Protein AF-A0A703ZBW5-F1 (afdb_monomer)

Sequence (379 aa):
MKNLKVSLAWQILLAMVLGILLGSYLHYHSDSREWLIANLLSPAGDIFIHLIKMIVVPIVISTLIVGIAGVGDAKQLGRIGAKTILYFELITTVAIILGITLANVFQPGSGIDMSQLATVDISKYQNTTAEVQSHAHGLMGTILSLVPTNIIASMAKGDMLPIIFFSVLFGLGVIVGTFHVGQPLRALNMLLRVGHSPMSNEIVLSAAFAALGGLGALGLLLNRATPLCNALVWLAAIVGVVFLYAVPQIYQLPTVATWRSSYTTAMMILTPLIGGGALAALFGVRRLGLLVSVLAILVSFCLRPGYMATLMSADSALTAAQHSWFTAQAILLAAGVVGVVVCARLKSSAAVLAMTAVVVIAAELAGRIAFYNLWTLPM

Structure (mmCIF, N/CA/C/O backbone):
data_AF-A0A703ZBW5-F1
#
_entry.id   AF-A0A703ZBW5-F1
#
loop_
_atom_site.group_PDB
_atom_site.id
_atom_site.type_symbol
_atom_site.label_atom_id
_atom_site.label_alt_id
_atom_site.label_comp_id
_atom_site.label_asym_id
_atom_site.label_entity_id
_atom_site.label_seq_id
_atom_site.pdbx_PDB_ins_code
_atom_site.Cartn_x
_atom_site.Cartn_y
_atom_site.Cartn_z
_atom_site.occupancy
_atom_site.B_iso_or_equiv
_atom_site.auth_seq_id
_atom_site.auth_comp_id
_atom_site.auth_asym_id
_atom_site.auth_atom_id
_atom_site.pdbx_PDB_model_num
ATOM 1 N N . MET A 1 1 ? -36.922 39.665 29.082 1.00 41.97 1 MET A N 1
ATOM 2 C CA . MET A 1 1 ? -36.169 38.910 30.110 1.00 41.97 1 MET A CA 1
ATOM 3 C C . MET A 1 1 ? -34.986 38.244 29.413 1.00 41.97 1 MET A C 1
ATOM 5 O O . MET A 1 1 ? -35.206 37.522 28.451 1.00 41.97 1 MET A O 1
ATOM 9 N N . LYS A 1 2 ? -33.739 38.584 29.774 1.00 46.06 2 LYS A N 1
ATOM 10 C CA . LYS A 1 2 ? -32.531 38.001 29.159 1.00 46.06 2 LYS A CA 1
ATOM 11 C C . LYS A 1 2 ? -32.403 36.549 29.627 1.00 46.06 2 LYS A C 1
ATOM 13 O O . LYS A 1 2 ? -32.091 36.319 30.788 1.00 46.06 2 LYS A O 1
ATOM 18 N N . ASN A 1 3 ? -32.644 35.589 28.737 1.00 52.06 3 ASN A N 1
ATOM 19 C CA . ASN A 1 3 ? -32.384 34.178 29.015 1.00 52.06 3 ASN A CA 1
ATOM 20 C C . ASN A 1 3 ? -30.871 33.986 29.180 1.00 52.06 3 ASN A C 1
ATOM 22 O O . ASN A 1 3 ? -30.120 34.067 28.206 1.00 52.06 3 ASN A O 1
ATOM 26 N N . LEU A 1 4 ? -30.420 33.777 30.417 1.00 59.00 4 LEU A N 1
ATOM 27 C CA . LEU A 1 4 ? -29.058 33.350 30.718 1.00 59.00 4 LEU A CA 1
ATOM 28 C C . LEU A 1 4 ? -28.859 31.967 30.084 1.00 59.00 4 LEU A C 1
ATOM 30 O O . LEU A 1 4 ? -29.382 30.969 30.572 1.00 59.00 4 LEU A O 1
ATOM 34 N N . LYS A 1 5 ? -28.153 31.908 28.949 1.00 70.38 5 LYS A N 1
ATOM 35 C CA . LYS A 1 5 ? -27.802 30.644 28.294 1.00 70.38 5 LYS A CA 1
ATOM 36 C C . LYS A 1 5 ? -26.733 29.945 29.134 1.00 70.38 5 LYS A C 1
ATOM 38 O O . LYS A 1 5 ? -25.550 30.248 29.019 1.00 70.38 5 LYS A O 1
ATOM 43 N N . VAL A 1 6 ? -27.163 29.039 30.005 1.00 78.12 6 VAL A N 1
ATOM 44 C CA . VAL A 1 6 ? -26.274 28.179 30.792 1.00 78.12 6 VAL A CA 1
ATOM 45 C C . VAL A 1 6 ? -25.507 27.252 29.839 1.00 78.12 6 VAL A C 1
ATOM 47 O O . VAL A 1 6 ? -26.118 26.627 28.973 1.00 78.12 6 VAL A O 1
ATOM 50 N N . SER A 1 7 ? -24.178 27.181 29.979 1.00 88.19 7 SER A N 1
ATOM 51 C CA . SER A 1 7 ? -23.302 26.303 29.180 1.00 88.19 7 SER A CA 1
ATOM 52 C C . SER A 1 7 ? -23.665 24.824 29.356 1.00 88.19 7 SER A C 1
ATOM 54 O O . SER A 1 7 ? -24.087 24.421 30.438 1.00 88.19 7 SER A O 1
ATOM 56 N N . LEU A 1 8 ? -23.442 24.000 28.326 1.00 84.75 8 LEU A N 1
ATOM 57 C CA . LEU A 1 8 ? -23.740 22.562 28.344 1.00 84.75 8 LEU A CA 1
ATOM 58 C C . LEU A 1 8 ? -23.047 21.835 29.512 1.00 84.75 8 LEU A C 1
ATOM 60 O O . LEU A 1 8 ? -23.657 20.998 30.166 1.00 84.75 8 LEU A O 1
ATOM 64 N N . ALA A 1 9 ? -21.805 22.210 29.838 1.00 85.88 9 ALA A N 1
ATOM 65 C CA . ALA A 1 9 ? -21.085 21.647 30.982 1.00 85.88 9 ALA A CA 1
ATOM 66 C C . ALA A 1 9 ? -21.794 21.948 32.313 1.00 85.88 9 ALA A C 1
ATOM 68 O O . ALA A 1 9 ? -21.958 21.066 33.152 1.00 85.88 9 ALA A O 1
ATOM 69 N N . TRP A 1 10 ? -22.280 23.182 32.476 1.00 90.25 10 TRP A N 1
ATOM 70 C CA . TRP A 1 10 ? -23.067 23.565 33.646 1.00 90.25 10 TRP A CA 1
ATOM 71 C C . TRP A 1 10 ? -24.414 22.850 33.684 1.00 90.25 10 TRP A C 1
ATOM 73 O O . TRP A 1 10 ? -24.844 22.469 34.763 1.00 90.25 10 TRP A O 1
ATOM 83 N N . GLN A 1 11 ? -25.053 22.610 32.537 1.00 88.50 11 GLN A N 1
ATOM 84 C CA . GLN A 1 11 ? -26.294 21.833 32.470 1.00 88.50 11 GLN A CA 1
ATOM 85 C C . GLN A 1 11 ? -26.081 20.382 32.918 1.00 88.50 11 GLN A C 1
ATOM 87 O O . GLN A 1 11 ? -26.891 19.872 33.685 1.00 88.50 11 GLN A O 1
ATOM 92 N N . ILE A 1 12 ? -24.982 19.741 32.502 1.00 89.88 12 ILE A N 1
ATOM 93 C CA . ILE A 1 12 ? -24.634 18.377 32.930 1.00 89.88 12 ILE A CA 1
ATOM 94 C C . ILE A 1 12 ? -24.365 18.337 34.436 1.00 89.88 12 ILE A C 1
ATOM 96 O O . ILE A 1 12 ? -24.891 17.466 35.124 1.00 89.88 12 ILE A O 1
ATOM 100 N N . LEU A 1 13 ? -23.595 19.292 34.968 1.00 90.06 13 LEU A N 1
ATOM 101 C CA . LEU A 1 13 ? -23.332 19.371 36.408 1.00 90.06 13 LEU A CA 1
ATOM 102 C C . LEU A 1 13 ? -24.624 19.570 37.210 1.00 90.06 13 LEU A C 1
ATOM 104 O O . LEU A 1 13 ? -24.839 18.886 38.206 1.00 90.06 13 LEU A O 1
ATOM 108 N N . LEU A 1 14 ? -25.507 20.461 36.756 1.00 90.88 14 LEU A N 1
ATOM 109 C CA . LEU A 1 14 ? -26.791 20.719 37.409 1.00 90.88 14 LEU A CA 1
ATOM 110 C C . LEU A 1 14 ? -27.708 19.488 37.330 1.00 90.88 14 LEU A C 1
ATOM 112 O O . LEU A 1 14 ? -28.325 19.130 38.328 1.00 90.88 14 LEU A O 1
ATOM 116 N N . ALA A 1 15 ? -27.733 18.788 36.191 1.00 88.06 15 ALA A N 1
ATOM 117 C CA . ALA A 1 15 ? -28.462 17.531 36.022 1.00 88.06 15 ALA A CA 1
ATOM 118 C C . ALA A 1 15 ? -27.918 16.410 36.923 1.00 88.06 15 ALA A C 1
ATOM 120 O O . ALA A 1 15 ? -28.702 15.660 37.495 1.00 88.06 15 ALA A O 1
ATOM 121 N N . MET A 1 16 ? -26.598 16.323 37.105 1.00 90.50 16 MET A N 1
ATOM 122 C CA . MET A 1 16 ? -25.968 15.368 38.020 1.00 90.50 16 MET A CA 1
ATOM 123 C C . MET A 1 16 ? -26.345 15.659 39.477 1.00 90.50 16 MET A C 1
ATOM 125 O O . MET A 1 16 ? -26.757 14.750 40.193 1.00 90.50 16 MET A O 1
ATOM 129 N N . VAL A 1 17 ? -26.275 16.925 39.906 1.00 92.56 17 VAL A N 1
ATOM 130 C CA . VAL A 1 17 ? -26.692 17.338 41.258 1.00 92.56 17 VAL A CA 1
ATOM 131 C C . VAL A 1 17 ? -28.178 17.055 41.481 1.00 92.56 17 VAL A C 1
ATOM 133 O O . VAL A 1 17 ? -28.542 16.476 42.501 1.00 92.56 17 VAL A O 1
ATOM 136 N N . LEU A 1 18 ? -29.037 17.395 40.516 1.00 89.94 18 LEU A N 1
ATOM 137 C CA . LEU A 1 18 ? -30.466 17.078 40.575 1.00 89.94 18 LEU A CA 1
ATOM 138 C C . LEU A 1 18 ? -30.717 15.568 40.617 1.00 89.94 18 LEU A C 1
ATOM 140 O O . LEU A 1 18 ? -31.572 15.132 41.379 1.00 89.94 18 LEU A O 1
ATOM 144 N N . GLY A 1 19 ? -29.960 14.769 39.862 1.00 87.62 19 GLY A N 1
ATOM 145 C CA . GLY A 1 19 ? -30.039 13.308 39.895 1.00 87.62 19 GLY A CA 1
ATOM 146 C C . GLY A 1 19 ? -29.689 12.732 41.269 1.00 87.62 19 GLY A C 1
ATOM 147 O O . GLY A 1 19 ? -30.405 11.864 41.765 1.00 87.62 19 GLY A O 1
ATOM 148 N N . ILE A 1 20 ? -28.648 13.260 41.921 1.00 86.94 20 ILE A N 1
ATOM 149 C CA . ILE A 1 20 ? -28.266 12.873 43.289 1.00 86.94 20 ILE A CA 1
ATOM 150 C C . ILE A 1 20 ? -29.363 13.260 44.290 1.00 86.94 20 ILE A C 1
ATOM 152 O O . ILE A 1 20 ? -29.750 12.441 45.122 1.00 86.94 20 ILE A O 1
ATOM 156 N N . LEU A 1 21 ? -29.896 14.483 44.203 1.00 88.62 21 LEU A N 1
ATOM 157 C CA . LEU A 1 21 ? -30.975 14.950 45.081 1.00 88.62 21 LEU A CA 1
ATOM 158 C C . LEU A 1 21 ? -32.254 14.126 44.902 1.00 88.62 21 LEU A C 1
ATOM 160 O O . LEU A 1 21 ? -32.871 13.731 45.888 1.00 88.62 21 LEU A O 1
ATOM 164 N N . LEU A 1 22 ? -32.624 13.827 43.655 1.00 85.44 22 LEU A N 1
ATOM 165 C CA . LEU A 1 22 ? -33.772 12.989 43.325 1.00 85.44 22 LEU A CA 1
ATOM 166 C C . LEU A 1 22 ? -33.580 11.567 43.869 1.00 85.44 22 LEU A C 1
ATOM 168 O O . LEU A 1 22 ? -34.489 11.029 44.494 1.00 85.44 22 LEU A O 1
ATOM 172 N N . GLY A 1 23 ? -32.388 10.985 43.693 1.00 83.44 23 GLY A N 1
ATOM 173 C CA . GLY A 1 23 ? -32.036 9.669 44.232 1.00 83.44 23 GLY A CA 1
ATOM 174 C C . GLY A 1 23 ? -32.088 9.617 45.761 1.00 83.44 23 GLY A C 1
ATOM 175 O O . GLY A 1 23 ? -32.634 8.670 46.320 1.00 83.44 23 GLY A O 1
ATOM 176 N N . SER A 1 24 ? -31.600 10.662 46.435 1.00 83.00 24 SER A N 1
ATOM 177 C CA . SER A 1 24 ? -31.699 10.807 47.893 1.00 83.00 24 SER A CA 1
ATOM 178 C C . SER A 1 24 ? -33.156 10.936 48.353 1.00 83.00 24 SER A C 1
ATOM 180 O O . SER A 1 24 ? -33.590 10.231 49.259 1.00 83.00 24 SER A O 1
ATOM 182 N N . TYR A 1 25 ? -33.968 11.755 47.680 1.00 84.44 25 TYR A N 1
ATOM 183 C CA . TYR A 1 25 ? -35.390 11.911 47.999 1.00 84.44 25 TYR A CA 1
ATOM 184 C C . TYR A 1 25 ? -36.183 10.597 47.853 1.00 84.44 25 TYR A C 1
ATOM 186 O O . TYR A 1 25 ? -36.972 10.244 48.733 1.00 84.44 25 TYR A O 1
ATOM 194 N N . LEU A 1 26 ? -35.923 9.849 46.774 1.00 82.00 26 LEU A N 1
ATOM 195 C CA . LEU A 1 26 ? -36.475 8.513 46.510 1.00 82.00 26 LEU A CA 1
ATOM 196 C C . LEU A 1 26 ? -35.995 7.451 47.509 1.00 82.00 26 LEU A C 1
ATOM 198 O O . LEU A 1 26 ? -36.676 6.447 47.702 1.00 82.00 26 LEU A O 1
ATOM 202 N N . HIS A 1 27 ? -34.841 7.646 48.150 1.00 78.62 27 HIS A N 1
ATOM 203 C CA . HIS A 1 27 ? -34.361 6.748 49.198 1.00 78.62 27 HIS A CA 1
ATOM 204 C C . HIS A 1 27 ? -35.240 6.827 50.457 1.00 78.62 27 HIS A C 1
ATOM 206 O O . HIS A 1 27 ? -35.549 5.790 51.039 1.00 78.62 27 HIS A O 1
ATOM 212 N N . TYR A 1 28 ? -35.693 8.030 50.829 1.00 78.62 28 TYR A N 1
ATOM 213 C CA . TYR A 1 28 ? -36.538 8.255 52.010 1.00 78.62 28 TYR A CA 1
ATOM 214 C C . TYR A 1 28 ? -38.038 7.981 51.782 1.00 78.62 28 TYR A C 1
ATOM 216 O O . TYR A 1 28 ? -38.764 7.808 52.756 1.00 78.62 28 TYR A O 1
ATOM 224 N N . HIS A 1 29 ? -38.511 7.912 50.530 1.00 77.81 29 HIS A N 1
ATOM 225 C CA . HIS A 1 29 ? -39.919 7.648 50.188 1.00 77.81 29 HIS A CA 1
ATOM 226 C C . HIS A 1 29 ? -40.057 6.328 49.409 1.00 77.81 29 HIS A C 1
ATOM 228 O O . HIS A 1 29 ? -39.939 6.306 48.182 1.00 77.81 29 HIS A O 1
ATOM 234 N N . SER A 1 30 ? -40.295 5.214 50.116 1.00 70.06 30 SER A N 1
ATOM 235 C CA . SER A 1 30 ? -40.240 3.859 49.538 1.00 70.06 30 SER A CA 1
ATOM 236 C C . SER A 1 30 ? -41.397 3.501 48.607 1.00 70.06 30 SER A C 1
ATOM 238 O O . SER A 1 30 ? -41.186 2.733 47.671 1.00 70.06 30 SER A O 1
ATOM 240 N N . ASP A 1 31 ? -42.591 4.053 48.828 1.00 75.69 31 ASP A N 1
ATOM 241 C CA . ASP A 1 31 ? -43.828 3.551 48.205 1.00 75.69 31 ASP A CA 1
ATOM 242 C C . ASP A 1 31 ? -43.855 3.723 46.677 1.00 75.69 31 ASP A C 1
ATOM 244 O O . ASP A 1 31 ? -44.405 2.892 45.957 1.00 75.69 31 ASP A O 1
ATOM 248 N N . SER A 1 32 ? -43.201 4.768 46.163 1.00 74.44 32 SER A N 1
ATOM 249 C CA . SER A 1 32 ? -43.148 5.089 44.726 1.00 74.44 32 SER A CA 1
ATOM 250 C C . SER A 1 32 ? -41.825 4.688 44.062 1.00 74.44 32 SER A C 1
ATOM 252 O O . SER A 1 32 ? -41.658 4.860 42.850 1.00 74.44 32 SER A O 1
ATOM 254 N N . ARG A 1 33 ? -40.853 4.205 44.849 1.00 78.94 33 ARG A N 1
ATOM 255 C CA . ARG A 1 33 ? -39.449 4.064 44.439 1.00 78.94 33 ARG A CA 1
ATOM 256 C C . ARG A 1 33 ? -39.270 3.038 43.330 1.00 78.94 33 ARG A C 1
ATOM 258 O O . ARG A 1 33 ? -38.682 3.343 42.296 1.00 78.94 33 ARG A O 1
ATOM 265 N N . GLU A 1 34 ?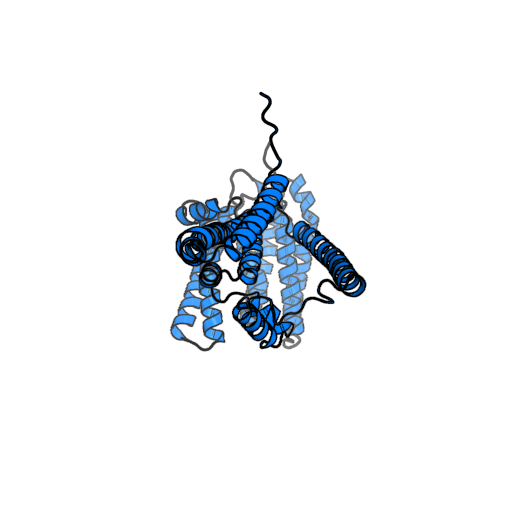 -39.781 1.831 43.541 1.00 78.94 34 GLU A N 1
ATOM 266 C CA . GLU A 1 34 ? -39.585 0.719 42.607 1.00 78.94 34 GLU A CA 1
ATOM 267 C C . GLU A 1 34 ? -40.254 0.986 41.260 1.00 78.94 34 GLU A C 1
ATOM 269 O O . GLU A 1 34 ? -39.643 0.759 40.217 1.00 78.94 34 GLU A O 1
ATOM 274 N N . TRP A 1 35 ? -41.461 1.562 41.269 1.00 84.25 35 TRP A N 1
ATOM 275 C CA . TRP A 1 35 ? -42.174 1.896 40.038 1.00 84.25 35 TRP A CA 1
ATOM 276 C C . TRP A 1 35 ? -41.445 2.970 39.221 1.00 84.25 35 TRP A C 1
ATOM 278 O O . TRP A 1 35 ? -41.282 2.806 38.012 1.00 84.25 35 TRP A O 1
ATOM 288 N N . LEU A 1 36 ? -40.973 4.046 39.866 1.00 83.81 36 LEU A N 1
ATOM 289 C CA . LEU A 1 36 ? -40.251 5.129 39.186 1.00 83.81 36 LEU A CA 1
ATOM 290 C C . LEU A 1 36 ? -38.902 4.660 38.632 1.00 83.81 36 LEU A C 1
ATOM 292 O O . LEU A 1 36 ? -38.539 5.027 37.513 1.00 83.81 36 LEU A O 1
ATOM 296 N N . ILE A 1 37 ? -38.170 3.833 39.384 1.00 82.31 37 ILE A N 1
ATOM 297 C CA . ILE A 1 37 ? -36.886 3.291 38.930 1.00 82.31 37 ILE A CA 1
ATOM 298 C C . ILE A 1 37 ? -37.090 2.347 37.742 1.00 82.31 37 ILE A C 1
ATOM 300 O O . ILE A 1 37 ? -36.429 2.522 36.719 1.00 82.31 37 ILE A O 1
ATOM 304 N N . ALA A 1 38 ? -38.017 1.393 37.848 1.00 83.56 38 ALA A N 1
ATOM 305 C CA . ALA A 1 38 ? -38.218 0.371 36.825 1.00 83.56 38 ALA A CA 1
ATOM 306 C C . ALA A 1 38 ? -38.839 0.918 35.530 1.00 83.56 38 ALA A C 1
ATOM 308 O O . ALA A 1 38 ? -38.446 0.490 34.449 1.00 83.56 38 ALA A O 1
ATOM 309 N N . ASN A 1 39 ? -39.780 1.867 35.618 1.00 87.50 39 ASN A N 1
ATOM 310 C CA . ASN A 1 39 ? -40.548 2.316 34.449 1.00 87.50 39 ASN A CA 1
ATOM 311 C C . ASN A 1 39 ? -40.074 3.638 33.842 1.00 87.50 39 ASN A C 1
ATOM 313 O O . ASN A 1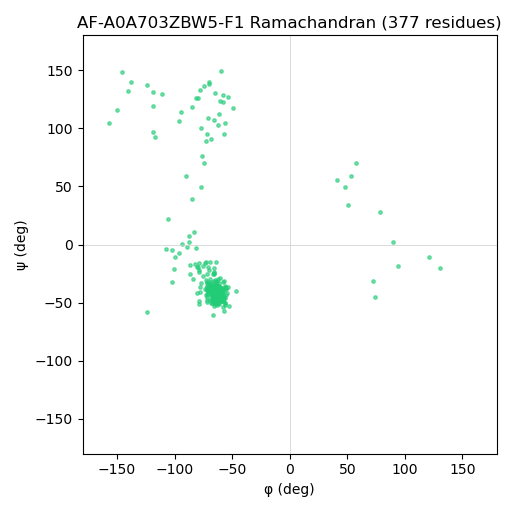 39 ? -40.385 3.904 32.682 1.00 87.50 39 ASN A O 1
ATOM 317 N N . LEU A 1 40 ? -39.344 4.473 34.591 1.00 87.25 40 LEU A N 1
ATOM 318 C CA . LEU A 1 40 ? -38.944 5.797 34.111 1.00 87.25 40 LEU A CA 1
ATOM 319 C C . LEU A 1 40 ? -37.430 6.004 34.145 1.00 87.25 40 LEU A C 1
ATOM 321 O O . LEU A 1 40 ? -36.841 6.257 33.098 1.00 87.25 40 LEU A O 1
ATOM 325 N N . LEU A 1 41 ? -36.785 5.876 35.309 1.00 86.38 41 LEU A N 1
ATOM 326 C CA . LEU A 1 41 ? -35.364 6.225 35.442 1.00 86.38 41 LEU A CA 1
ATOM 327 C C . LEU A 1 41 ? -34.442 5.218 34.740 1.00 86.38 41 LEU A C 1
ATOM 329 O O . LEU A 1 41 ? -33.565 5.645 33.989 1.00 86.38 41 LEU A O 1
ATOM 333 N N . SER A 1 42 ? -34.631 3.907 34.943 1.00 86.19 42 SER A N 1
ATOM 334 C CA . SER A 1 42 ? -33.795 2.888 34.287 1.00 86.19 42 SER A CA 1
ATOM 335 C C . SER A 1 42 ? -33.993 2.888 32.770 1.00 86.19 42 SER A C 1
ATOM 337 O O . SER A 1 42 ? -32.994 3.030 32.068 1.00 86.19 42 SER A O 1
ATOM 339 N N . PRO A 1 43 ? -35.230 2.856 32.226 1.00 90.19 43 PRO A N 1
ATOM 340 C CA . PRO A 1 43 ? -35.423 2.904 30.779 1.00 90.19 43 PRO A CA 1
ATOM 341 C C . PRO A 1 43 ? -34.897 4.198 30.150 1.00 90.19 43 PRO A C 1
ATOM 343 O O . PRO A 1 43 ? -34.313 4.151 29.072 1.00 90.19 43 PRO A O 1
ATOM 346 N N . ALA A 1 44 ? -35.039 5.354 30.814 1.00 88.94 44 ALA A N 1
ATOM 347 C CA . ALA A 1 44 ? -34.463 6.607 30.322 1.00 88.94 44 ALA A CA 1
ATOM 348 C C . ALA A 1 44 ? -32.925 6.559 30.281 1.00 88.94 44 ALA A C 1
ATOM 350 O O . ALA A 1 44 ? -32.321 7.007 29.303 1.00 88.94 44 ALA A O 1
ATOM 351 N N . GLY A 1 45 ? -32.295 5.982 31.310 1.00 88.00 45 GLY A N 1
ATOM 352 C CA . GLY A 1 45 ? -30.853 5.738 31.343 1.00 88.00 45 GLY A CA 1
ATOM 353 C C . GLY A 1 45 ? -30.401 4.775 30.243 1.00 88.00 45 GLY A C 1
ATOM 354 O O . GLY A 1 45 ? -29.462 5.077 29.509 1.00 88.00 45 GLY A O 1
ATOM 355 N N . ASP A 1 46 ? -31.110 3.663 30.062 1.00 89.19 46 ASP A N 1
ATOM 356 C CA . ASP A 1 46 ? -30.808 2.667 29.033 1.00 89.19 46 ASP A CA 1
ATOM 357 C C . ASP A 1 46 ? -30.966 3.244 27.623 1.00 89.19 46 ASP A C 1
ATOM 359 O O . ASP A 1 46 ? -30.102 3.036 26.772 1.00 89.19 46 ASP A O 1
ATOM 363 N N . ILE A 1 47 ? -32.017 4.033 27.369 1.00 92.94 47 ILE A N 1
ATOM 364 C CA . ILE A 1 47 ? -32.196 4.762 26.104 1.00 92.94 47 ILE A CA 1
ATOM 365 C C . ILE A 1 47 ? -31.010 5.697 25.864 1.00 92.94 47 ILE A C 1
ATOM 367 O O . ILE A 1 47 ? -30.440 5.688 24.774 1.00 92.94 47 ILE A O 1
ATOM 371 N N . PHE A 1 48 ? -30.597 6.472 26.868 1.00 89.88 48 PHE A N 1
ATOM 372 C CA . PHE A 1 48 ? -29.446 7.366 26.749 1.00 89.88 48 PHE A CA 1
ATOM 373 C C . PHE A 1 48 ? -28.154 6.606 26.410 1.00 89.88 48 PHE A C 1
ATOM 375 O O . PHE A 1 48 ? -27.433 6.988 25.484 1.00 89.88 48 PHE A O 1
ATOM 382 N N . ILE A 1 49 ? -27.883 5.491 27.094 1.00 90.25 49 ILE A N 1
ATOM 383 C CA . ILE A 1 49 ? -26.713 4.650 26.816 1.00 90.25 49 ILE A CA 1
ATOM 384 C C . ILE A 1 49 ? -26.793 4.023 25.419 1.00 90.25 49 ILE A C 1
ATOM 386 O O . ILE A 1 49 ? -25.784 3.99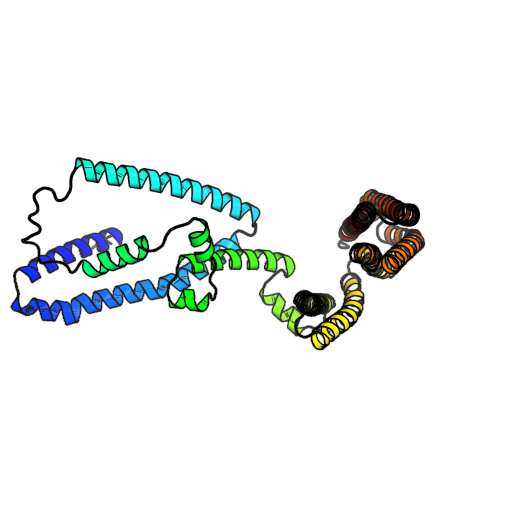8 24.712 1.00 90.25 49 ILE A O 1
ATOM 390 N N . HIS A 1 50 ? -27.965 3.558 24.979 1.00 90.88 50 HIS A N 1
ATOM 391 C CA . HIS A 1 50 ? -28.156 3.045 23.621 1.00 90.88 50 HIS A CA 1
ATOM 392 C C . HIS A 1 50 ? -27.920 4.122 22.559 1.00 90.88 50 HIS A C 1
ATOM 394 O O . HIS A 1 50 ? -27.249 3.846 21.564 1.00 90.88 50 HIS A O 1
ATOM 400 N N . LEU A 1 51 ? -28.392 5.351 22.784 1.00 92.38 51 LEU A N 1
ATOM 401 C CA . LEU A 1 51 ? -28.156 6.481 21.882 1.00 92.38 51 LEU A CA 1
ATOM 402 C C . LEU A 1 51 ? -26.660 6.789 21.744 1.00 92.38 51 LEU A C 1
ATOM 404 O O . LEU A 1 51 ? -26.181 6.963 20.624 1.00 92.38 51 LEU A O 1
ATOM 408 N N . ILE A 1 52 ? -25.907 6.789 22.851 1.00 90.38 52 ILE A N 1
ATOM 409 C CA . ILE A 1 52 ? -24.446 6.955 22.811 1.00 90.38 52 ILE A CA 1
ATOM 410 C C . ILE A 1 52 ? -23.793 5.781 22.070 1.00 90.38 52 ILE A C 1
ATOM 412 O O . ILE A 1 52 ? -23.002 5.994 21.154 1.00 90.38 52 ILE A O 1
ATOM 416 N N . LYS A 1 53 ? -24.125 4.533 22.416 1.00 85.06 53 LYS A N 1
ATOM 417 C CA . LYS A 1 53 ? -23.514 3.348 21.786 1.00 85.06 53 LYS A CA 1
ATOM 418 C C . LYS A 1 53 ? -23.779 3.277 20.279 1.00 85.06 53 LYS A C 1
ATOM 420 O O . LYS A 1 53 ? -22.886 2.883 19.534 1.00 85.06 53 LYS A O 1
ATOM 425 N N . MET A 1 54 ? -24.959 3.705 19.826 1.00 91.75 54 MET A N 1
ATOM 426 C CA . MET A 1 54 ? -25.341 3.727 18.411 1.00 91.75 54 MET A CA 1
ATOM 427 C C . MET A 1 54 ? -24.422 4.619 17.566 1.00 91.75 54 MET A C 1
ATOM 429 O O . MET A 1 54 ? -24.087 4.263 16.437 1.00 91.75 54 MET A O 1
ATOM 433 N N . ILE A 1 55 ? -24.005 5.772 18.097 1.00 93.62 55 ILE A N 1
ATOM 434 C CA . ILE A 1 55 ? -23.208 6.750 17.341 1.00 93.62 55 ILE A CA 1
ATOM 435 C C . ILE A 1 55 ? -21.702 6.476 17.392 1.00 93.62 55 ILE A C 1
ATOM 437 O O . ILE A 1 55 ? -20.980 6.871 16.478 1.00 93.62 55 ILE A O 1
ATOM 441 N N . VAL A 1 56 ? -21.214 5.797 18.434 1.00 93.12 56 VAL A N 1
ATOM 442 C CA . VAL A 1 56 ? -19.775 5.647 18.700 1.00 93.12 56 VAL A CA 1
ATOM 443 C C . VAL A 1 56 ? -19.050 4.921 17.564 1.00 93.12 56 VAL A C 1
ATOM 445 O O . VAL A 1 56 ? -18.066 5.445 17.045 1.00 93.12 56 VAL A O 1
ATOM 448 N N . VAL A 1 57 ? -19.537 3.754 17.130 1.00 94.00 57 VAL A N 1
ATOM 449 C CA . VAL A 1 57 ? -18.850 2.955 16.097 1.00 94.00 57 VAL A CA 1
ATOM 450 C C . VAL A 1 57 ? -18.809 3.674 14.734 1.00 94.00 57 VAL A C 1
ATOM 452 O O . VAL A 1 57 ? -17.708 3.832 14.196 1.00 94.00 57 VAL A O 1
ATOM 455 N N . PRO A 1 58 ? -19.931 4.182 14.175 1.00 93.44 58 PRO A N 1
ATOM 456 C CA . PRO A 1 58 ? -19.903 4.906 12.900 1.00 93.44 58 PRO A CA 1
ATOM 457 C C . PRO A 1 58 ? -19.027 6.163 12.928 1.00 93.44 58 PRO A C 1
ATOM 459 O O . PRO A 1 58 ? -18.319 6.449 11.956 1.00 93.44 58 PRO A O 1
ATOM 462 N N . ILE A 1 59 ? -19.045 6.912 14.036 1.00 94.94 59 ILE A N 1
ATOM 463 C CA . ILE A 1 59 ? -18.231 8.123 14.180 1.00 94.94 59 ILE A CA 1
ATOM 464 C C . ILE A 1 59 ? -16.747 7.766 14.209 1.00 94.94 59 ILE A C 1
ATOM 466 O O . ILE A 1 59 ? -15.973 8.380 13.481 1.00 94.94 59 ILE A O 1
ATOM 470 N N . VAL A 1 60 ? -16.331 6.766 14.988 1.00 94.50 60 VAL A N 1
ATOM 471 C CA . VAL A 1 60 ? -14.912 6.380 15.071 1.00 94.50 60 VAL A CA 1
ATOM 472 C C . VAL A 1 60 ? -14.372 5.954 13.708 1.00 94.50 60 VAL A C 1
ATOM 474 O O . VAL A 1 60 ? -13.321 6.434 13.293 1.00 94.50 60 VAL A O 1
ATOM 477 N N . ILE A 1 61 ? -15.111 5.125 12.971 1.00 94.38 61 ILE A N 1
ATOM 478 C CA . ILE A 1 61 ? -14.688 4.654 11.645 1.00 94.38 61 ILE A CA 1
ATOM 479 C C . ILE A 1 61 ? -14.569 5.821 10.665 1.00 94.38 61 ILE A C 1
ATOM 481 O O . ILE A 1 61 ? -13.534 6.002 10.024 1.00 94.38 61 ILE A O 1
ATOM 485 N N . SER A 1 62 ? -15.623 6.632 10.554 1.00 94.12 62 SER A N 1
ATOM 486 C CA . SER A 1 62 ? -15.659 7.734 9.591 1.00 94.12 62 SER A CA 1
ATOM 487 C C . SER A 1 62 ? -14.602 8.794 9.896 1.00 94.12 62 SER A C 1
ATOM 489 O O . SER A 1 62 ? -13.862 9.195 9.000 1.00 94.12 62 SER A O 1
ATOM 491 N N . THR A 1 63 ? -14.476 9.208 11.157 1.00 94.00 63 THR A N 1
ATOM 492 C CA . THR A 1 63 ? -13.510 10.235 11.571 1.00 94.00 63 THR A CA 1
ATOM 493 C C . THR A 1 63 ? -12.067 9.776 11.411 1.00 94.00 63 THR A C 1
ATOM 495 O O . THR A 1 63 ? -11.246 10.561 10.943 1.00 94.00 63 THR A O 1
ATOM 498 N N . LEU A 1 64 ? -11.748 8.514 11.721 1.00 92.38 64 LEU A N 1
ATOM 499 C CA . LEU A 1 64 ? -10.399 7.983 11.526 1.00 92.38 64 LEU A CA 1
ATOM 500 C C . LEU A 1 64 ? -10.054 7.843 10.045 1.00 92.38 64 LEU A C 1
ATOM 502 O O . LEU A 1 64 ? -8.996 8.309 9.632 1.00 92.38 64 LEU A O 1
ATOM 506 N N . ILE A 1 65 ? -10.940 7.252 9.236 1.00 91.62 65 ILE A N 1
ATOM 507 C CA . ILE A 1 65 ? -10.680 7.063 7.802 1.00 91.62 65 ILE A CA 1
ATOM 508 C C . ILE A 1 65 ? -10.523 8.419 7.110 1.00 91.62 65 ILE A C 1
ATOM 510 O O . ILE A 1 65 ? -9.530 8.632 6.418 1.00 91.62 65 ILE A O 1
ATOM 514 N N . VAL A 1 66 ? -11.465 9.346 7.314 1.00 89.50 66 VAL A N 1
ATOM 515 C CA . VAL A 1 66 ? -11.421 10.683 6.699 1.00 89.50 66 VAL A CA 1
ATOM 516 C C . VAL A 1 66 ? -10.253 11.497 7.248 1.00 89.50 66 VAL A C 1
ATOM 518 O O . VAL A 1 66 ? -9.545 12.143 6.478 1.00 89.50 66 VAL A O 1
ATOM 521 N N . GLY A 1 67 ? -10.017 11.441 8.560 1.00 88.44 67 GLY A N 1
ATOM 522 C CA . GLY A 1 67 ? -8.928 12.160 9.213 1.00 88.44 67 GLY A CA 1
ATOM 523 C C . GLY A 1 67 ? -7.561 11.730 8.695 1.00 88.44 67 GLY A C 1
ATOM 524 O O . GLY A 1 67 ? -6.728 12.578 8.401 1.00 88.44 67 GLY A O 1
ATOM 525 N N . ILE A 1 68 ? -7.348 10.426 8.515 1.00 87.12 68 ILE A N 1
ATOM 526 C CA . ILE A 1 68 ? -6.097 9.883 7.979 1.00 87.12 68 ILE A CA 1
ATOM 527 C C . ILE A 1 68 ? -5.978 10.186 6.489 1.00 87.12 68 ILE A C 1
ATOM 529 O O . ILE A 1 68 ? -4.962 10.736 6.065 1.00 87.12 68 ILE A O 1
ATOM 533 N N . ALA A 1 69 ? -7.023 9.900 5.706 1.00 83.38 69 ALA A N 1
ATOM 534 C CA . ALA A 1 69 ? -7.030 10.156 4.269 1.00 83.38 69 ALA A CA 1
ATOM 535 C C . ALA A 1 69 ? -6.788 11.639 3.929 1.00 83.38 69 ALA A C 1
ATOM 537 O O . ALA A 1 69 ? -6.151 11.938 2.922 1.00 83.38 69 ALA A O 1
ATOM 538 N N . GLY A 1 70 ? -7.232 12.562 4.789 1.00 81.06 70 GLY A N 1
ATOM 539 C CA . GLY A 1 70 ? -7.031 14.002 4.630 1.00 81.06 70 GLY A CA 1
ATOM 540 C C . GLY A 1 70 ? -5.595 14.494 4.845 1.00 81.06 70 GLY A C 1
ATOM 541 O O . GLY A 1 70 ? -5.262 15.574 4.366 1.00 81.06 70 GLY A O 1
ATOM 542 N N . VAL A 1 71 ? -4.725 13.730 5.522 1.00 80.62 71 VAL A N 1
ATOM 543 C CA . VAL A 1 71 ? -3.319 14.130 5.754 1.00 80.62 71 VAL A CA 1
ATOM 544 C C . VAL A 1 71 ? -2.485 14.043 4.470 1.00 80.62 71 VAL A C 1
ATOM 546 O O . VAL A 1 71 ? -1.495 14.757 4.337 1.00 80.62 71 VAL A O 1
ATOM 549 N N . GLY A 1 72 ? -2.872 13.192 3.515 1.00 68.69 72 GLY A N 1
ATOM 550 C CA . GLY A 1 72 ? -2.232 13.063 2.200 1.00 68.69 72 GLY A CA 1
ATOM 551 C C . GLY A 1 72 ? -0.851 12.392 2.197 1.00 68.69 72 GLY A C 1
ATOM 552 O O . GLY A 1 72 ? -0.539 11.693 1.242 1.00 68.69 72 GLY A O 1
ATOM 553 N N . ASP A 1 73 ? -0.040 12.523 3.251 1.00 78.62 73 ASP A N 1
ATOM 554 C CA . ASP A 1 73 ? 1.293 11.907 3.353 1.00 78.62 73 ASP A CA 1
ATOM 555 C C . ASP A 1 73 ? 1.396 10.921 4.533 1.00 78.62 73 ASP A C 1
ATOM 557 O O . ASP A 1 73 ? 1.287 11.286 5.710 1.00 78.62 73 ASP A O 1
ATOM 561 N N . ALA A 1 74 ? 1.687 9.655 4.216 1.00 76.94 74 ALA A N 1
ATOM 562 C CA . ALA A 1 74 ? 1.893 8.590 5.196 1.00 76.94 74 ALA A CA 1
ATOM 563 C C . ALA A 1 74 ? 3.088 8.859 6.133 1.00 76.94 74 ALA A C 1
ATOM 565 O O . ALA A 1 74 ? 3.044 8.507 7.315 1.00 76.94 74 ALA A O 1
ATOM 566 N N . LYS A 1 75 ? 4.151 9.518 5.647 1.00 81.19 75 LYS A N 1
ATOM 567 C CA . LYS A 1 75 ? 5.335 9.841 6.460 1.00 81.19 75 LYS A CA 1
ATOM 568 C C . LYS A 1 75 ? 5.018 10.933 7.479 1.00 81.19 75 LYS A C 1
ATOM 570 O O . LYS A 1 75 ? 5.445 10.856 8.636 1.00 81.19 75 LYS A O 1
ATOM 575 N N . GLN A 1 76 ? 4.241 11.932 7.070 1.00 82.12 76 GLN A N 1
ATOM 576 C CA . GLN A 1 76 ? 3.734 12.959 7.971 1.00 82.12 76 GLN A CA 1
ATOM 577 C C . GLN A 1 76 ? 2.809 12.362 9.037 1.00 82.12 76 GLN A C 1
ATOM 579 O O . GLN A 1 76 ? 2.971 12.693 10.214 1.00 82.12 76 GLN A O 1
ATOM 584 N N . LEU A 1 77 ? 1.914 11.445 8.653 1.00 82.69 77 LEU A N 1
ATOM 585 C CA . LEU A 1 77 ? 1.020 10.750 9.580 1.00 82.69 77 LEU A CA 1
ATOM 586 C C . LEU A 1 77 ? 1.794 9.986 10.661 1.00 82.69 77 LEU A C 1
ATOM 588 O O . LEU A 1 77 ? 1.511 10.159 11.843 1.00 82.69 77 LEU A O 1
ATOM 592 N N . GLY A 1 78 ? 2.813 9.205 10.280 1.00 82.44 78 GLY A N 1
ATOM 593 C CA . GLY A 1 78 ? 3.639 8.461 11.238 1.00 82.44 78 GLY A CA 1
ATOM 594 C C . GLY A 1 78 ? 4.341 9.371 12.252 1.00 82.44 78 GLY A C 1
ATOM 595 O O . GLY A 1 78 ? 4.366 9.080 13.448 1.00 82.44 78 GLY A O 1
ATOM 596 N N . ARG A 1 79 ? 4.846 10.530 11.805 1.00 87.31 79 ARG A N 1
ATOM 597 C CA . ARG A 1 79 ? 5.482 11.521 12.689 1.00 87.31 79 ARG A CA 1
ATOM 598 C C . ARG A 1 79 ? 4.491 12.167 13.659 1.00 87.31 79 ARG A C 1
ATOM 600 O O . ARG A 1 79 ? 4.856 12.421 14.805 1.00 87.31 79 ARG A O 1
ATOM 607 N N . ILE A 1 80 ? 3.274 12.464 13.206 1.00 87.69 80 ILE A N 1
ATOM 608 C CA . ILE A 1 80 ? 2.217 13.013 14.066 1.00 87.69 80 ILE A CA 1
ATOM 609 C C . ILE A 1 80 ? 1.781 11.950 15.078 1.00 87.69 80 ILE A C 1
ATOM 611 O O . ILE A 1 80 ? 1.806 12.222 16.272 1.00 87.69 80 ILE A O 1
ATOM 615 N N . GLY A 1 81 ? 1.498 10.727 14.621 1.00 85.06 81 GLY A N 1
ATOM 616 C CA . GLY A 1 81 ? 1.085 9.613 15.475 1.00 85.06 81 GLY A CA 1
ATOM 617 C C . GLY A 1 81 ? 2.091 9.313 16.586 1.00 85.06 81 GLY A C 1
ATOM 618 O O . GLY A 1 81 ? 1.705 9.232 17.747 1.00 85.06 81 GLY A O 1
ATOM 619 N N . ALA A 1 82 ? 3.387 9.247 16.268 1.00 87.94 82 ALA A N 1
ATOM 620 C CA . ALA A 1 82 ? 4.428 9.020 17.272 1.00 87.94 82 ALA A CA 1
ATOM 621 C C . ALA A 1 82 ? 4.490 10.139 18.329 1.00 87.94 82 ALA A C 1
ATOM 623 O O . ALA A 1 82 ? 4.593 9.856 19.522 1.00 87.94 82 ALA A O 1
ATOM 624 N N . LYS A 1 83 ? 4.378 11.411 17.912 1.00 92.25 83 LYS A N 1
ATOM 625 C CA . LYS A 1 83 ? 4.316 12.548 18.847 1.00 92.25 83 LYS A CA 1
ATOM 626 C C . LYS A 1 83 ? 3.075 12.482 19.733 1.00 92.25 83 LYS A C 1
ATOM 628 O O . LYS A 1 83 ? 3.171 12.764 20.922 1.00 92.25 83 LYS A O 1
ATOM 633 N N . THR A 1 84 ? 1.935 12.102 19.166 1.00 89.00 84 THR A N 1
ATOM 634 C CA . THR A 1 84 ? 0.670 11.968 19.891 1.00 89.00 84 THR A CA 1
ATOM 635 C C . THR A 1 84 ? 0.716 10.833 20.909 1.00 89.00 84 THR A C 1
ATOM 637 O O . THR A 1 84 ? 0.291 11.045 22.037 1.00 89.00 84 THR A O 1
ATOM 640 N N . ILE A 1 85 ? 1.274 9.668 20.560 1.00 89.88 85 ILE A N 1
ATOM 641 C CA . ILE A 1 85 ? 1.448 8.546 21.498 1.00 89.88 85 ILE A CA 1
ATOM 642 C C . ILE A 1 85 ? 2.336 8.966 22.671 1.00 89.88 85 ILE A C 1
ATOM 644 O O . ILE A 1 85 ? 1.950 8.783 23.819 1.00 89.88 85 ILE A O 1
ATOM 648 N N . LEU A 1 86 ? 3.488 9.588 22.396 1.00 93.88 86 LEU A N 1
ATOM 649 C CA . LEU A 1 86 ? 4.405 10.037 23.446 1.00 93.88 86 LEU A CA 1
ATOM 650 C C . LEU A 1 86 ? 3.763 11.104 24.345 1.00 93.88 86 LEU A C 1
ATOM 652 O O . LEU A 1 86 ? 3.918 11.064 25.563 1.00 93.88 86 LEU A O 1
ATOM 656 N N . TYR A 1 87 ? 3.010 12.034 23.754 1.00 94.75 87 TYR A N 1
ATOM 657 C CA . TYR A 1 87 ? 2.250 13.034 24.500 1.00 94.75 87 TYR A CA 1
ATOM 658 C C . TYR A 1 87 ? 1.183 12.395 25.400 1.00 94.75 87 TYR A C 1
ATOM 660 O O . TYR A 1 87 ? 1.096 12.749 26.576 1.00 94.75 87 TYR A O 1
ATOM 668 N N . PHE A 1 88 ? 0.395 11.453 24.866 1.00 92.31 88 PHE A N 1
ATOM 669 C CA . PHE A 1 88 ? -0.641 10.766 25.633 1.00 92.31 88 PHE A CA 1
ATOM 670 C C . PHE A 1 88 ? -0.051 9.950 26.774 1.00 92.31 88 PHE A C 1
ATOM 672 O O . PHE A 1 88 ? -0.532 10.080 27.889 1.00 92.31 88 PHE A O 1
ATOM 679 N N . GLU A 1 89 ? 1.008 9.187 26.527 1.00 92.44 89 GLU A N 1
ATOM 680 C CA . GLU A 1 89 ? 1.665 8.392 27.565 1.00 92.44 89 GLU A CA 1
ATOM 681 C C . GLU A 1 89 ? 2.186 9.268 28.713 1.00 92.44 89 GLU A C 1
ATOM 683 O O . GLU A 1 89 ? 2.022 8.944 29.890 1.00 92.44 89 GLU A O 1
ATOM 688 N N . LEU A 1 90 ? 2.775 10.422 28.387 1.00 95.81 90 LEU A N 1
ATOM 689 C CA . LEU A 1 90 ? 3.305 11.337 29.392 1.00 95.81 90 LEU A CA 1
ATOM 690 C C . LEU A 1 90 ? 2.184 11.958 30.233 1.00 95.81 90 LEU A C 1
ATOM 692 O O . LEU A 1 90 ? 2.272 11.974 31.461 1.00 95.81 90 LEU A O 1
ATOM 696 N N . ILE A 1 91 ? 1.114 12.447 29.597 1.00 96.06 91 ILE A N 1
ATOM 697 C CA . ILE A 1 91 ? 0.020 13.098 30.326 1.00 96.06 91 ILE A CA 1
ATOM 698 C C . ILE A 1 91 ? -0.824 12.097 31.126 1.00 96.06 91 ILE A C 1
ATOM 700 O O . ILE A 1 91 ? -1.225 12.422 32.244 1.00 96.06 91 ILE A O 1
ATOM 704 N N . THR A 1 92 ? -1.057 10.878 30.620 1.00 93.25 92 THR A N 1
ATOM 705 C CA . THR A 1 92 ? -1.768 9.832 31.372 1.00 93.25 92 THR A CA 1
ATOM 706 C C . THR A 1 92 ? -0.947 9.358 32.562 1.00 93.25 92 THR A C 1
ATOM 708 O O . THR A 1 92 ? -1.501 9.234 33.650 1.00 93.25 92 THR A O 1
ATOM 711 N N . THR A 1 93 ? 0.369 9.188 32.409 1.00 94.50 93 THR A N 1
ATOM 712 C CA . THR A 1 93 ? 1.261 8.844 33.525 1.00 94.50 93 THR A CA 1
ATOM 713 C C . THR A 1 93 ? 1.200 9.905 34.623 1.00 94.50 93 THR A C 1
ATOM 715 O O . THR A 1 93 ? 0.995 9.575 35.791 1.00 94.50 93 THR A O 1
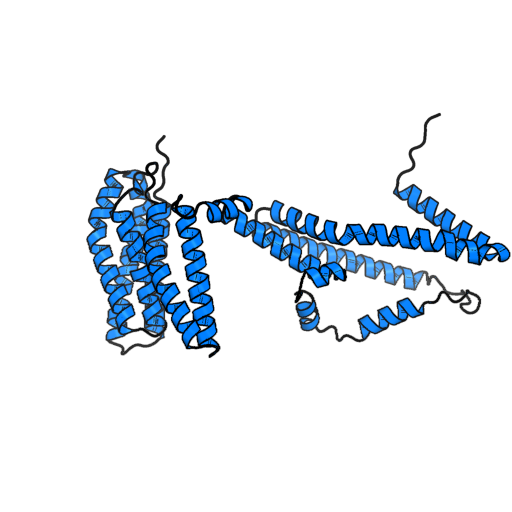ATOM 718 N N . VAL A 1 94 ? 1.293 11.190 34.261 1.00 95.38 94 VAL A N 1
ATOM 719 C CA . VAL A 1 94 ? 1.162 12.300 35.222 1.00 95.38 94 VAL A CA 1
ATOM 720 C C . VAL A 1 94 ? -0.213 12.294 35.895 1.00 95.38 94 VAL A C 1
ATOM 722 O O . VAL A 1 94 ? -0.299 12.458 37.113 1.00 95.38 94 VAL A O 1
ATOM 725 N N . ALA A 1 95 ? -1.287 12.063 35.136 1.00 94.75 95 ALA A N 1
ATOM 726 C CA . ALA A 1 95 ? -2.642 12.000 35.674 1.00 94.75 95 ALA A CA 1
ATOM 727 C C . ALA A 1 95 ? -2.836 10.825 36.648 1.00 94.75 95 ALA A C 1
ATOM 729 O O . ALA A 1 95 ? -3.443 11.009 37.701 1.00 94.75 95 ALA A O 1
ATOM 730 N N . ILE A 1 96 ? -2.290 9.642 36.340 1.00 94.81 96 ILE A N 1
ATOM 731 C CA . ILE A 1 96 ? -2.340 8.459 37.213 1.00 94.81 96 ILE A CA 1
ATOM 732 C C . ILE A 1 96 ? -1.573 8.725 38.510 1.00 94.81 96 ILE A C 1
ATOM 734 O O . ILE A 1 96 ? -2.102 8.469 39.589 1.00 94.81 96 ILE A O 1
ATOM 738 N N . ILE A 1 97 ? -0.363 9.288 38.424 1.00 95.69 97 ILE A N 1
ATOM 739 C CA . ILE A 1 97 ? 0.439 9.643 39.605 1.00 95.69 97 ILE A CA 1
ATOM 740 C C . ILE A 1 97 ? -0.329 10.624 40.491 1.00 95.69 97 ILE A C 1
ATOM 742 O O . ILE A 1 97 ? -0.456 10.388 41.692 1.00 95.69 97 ILE A O 1
ATOM 746 N N . LEU A 1 98 ? -0.883 11.694 39.915 1.00 94.75 98 LEU A N 1
ATOM 747 C CA . LEU A 1 98 ? -1.691 12.662 40.657 1.00 94.75 98 LEU A CA 1
ATOM 748 C C . LEU A 1 98 ? -2.925 12.007 41.286 1.00 94.75 98 LEU A C 1
ATOM 750 O O . LEU A 1 98 ? -3.184 12.222 42.466 1.00 94.75 98 LEU A O 1
ATOM 754 N N . GLY A 1 99 ? -3.651 11.175 40.535 1.00 93.50 99 GLY A N 1
ATOM 755 C CA . GLY A 1 99 ? -4.842 10.474 41.015 1.00 93.50 99 GLY A CA 1
ATOM 756 C C . GLY A 1 99 ? -4.550 9.555 42.201 1.00 93.50 99 GLY A C 1
ATOM 757 O O . GLY A 1 99 ? -5.227 9.643 43.223 1.00 93.50 99 GLY A O 1
ATOM 758 N N . ILE A 1 100 ? -3.503 8.730 42.104 1.00 93.94 100 ILE A N 1
ATOM 759 C CA . ILE A 1 100 ? -3.078 7.832 43.188 1.00 93.94 100 ILE A CA 1
ATOM 760 C C . ILE A 1 100 ? -2.580 8.634 44.394 1.00 93.94 100 ILE A C 1
ATOM 762 O O . ILE A 1 100 ? -2.901 8.302 45.534 1.00 93.94 100 ILE A O 1
ATOM 766 N N . THR A 1 101 ? -1.829 9.713 44.163 1.00 94.19 101 THR A N 1
ATOM 767 C CA . THR A 1 101 ? -1.322 10.568 45.246 1.00 94.19 101 THR A CA 1
ATOM 768 C C . THR A 1 101 ? -2.473 11.208 46.017 1.00 94.19 101 THR A C 1
ATOM 770 O O . THR A 1 101 ? -2.521 11.111 47.240 1.00 94.19 101 THR A O 1
ATOM 773 N N . LEU A 1 102 ? -3.439 11.807 45.314 1.00 93.50 102 LEU A N 1
ATOM 774 C CA . LEU A 1 102 ? -4.627 12.396 45.934 1.00 93.50 102 LEU A CA 1
ATOM 775 C C . LEU A 1 102 ? -5.464 11.337 46.664 1.00 93.50 102 LEU A C 1
ATOM 777 O O . LEU A 1 102 ? -5.891 11.582 47.789 1.00 93.50 102 LEU A O 1
ATOM 781 N N . ALA A 1 103 ? -5.653 10.153 46.074 1.00 90.12 103 ALA A N 1
ATOM 782 C CA . ALA A 1 103 ? -6.380 9.059 46.714 1.00 90.12 103 ALA A CA 1
ATOM 783 C C . ALA A 1 103 ? -5.714 8.610 48.027 1.00 90.12 103 ALA A C 1
ATOM 785 O O . ALA A 1 103 ? -6.402 8.437 49.031 1.00 90.12 103 ALA A O 1
ATOM 786 N N . ASN A 1 104 ? -4.384 8.491 48.050 1.00 90.12 104 ASN A N 1
ATOM 787 C CA . ASN A 1 104 ? -3.636 8.094 49.246 1.00 90.12 104 ASN A CA 1
ATOM 788 C C . ASN A 1 104 ? -3.595 9.182 50.330 1.00 90.12 104 ASN A C 1
ATOM 790 O O . ASN A 1 104 ? -3.562 8.848 51.514 1.00 90.12 104 ASN A O 1
ATOM 794 N N . VAL A 1 105 ? -3.591 10.464 49.944 1.00 92.62 105 VAL A N 1
ATOM 795 C CA . VAL A 1 105 ? -3.550 11.601 50.882 1.00 92.62 105 VAL A CA 1
ATOM 796 C C . VAL A 1 105 ? -4.920 11.874 51.496 1.00 92.62 105 VAL A C 1
ATOM 798 O O . VAL A 1 105 ? -5.028 12.018 52.709 1.00 92.62 105 VAL A O 1
ATOM 801 N N . PHE A 1 106 ? -5.966 11.956 50.673 1.00 90.81 106 PHE A N 1
ATOM 802 C CA . PHE A 1 106 ? -7.307 12.315 51.139 1.00 90.81 106 PHE A CA 1
ATOM 803 C C . PHE A 1 106 ? -8.113 11.113 51.635 1.00 90.81 106 PHE A C 1
ATOM 805 O O . PHE A 1 106 ? -9.102 11.313 52.333 1.00 90.81 106 PHE A O 1
ATOM 812 N N . GLN A 1 107 ? -7.709 9.889 51.269 1.00 86.81 107 GLN A N 1
ATOM 813 C CA . GLN A 1 107 ? -8.361 8.627 51.646 1.00 86.81 107 GLN A CA 1
ATOM 814 C C . GLN A 1 107 ? -9.898 8.711 51.589 1.00 86.81 107 GLN A C 1
ATOM 816 O O . GLN A 1 107 ? -10.572 8.464 52.600 1.00 86.81 107 GLN A O 1
ATOM 821 N N . PRO A 1 108 ? -10.472 9.104 50.430 1.00 77.25 108 PRO A N 1
ATOM 822 C CA . PRO A 1 108 ? -11.912 9.270 50.297 1.00 77.25 108 PRO A CA 1
ATOM 823 C C . PRO A 1 108 ? -12.600 7.924 50.555 1.00 77.25 108 PRO A C 1
ATOM 825 O O . PRO A 1 108 ? -12.432 6.978 49.790 1.00 77.25 108 PRO A O 1
ATOM 828 N N . GLY A 1 109 ? -13.338 7.833 51.664 1.00 71.19 109 GLY A N 1
ATOM 829 C CA . GLY A 1 109 ? -13.987 6.600 52.125 1.00 71.19 109 GLY A CA 1
ATOM 830 C C . GLY A 1 109 ? -13.562 6.122 53.516 1.00 71.19 109 GLY A C 1
ATOM 831 O O . GLY A 1 109 ? -14.227 5.253 54.077 1.00 71.19 109 GLY A O 1
ATOM 832 N N . SER A 1 110 ? -12.509 6.697 54.110 1.00 73.88 110 SER A N 1
ATOM 833 C CA . SER A 1 110 ? -12.176 6.436 55.518 1.00 73.88 110 SER A CA 1
ATOM 834 C C . SER A 1 110 ? -13.330 6.874 56.439 1.00 73.88 110 SER A C 1
ATOM 836 O O . SER A 1 110 ? -13.790 8.011 56.387 1.00 73.88 110 SER A O 1
ATOM 838 N N . GLY A 1 111 ? -13.846 5.943 57.251 1.00 71.44 111 GLY A N 1
ATOM 839 C CA . GLY A 1 111 ? -14.968 6.187 58.169 1.00 71.44 111 GLY A CA 1
ATOM 840 C C . GLY A 1 111 ? -16.375 5.931 57.604 1.00 71.44 111 GLY A C 1
ATOM 841 O O . GLY A 1 111 ? -17.344 6.141 58.329 1.00 71.44 111 GLY A O 1
ATOM 842 N N . ILE A 1 112 ? -16.513 5.463 56.356 1.00 73.81 112 ILE A N 1
ATOM 843 C CA . ILE A 1 112 ? -17.808 5.024 55.807 1.00 73.81 112 ILE A CA 1
ATOM 844 C C . ILE A 1 112 ? -18.060 3.564 56.205 1.00 73.81 112 ILE A C 1
ATOM 846 O O . ILE A 1 112 ? -17.308 2.670 55.814 1.00 73.81 112 ILE A O 1
ATOM 850 N N . ASP A 1 113 ? -19.134 3.313 56.957 1.00 70.69 113 ASP A N 1
ATOM 851 C CA . ASP A 1 113 ? -19.575 1.958 57.293 1.00 70.69 113 ASP A CA 1
ATOM 852 C C . ASP A 1 113 ? -20.285 1.313 56.090 1.00 70.69 113 ASP A C 1
ATOM 854 O O . ASP A 1 113 ? -21.455 1.572 55.799 1.00 70.69 113 ASP A O 1
ATOM 858 N N . MET A 1 114 ? -19.549 0.468 55.366 1.00 66.38 114 MET A N 1
ATOM 859 C CA . MET A 1 114 ? -20.028 -0.224 54.163 1.00 66.38 114 MET A CA 1
ATOM 860 C C . MET A 1 114 ? -21.186 -1.195 54.440 1.00 66.38 114 MET A C 1
ATOM 862 O O . MET A 1 114 ? -21.861 -1.602 53.499 1.00 66.38 114 MET A O 1
ATOM 866 N N . SER A 1 115 ? -21.435 -1.559 55.704 1.00 66.06 115 SER A N 1
ATOM 867 C CA . SER A 1 115 ? -22.5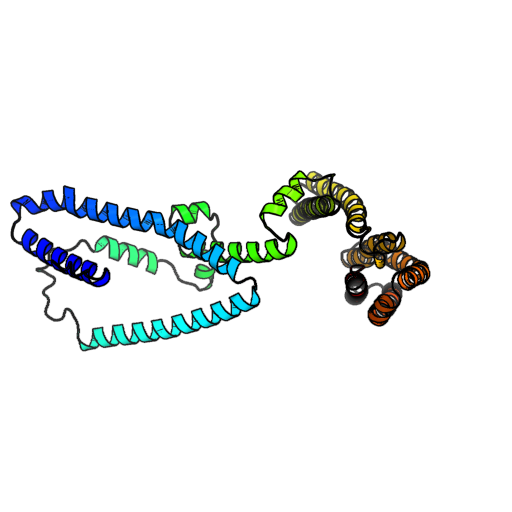42 -2.445 56.086 1.00 66.06 115 SER A CA 1
ATOM 868 C C . SER A 1 115 ? -23.916 -1.760 56.049 1.00 66.06 115 SER A C 1
ATOM 870 O O . SER A 1 115 ? -24.935 -2.444 55.973 1.00 66.06 115 SER A O 1
ATOM 872 N N . GLN A 1 116 ? -23.952 -0.420 56.067 1.00 60.25 116 GLN A N 1
ATOM 873 C CA . GLN A 1 116 ? -25.186 0.377 56.062 1.00 60.25 116 GLN A CA 1
ATOM 874 C C . GLN A 1 116 ? -25.555 0.938 54.682 1.00 60.25 116 GLN A C 1
ATOM 876 O O . GLN A 1 116 ? -26.668 1.435 54.495 1.00 60.25 116 GLN A O 1
ATOM 881 N N . LEU A 1 117 ? -24.655 0.863 53.697 1.00 59.91 117 LEU A N 1
ATOM 882 C CA . LEU A 1 117 ? -24.990 1.209 52.319 1.00 59.91 117 LEU A CA 1
ATOM 883 C C . LEU A 1 117 ? -25.733 0.032 51.685 1.00 59.91 117 LEU A C 1
ATOM 885 O O . LEU A 1 117 ? -25.224 -1.087 51.665 1.00 59.91 117 LEU A O 1
ATOM 889 N N . ALA A 1 118 ? -26.923 0.293 51.129 1.00 57.03 118 ALA A N 1
ATOM 890 C CA . ALA A 1 118 ? -27.604 -0.663 50.263 1.00 57.03 118 ALA A CA 1
ATOM 891 C C . ALA A 1 118 ? -26.595 -1.152 49.221 1.00 57.03 118 ALA A C 1
ATOM 893 O O . ALA A 1 118 ? -26.047 -0.341 48.470 1.00 57.03 118 ALA A O 1
ATOM 894 N N . THR A 1 119 ? -26.308 -2.454 49.240 1.00 55.00 119 THR A N 1
ATOM 895 C CA . THR A 1 119 ? -25.341 -3.101 48.358 1.00 55.00 119 THR A CA 1
ATOM 896 C C . THR A 1 119 ? -25.761 -2.827 46.926 1.00 55.00 119 THR A C 1
ATOM 898 O O . THR A 1 119 ? -26.625 -3.507 46.373 1.00 55.00 119 THR A O 1
ATOM 901 N N . VAL A 1 120 ? -25.176 -1.792 46.328 1.00 57.06 120 VAL A N 1
ATOM 902 C CA . VAL A 1 120 ? -25.157 -1.650 44.882 1.00 57.06 120 VAL A CA 1
ATOM 903 C C . VAL A 1 120 ? -24.567 -2.961 44.388 1.00 57.06 120 VAL A C 1
ATOM 905 O O . VAL A 1 120 ? -23.541 -3.409 44.899 1.00 57.06 120 VAL A O 1
ATOM 908 N N . ASP A 1 121 ? -25.262 -3.630 43.478 1.00 60.19 121 ASP A N 1
ATOM 909 C CA . ASP A 1 121 ? -24.821 -4.918 42.968 1.00 60.19 121 ASP A CA 1
ATOM 910 C C . ASP A 1 121 ? -23.556 -4.710 42.120 1.00 60.19 121 ASP A C 1
ATOM 912 O O . ASP A 1 121 ? -23.603 -4.391 40.930 1.00 60.19 121 ASP A O 1
ATOM 916 N N . ILE A 1 122 ? -22.394 -4.796 42.775 1.00 62.66 122 ILE A N 1
ATOM 917 C CA . ILE A 1 122 ? -21.081 -4.572 42.159 1.00 62.66 122 ILE A CA 1
ATOM 918 C C . ILE A 1 122 ? -20.614 -5.838 41.417 1.00 62.66 122 ILE A C 1
ATOM 920 O O . ILE A 1 122 ? -19.590 -5.814 40.733 1.00 62.66 122 ILE A O 1
ATOM 924 N N . SER A 1 123 ? -21.377 -6.937 41.474 1.00 68.94 123 SER A N 1
ATOM 925 C CA . SER A 1 123 ? -21.018 -8.214 40.848 1.00 68.94 123 SER A CA 1
ATOM 926 C C . SER A 1 123 ? -20.757 -8.081 39.340 1.00 68.94 123 SER A C 1
ATOM 928 O O . SER A 1 123 ? -19.806 -8.665 38.826 1.00 68.94 123 SER A O 1
ATOM 930 N N . LYS A 1 124 ? -21.490 -7.212 38.625 1.00 62.66 124 LYS A N 1
ATOM 931 C CA . LYS A 1 124 ? -21.212 -6.885 37.209 1.00 62.66 124 LYS A CA 1
ATOM 932 C C . LYS A 1 124 ? -19.818 -6.289 36.978 1.00 62.66 124 LYS A C 1
ATOM 934 O O . LYS A 1 124 ? -19.166 -6.624 35.988 1.00 62.66 124 LYS A O 1
ATOM 939 N N . TYR A 1 125 ? -19.343 -5.430 37.878 1.00 63.22 125 TYR A N 1
ATOM 940 C CA . TYR A 1 125 ? -18.020 -4.808 37.767 1.00 63.22 125 TYR A CA 1
ATOM 941 C C . TYR A 1 125 ? -16.911 -5.776 38.194 1.00 63.22 125 TYR A C 1
ATOM 943 O O . TYR A 1 125 ? -15.853 -5.820 37.565 1.00 63.22 125 TYR A O 1
ATOM 951 N N . GLN A 1 126 ? -17.169 -6.607 39.209 1.00 69.06 126 GLN A N 1
ATOM 952 C CA . GLN A 1 126 ? -16.257 -7.674 39.630 1.00 69.06 126 GLN A CA 1
ATOM 953 C C . GLN A 1 126 ? -16.076 -8.734 38.539 1.00 69.06 126 GLN A C 1
ATOM 955 O O . GLN A 1 126 ? -14.942 -9.106 38.252 1.00 69.06 126 GLN A O 1
ATOM 960 N N . ASN A 1 127 ? -17.155 -9.147 37.869 1.00 69.00 127 ASN A N 1
ATOM 961 C CA . ASN A 1 127 ? -17.096 -10.106 36.763 1.00 69.00 127 ASN A CA 1
ATOM 962 C C . ASN A 1 127 ? -16.314 -9.546 35.568 1.00 69.00 127 ASN A C 1
ATOM 964 O O . ASN A 1 127 ? -15.435 -10.225 35.049 1.00 69.00 127 ASN A O 1
ATOM 968 N N . THR A 1 128 ? -16.546 -8.280 35.201 1.00 67.94 128 THR A N 1
ATOM 969 C CA . THR A 1 128 ? -15.746 -7.593 34.165 1.00 67.94 128 THR A CA 1
ATOM 970 C C . THR A 1 128 ? -14.257 -7.559 34.535 1.00 67.94 128 THR A C 1
ATOM 972 O O . THR A 1 128 ? -13.394 -7.793 33.694 1.00 67.94 128 THR A O 1
ATOM 975 N N . THR A 1 129 ? -13.938 -7.293 35.805 1.00 63.00 129 THR A N 1
ATOM 976 C CA . THR A 1 129 ? -12.547 -7.258 36.287 1.00 63.00 129 THR A CA 1
ATOM 977 C C . THR A 1 129 ? -11.914 -8.649 36.242 1.00 63.00 129 THR A C 1
ATOM 979 O O . THR A 1 129 ? -10.791 -8.791 35.769 1.00 63.00 129 THR A O 1
ATOM 982 N N . ALA A 1 130 ? -12.647 -9.685 36.659 1.00 65.00 130 ALA A N 1
ATOM 983 C CA . ALA A 1 130 ? -12.192 -11.071 36.612 1.00 65.00 130 ALA A CA 1
ATOM 984 C C . ALA A 1 130 ? -11.952 -11.560 35.172 1.00 65.00 130 ALA A C 1
ATOM 986 O O . ALA A 1 130 ? -10.945 -12.218 34.919 1.00 65.00 130 ALA A O 1
ATOM 987 N N . GLU A 1 131 ? -12.812 -11.194 34.217 1.00 63.91 131 GLU A N 1
ATOM 988 C CA . GLU A 1 131 ? -12.611 -11.492 32.792 1.00 63.91 131 GLU A CA 1
ATOM 989 C C . GLU A 1 131 ? -11.328 -10.844 32.255 1.00 63.91 131 GLU A C 1
ATOM 991 O O . GLU A 1 131 ? -10.498 -11.533 31.658 1.00 63.91 131 GLU A O 1
ATOM 996 N N . VAL A 1 132 ? -11.106 -9.555 32.537 1.00 62.16 132 VAL A N 1
ATOM 997 C CA . VAL A 1 132 ? -9.903 -8.822 32.100 1.00 62.16 132 VAL A CA 1
ATOM 998 C C . VAL A 1 132 ? -8.626 -9.408 32.714 1.00 62.16 132 VAL A C 1
ATOM 1000 O O . VAL A 1 132 ? -7.614 -9.541 32.030 1.00 62.16 132 VAL A O 1
ATOM 1003 N N . GLN A 1 133 ? -8.672 -9.809 33.985 1.00 59.88 133 GLN A N 1
ATOM 1004 C CA . GLN A 1 133 ? -7.519 -10.325 34.726 1.00 59.88 133 GLN A CA 1
ATOM 1005 C C . GLN A 1 133 ? -7.196 -11.795 34.395 1.00 59.88 133 GLN A C 1
ATOM 1007 O O . GLN A 1 133 ? -6.055 -12.227 34.550 1.00 59.88 133 GLN A O 1
ATOM 1012 N N . SER A 1 134 ? -8.182 -12.560 33.908 1.00 55.72 134 SER A N 1
ATOM 1013 C CA . SER A 1 134 ? -8.032 -13.975 33.531 1.00 55.72 134 SER A CA 1
ATOM 1014 C C . SER A 1 134 ? -7.248 -14.203 32.232 1.00 55.72 134 SER A C 1
ATOM 1016 O O . SER A 1 134 ? -6.786 -15.315 31.964 1.00 55.72 134 SER A O 1
ATOM 1018 N N . HIS A 1 135 ? -7.061 -13.165 31.416 1.00 56.81 135 HIS A N 1
ATOM 1019 C CA . HIS A 1 135 ? -6.268 -13.241 30.197 1.00 56.81 135 HIS A CA 1
ATOM 1020 C C . HIS A 1 135 ? -4.835 -12.788 30.466 1.00 56.81 135 HIS A C 1
ATOM 1022 O O . HIS A 1 135 ? -4.580 -11.615 30.716 1.00 56.81 135 HIS A O 1
ATOM 1028 N N . ALA A 1 136 ? -3.873 -13.709 30.358 1.00 49.06 136 ALA A N 1
ATOM 1029 C CA . ALA A 1 136 ? -2.455 -13.367 30.381 1.00 49.06 136 ALA A CA 1
ATOM 1030 C C . ALA A 1 136 ? -2.158 -12.342 29.271 1.00 49.06 136 ALA A C 1
ATOM 1032 O O . ALA A 1 136 ? -2.121 -12.678 28.085 1.00 49.06 136 ALA A O 1
ATOM 1033 N N . HIS A 1 137 ? -1.970 -11.076 29.648 1.00 57.97 137 HIS A N 1
ATOM 1034 C CA . HIS A 1 137 ? -1.624 -9.988 28.735 1.00 57.97 137 HIS A CA 1
ATOM 1035 C C . HIS A 1 137 ? -0.152 -10.097 28.319 1.00 57.97 137 HIS A C 1
ATOM 1037 O O . HIS A 1 137 ? 0.702 -9.310 28.716 1.00 57.97 137 HIS A O 1
ATOM 1043 N N . GLY A 1 138 ? 0.168 -11.113 27.519 1.00 71.94 138 GLY A N 1
ATOM 1044 C CA . GLY A 1 138 ? 1.412 -11.123 26.764 1.00 71.94 138 GLY A CA 1
ATOM 1045 C C . GLY A 1 138 ? 1.341 -10.068 25.662 1.00 71.94 138 GLY A C 1
ATOM 1046 O O . GLY A 1 138 ? 0.327 -9.977 24.973 1.00 71.94 138 GLY A O 1
ATOM 1047 N N . LEU A 1 139 ? 2.428 -9.322 25.440 1.00 74.81 139 LEU A N 1
ATOM 1048 C CA . LEU A 1 139 ? 2.549 -8.346 24.342 1.00 74.81 139 LEU A CA 1
ATOM 1049 C C . LEU A 1 139 ? 2.070 -8.918 22.996 1.00 74.81 139 LEU A C 1
ATOM 1051 O O . LEU A 1 139 ? 1.367 -8.251 22.243 1.00 74.81 139 LEU A O 1
ATOM 1055 N N . MET A 1 140 ? 2.399 -10.185 22.727 1.00 75.25 140 MET A N 1
ATOM 1056 C CA . MET A 1 140 ? 1.969 -10.885 21.516 1.00 75.25 140 MET A CA 1
ATOM 1057 C C . MET A 1 140 ? 0.450 -11.118 21.466 1.00 75.25 140 MET A C 1
ATOM 1059 O O . MET A 1 140 ? -0.146 -10.993 20.402 1.00 75.25 140 MET A O 1
ATOM 1063 N N . GLY A 1 141 ? -0.190 -11.407 22.604 1.00 77.38 141 GLY A N 1
ATOM 1064 C CA . GLY A 1 141 ? -1.645 -11.562 22.701 1.00 77.38 141 GLY A CA 1
ATOM 1065 C C . GLY A 1 141 ? -2.387 -10.255 22.418 1.00 77.38 141 GLY A C 1
ATOM 1066 O O . GLY A 1 141 ? -3.383 -10.260 21.701 1.00 77.38 141 GLY A O 1
ATOM 1067 N N . THR A 1 142 ? -1.850 -9.126 22.889 1.00 78.50 142 THR A N 1
ATOM 1068 C CA . THR A 1 142 ? -2.382 -7.787 22.584 1.00 78.50 142 THR A CA 1
ATOM 1069 C C . THR A 1 142 ? -2.194 -7.412 21.112 1.00 78.50 142 THR A C 1
ATOM 1071 O O . THR A 1 142 ? -3.063 -6.793 20.506 1.00 78.50 142 THR A O 1
ATOM 1074 N N . ILE A 1 143 ? -1.073 -7.805 20.496 1.00 81.06 143 ILE A N 1
ATOM 1075 C CA . ILE A 1 143 ? -0.864 -7.601 19.055 1.00 81.06 143 ILE A CA 1
ATOM 1076 C C . ILE A 1 143 ? -1.837 -8.460 18.238 1.00 81.06 143 ILE A C 1
ATOM 1078 O O . ILE A 1 143 ? -2.405 -7.985 17.259 1.00 81.06 143 ILE A O 1
ATOM 1082 N N . LEU A 1 144 ? -2.067 -9.709 18.646 1.00 82.06 144 LEU A N 1
ATOM 1083 C CA . LEU A 1 144 ? -3.043 -10.590 18.004 1.00 82.06 144 LEU A CA 1
ATOM 1084 C C . LEU A 1 144 ? -4.472 -10.045 18.114 1.00 82.06 144 LEU A C 1
ATOM 1086 O O . LEU A 1 144 ? -5.217 -10.129 17.141 1.00 82.06 144 LEU A O 1
ATOM 1090 N N . SER A 1 145 ? -4.848 -9.443 19.246 1.00 83.88 145 SER A N 1
ATOM 1091 C CA . SER A 1 145 ? -6.181 -8.856 19.420 1.00 83.88 145 SER A CA 1
ATOM 1092 C C . SER A 1 145 ? -6.399 -7.555 18.638 1.00 83.88 145 SER A C 1
ATOM 1094 O O . SER A 1 145 ? -7.548 -7.171 18.437 1.00 83.88 145 SER A O 1
ATOM 1096 N N . LEU A 1 146 ? -5.338 -6.900 18.139 1.00 87.25 146 LEU A N 1
ATOM 1097 C CA . LEU A 1 146 ? -5.458 -5.752 17.229 1.00 87.25 146 LEU A CA 1
ATOM 1098 C C . LEU A 1 146 ? -6.014 -6.137 15.857 1.00 87.25 146 LEU A C 1
ATOM 1100 O O . LEU A 1 146 ? -6.707 -5.329 15.242 1.00 87.25 146 LEU A O 1
ATOM 1104 N N . VAL A 1 147 ? -5.704 -7.336 15.358 1.00 88.19 147 VAL A N 1
ATOM 1105 C CA . VAL A 1 147 ? -6.061 -7.747 13.995 1.00 88.19 147 VAL A CA 1
ATOM 1106 C C . VAL A 1 147 ? -7.369 -8.548 14.023 1.00 88.19 147 VAL A C 1
ATOM 1108 O O . VAL A 1 147 ? -7.360 -9.710 14.431 1.00 88.19 147 VAL A O 1
ATOM 1111 N N . PRO A 1 148 ? -8.509 -7.982 13.576 1.00 86.31 148 PRO A N 1
ATOM 1112 C CA . PRO A 1 148 ? -9.763 -8.721 13.563 1.00 86.31 148 PRO A CA 1
ATOM 1113 C C . PRO A 1 148 ? -9.735 -9.821 12.501 1.00 86.31 148 PRO A C 1
ATOM 1115 O O . PRO A 1 148 ? -9.328 -9.595 11.362 1.00 86.31 148 PRO A O 1
ATOM 1118 N N . THR A 1 149 ? -10.279 -10.990 12.833 1.00 87.88 149 THR A N 1
ATOM 1119 C CA . THR A 1 149 ? -10.596 -12.020 11.829 1.00 87.88 149 THR A CA 1
ATOM 1120 C C . THR A 1 149 ? -11.758 -11.590 10.930 1.00 87.88 149 THR A C 1
ATOM 1122 O O . THR A 1 149 ? -11.821 -11.984 9.768 1.00 87.88 149 THR A O 1
ATOM 1125 N N . ASN A 1 150 ? -12.677 -10.766 11.453 1.00 92.62 150 ASN A N 1
ATOM 1126 C CA . ASN A 1 150 ? -13.797 -10.192 10.714 1.00 92.62 150 ASN A CA 1
ATOM 1127 C C . ASN A 1 150 ? -14.188 -8.820 11.288 1.00 92.62 150 ASN A C 1
ATOM 1129 O O . ASN A 1 150 ? -14.683 -8.724 12.411 1.00 92.62 150 ASN A O 1
ATOM 1133 N N . ILE A 1 151 ? -14.024 -7.764 10.488 1.00 92.56 151 ILE A N 1
ATOM 1134 C CA . ILE A 1 151 ? -14.333 -6.392 10.905 1.00 92.56 151 ILE A CA 1
ATOM 1135 C C . ILE A 1 151 ? -15.824 -6.164 11.180 1.00 92.56 151 ILE A C 1
ATOM 1137 O O . ILE A 1 151 ? -16.165 -5.434 12.104 1.00 92.56 151 ILE A O 1
ATOM 1141 N N . ILE A 1 152 ? -16.727 -6.808 10.435 1.00 93.75 152 ILE A N 1
ATOM 1142 C CA . ILE A 1 152 ? -18.177 -6.655 10.627 1.00 93.75 152 ILE A CA 1
ATOM 1143 C C . ILE A 1 152 ? -18.589 -7.228 11.981 1.00 93.75 152 ILE A C 1
ATOM 1145 O O . ILE A 1 152 ? -19.368 -6.608 12.702 1.00 93.75 152 ILE A O 1
ATOM 1149 N N . ALA A 1 153 ? -18.013 -8.369 12.363 1.00 92.25 153 ALA A N 1
ATOM 1150 C CA . ALA A 1 153 ? -18.246 -8.952 13.677 1.00 92.25 153 ALA A CA 1
ATOM 1151 C C . ALA A 1 153 ? -17.729 -8.039 14.801 1.00 92.25 153 ALA A C 1
ATOM 1153 O O . ALA A 1 153 ? -18.448 -7.816 15.772 1.00 92.25 153 ALA A O 1
ATOM 1154 N N . SER A 1 154 ? -16.531 -7.463 14.652 1.00 92.69 154 SER A N 1
ATOM 1155 C CA . SER A 1 154 ? -15.983 -6.505 15.622 1.00 92.69 154 SER A CA 1
ATOM 1156 C C . SER A 1 154 ? -16.838 -5.240 15.737 1.00 92.69 154 SER A C 1
ATOM 1158 O O . SER A 1 154 ? -17.100 -4.787 16.846 1.00 92.69 154 SER A O 1
ATOM 1160 N N . MET A 1 155 ? -17.348 -4.708 14.620 1.00 91.88 155 MET A N 1
ATOM 1161 C CA . MET A 1 155 ? -18.277 -3.569 14.619 1.00 91.88 155 MET A CA 1
ATOM 1162 C C . MET A 1 155 ? -19.593 -3.888 15.329 1.00 91.88 155 MET A C 1
ATOM 1164 O O . MET A 1 155 ? -20.087 -3.061 16.089 1.00 91.88 155 MET A O 1
ATOM 1168 N N . ALA A 1 156 ? -20.144 -5.084 15.110 1.00 91.06 156 ALA A N 1
ATOM 1169 C CA . ALA A 1 156 ? -21.382 -5.513 15.754 1.00 91.06 156 ALA A CA 1
ATOM 1170 C C . ALA A 1 156 ? -21.214 -5.724 17.268 1.00 91.06 156 ALA A C 1
ATOM 1172 O O . ALA A 1 156 ? -22.125 -5.424 18.034 1.00 91.06 156 ALA A O 1
ATOM 1173 N N . LYS A 1 157 ? -20.049 -6.223 17.701 1.00 88.56 157 LYS A N 1
ATOM 1174 C CA . LYS A 1 157 ? -19.717 -6.430 19.120 1.00 88.56 157 LYS A CA 1
ATOM 1175 C C . LYS A 1 157 ? -19.261 -5.156 19.836 1.00 88.56 157 LYS A C 1
ATOM 1177 O O . LYS A 1 157 ? -19.329 -5.097 21.058 1.00 88.56 157 LYS A O 1
ATOM 1182 N N . GLY A 1 158 ? -18.831 -4.139 19.090 1.00 86.44 158 GLY A N 1
ATOM 1183 C CA . GLY A 1 158 ? -18.260 -2.915 19.650 1.00 86.44 158 GLY A CA 1
ATOM 1184 C C . GLY A 1 158 ? -16.803 -3.073 20.097 1.00 86.44 158 GLY A C 1
ATOM 1185 O O . GLY A 1 158 ? -16.361 -2.358 20.994 1.00 86.44 158 GLY A O 1
ATOM 1186 N N . ASP A 1 159 ? -16.048 -3.985 19.478 1.00 89.25 159 ASP A N 1
ATOM 1187 C CA . ASP A 1 159 ? -14.632 -4.203 19.785 1.00 89.25 159 ASP A CA 1
ATOM 1188 C C . ASP A 1 159 ? -13.795 -3.032 19.238 1.00 89.25 159 ASP A C 1
ATOM 1190 O O . ASP A 1 159 ? -13.328 -3.040 18.097 1.00 89.25 159 ASP A O 1
ATOM 1194 N N . MET A 1 160 ? -13.620 -1.990 20.053 1.00 89.69 160 MET A N 1
ATOM 1195 C CA . MET A 1 160 ? -13.061 -0.702 19.613 1.00 89.69 160 MET A CA 1
ATOM 1196 C C . MET A 1 160 ? -11.628 -0.801 19.089 1.00 89.69 160 MET A C 1
ATOM 1198 O O . MET A 1 160 ? -11.285 -0.158 18.101 1.00 89.69 160 MET A O 1
ATOM 1202 N N . LEU A 1 161 ? -10.787 -1.610 19.728 1.00 88.56 161 LEU A N 1
ATOM 1203 C CA . LEU A 1 161 ? -9.368 -1.715 19.393 1.00 88.56 161 LEU A CA 1
ATOM 1204 C C . LEU A 1 161 ? -9.144 -2.291 17.970 1.00 88.56 161 LEU A C 1
ATOM 1206 O O . LEU A 1 161 ? -8.473 -1.622 17.177 1.00 88.56 161 LEU A O 1
ATOM 1210 N N . PRO A 1 162 ? -9.787 -3.409 17.569 1.00 91.69 162 PRO A N 1
ATOM 1211 C CA . PRO A 1 162 ? -9.808 -3.853 16.173 1.00 91.69 162 PRO A CA 1
ATOM 1212 C C . PRO A 1 162 ? -10.414 -2.848 15.185 1.00 91.69 162 PRO A C 1
ATOM 1214 O O . PRO A 1 162 ? -9.901 -2.688 14.076 1.00 91.69 162 PRO A O 1
ATOM 1217 N N . ILE A 1 163 ? -11.500 -2.161 15.566 1.00 94.12 163 ILE A N 1
ATOM 1218 C CA . ILE A 1 163 ? -12.165 -1.166 14.705 1.00 94.12 163 ILE A CA 1
ATOM 1219 C C . ILE A 1 163 ? -11.215 -0.005 14.394 1.00 94.12 163 ILE A C 1
ATOM 1221 O O . ILE A 1 163 ? -11.101 0.410 13.237 1.00 94.12 163 ILE A O 1
ATOM 1225 N N . ILE A 1 164 ? -10.506 0.501 15.406 1.00 91.81 164 ILE A N 1
ATOM 1226 C CA . ILE A 1 164 ? -9.506 1.563 15.257 1.00 91.81 164 ILE A CA 1
ATOM 1227 C C . ILE A 1 164 ? -8.364 1.079 14.360 1.00 91.81 164 ILE A C 1
ATOM 1229 O O . ILE A 1 164 ? -8.015 1.766 13.400 1.00 91.81 164 ILE A O 1
ATOM 1233 N N . PHE A 1 165 ? -7.823 -0.115 14.623 1.00 90.88 165 PHE A N 1
ATOM 1234 C CA . PHE A 1 165 ? -6.727 -0.685 13.839 1.00 90.88 165 PHE A CA 1
ATOM 1235 C C . PHE A 1 165 ? -7.088 -0.830 12.353 1.00 90.88 165 PHE A C 1
ATOM 1237 O O . PHE A 1 165 ? -6.356 -0.355 11.481 1.00 90.88 165 PHE A O 1
ATOM 1244 N N . PHE A 1 166 ? -8.256 -1.408 12.057 1.00 93.19 166 PHE A N 1
ATOM 1245 C CA . PHE A 1 166 ? -8.767 -1.512 10.692 1.00 93.19 166 PHE A CA 1
ATOM 1246 C C . PHE A 1 166 ? -8.953 -0.136 10.045 1.00 93.19 166 PHE A C 1
ATOM 1248 O O . PHE A 1 166 ? -8.515 0.065 8.916 1.00 93.19 166 PHE A O 1
ATOM 1255 N N . SER A 1 167 ? -9.565 0.819 10.751 1.00 93.31 167 SER A N 1
ATOM 1256 C CA . SER A 1 167 ? -9.840 2.159 10.214 1.00 93.31 167 SER A CA 1
ATOM 1257 C C . SER A 1 167 ? -8.555 2.896 9.831 1.00 93.31 167 SER A C 1
ATOM 1259 O O . SER A 1 167 ? -8.514 3.572 8.803 1.00 93.31 167 SER A O 1
ATOM 1261 N N . VAL A 1 168 ? -7.484 2.718 10.613 1.00 89.44 168 VAL A N 1
ATOM 1262 C CA . VAL A 1 168 ? -6.159 3.280 10.317 1.00 89.44 168 VAL A CA 1
ATOM 1263 C C . VAL A 1 168 ? -5.560 2.665 9.054 1.00 89.44 168 VAL A C 1
ATOM 1265 O O . VAL A 1 168 ? -5.147 3.398 8.152 1.00 89.44 168 VAL A O 1
ATOM 1268 N N . LEU A 1 169 ? -5.537 1.331 8.958 1.00 88.69 169 LEU A N 1
ATOM 1269 C CA . LEU A 1 169 ? -5.021 0.634 7.776 1.00 88.69 169 LEU A CA 1
ATOM 1270 C C . LEU A 1 169 ? -5.838 0.946 6.522 1.00 88.69 169 LEU A C 1
ATOM 1272 O O . LEU A 1 169 ? -5.271 1.164 5.453 1.00 88.69 169 LEU A O 1
ATOM 1276 N N . PHE A 1 170 ? -7.161 1.006 6.652 1.00 90.31 170 PHE A N 1
ATOM 1277 C CA . PHE A 1 170 ? -8.053 1.349 5.556 1.00 90.31 170 PHE A CA 1
ATOM 1278 C C . PHE A 1 170 ? -7.832 2.791 5.092 1.00 90.31 170 PHE A C 1
ATOM 1280 O O . PHE A 1 170 ? -7.680 3.026 3.896 1.00 90.31 170 PHE A O 1
ATOM 1287 N N . GLY A 1 171 ? -7.726 3.749 6.020 1.00 87.81 171 GLY A N 1
ATOM 1288 C CA . GLY A 1 171 ? -7.390 5.140 5.706 1.00 87.81 171 GLY A CA 1
ATOM 1289 C C . GLY A 1 171 ? -6.060 5.266 4.958 1.00 87.81 171 GLY A C 1
ATOM 1290 O O . GLY A 1 171 ? -5.994 5.933 3.927 1.00 87.81 171 GLY A O 1
ATOM 1291 N N . LEU A 1 172 ? -5.016 4.560 5.407 1.00 85.50 172 LEU A N 1
ATOM 1292 C CA . LEU A 1 172 ? -3.730 4.479 4.700 1.00 85.50 172 LEU A CA 1
ATOM 1293 C C . LEU A 1 172 ? -3.871 3.870 3.297 1.00 85.50 172 LEU A C 1
ATOM 1295 O O . LEU A 1 172 ? -3.304 4.391 2.337 1.00 85.50 172 LEU A O 1
ATOM 1299 N N . GLY A 1 173 ? -4.654 2.798 3.158 1.00 82.31 173 GLY A N 1
ATOM 1300 C CA . GLY A 1 173 ? -4.957 2.181 1.867 1.00 82.31 173 GLY A CA 1
ATOM 1301 C C . GLY A 1 173 ? -5.649 3.147 0.903 1.00 82.31 173 GLY A C 1
ATOM 1302 O O . GLY A 1 173 ? -5.294 3.199 -0.274 1.00 82.31 173 GLY A O 1
ATOM 1303 N N . VAL A 1 174 ? -6.573 3.973 1.404 1.00 83.25 174 VAL A N 1
ATOM 1304 C CA . VAL A 1 174 ? -7.235 5.024 0.616 1.00 83.25 174 VAL A CA 1
ATOM 1305 C C . VAL A 1 174 ? -6.229 6.071 0.137 1.00 83.25 174 VAL A C 1
ATOM 1307 O O . VAL A 1 174 ? -6.285 6.446 -1.033 1.00 83.25 174 VAL A O 1
ATOM 1310 N N . ILE A 1 175 ? -5.282 6.505 0.976 1.00 82.19 175 ILE A N 1
ATOM 1311 C CA . ILE A 1 175 ? -4.215 7.441 0.568 1.00 82.19 175 ILE A CA 1
ATOM 1312 C C . ILE A 1 175 ? -3.410 6.852 -0.595 1.00 82.19 175 ILE A C 1
ATOM 1314 O O . ILE A 1 175 ? -3.294 7.471 -1.653 1.00 82.19 175 ILE A O 1
ATOM 1318 N N . VAL A 1 176 ? -2.901 5.628 -0.427 1.00 76.81 176 VAL A N 1
ATOM 1319 C CA . VAL A 1 176 ? -2.067 4.957 -1.438 1.00 76.81 176 VAL A CA 1
ATOM 1320 C C . VAL A 1 176 ? -2.847 4.720 -2.736 1.00 76.81 176 VAL A C 1
ATOM 1322 O O . VAL A 1 176 ? -2.338 4.994 -3.823 1.00 76.81 176 VAL A O 1
ATOM 1325 N N . GLY A 1 177 ? -4.101 4.273 -2.640 1.00 71.75 177 GLY A N 1
ATOM 1326 C CA . GLY A 1 177 ? -4.969 4.076 -3.802 1.00 71.75 177 GLY A CA 1
ATOM 1327 C C . GLY A 1 177 ? -5.287 5.381 -4.537 1.00 71.75 177 GLY A C 1
ATOM 1328 O O . GLY A 1 177 ? -5.319 5.412 -5.768 1.00 71.75 177 GLY A O 1
ATOM 1329 N N . THR A 1 178 ? -5.455 6.480 -3.798 1.00 72.62 178 THR A N 1
ATOM 1330 C CA . THR A 1 178 ? -5.695 7.810 -4.376 1.00 72.62 178 THR A CA 1
ATOM 1331 C C . THR A 1 178 ? -4.471 8.315 -5.140 1.00 72.62 178 THR A C 1
ATOM 1333 O O . THR A 1 178 ? -4.639 8.881 -6.214 1.00 72.62 178 THR A O 1
ATOM 1336 N N . PHE A 1 179 ? -3.246 8.038 -4.683 1.00 68.38 179 PHE A N 1
ATOM 1337 C CA . PHE A 1 179 ? -2.038 8.376 -5.449 1.00 68.38 179 PHE A CA 1
ATOM 1338 C C . PHE A 1 179 ? -1.937 7.644 -6.793 1.00 68.38 179 PHE A C 1
ATOM 1340 O O . PHE A 1 179 ? -1.446 8.221 -7.758 1.00 68.38 179 PHE A O 1
ATOM 1347 N N . HIS A 1 180 ? -2.406 6.396 -6.878 1.00 65.50 180 HIS A N 1
ATOM 1348 C CA . HIS A 1 180 ? -2.338 5.608 -8.115 1.00 65.50 180 HIS A CA 1
ATOM 1349 C C . HIS A 1 180 ? -3.453 5.944 -9.114 1.00 65.50 180 HIS A C 1
ATOM 1351 O O . HIS A 1 180 ? -3.210 6.025 -10.314 1.00 65.50 180 HIS A O 1
ATOM 1357 N N . VAL A 1 181 ? -4.688 6.129 -8.634 1.00 64.69 181 VAL A N 1
ATOM 1358 C CA . VAL A 1 181 ? -5.883 6.258 -9.498 1.00 64.69 181 VAL A CA 1
ATOM 1359 C C . VAL A 1 181 ? -6.412 7.706 -9.545 1.00 64.69 181 VAL A C 1
ATOM 1361 O O . VAL A 1 181 ? -7.355 8.030 -10.272 1.00 64.69 181 VAL A O 1
ATOM 1364 N N . GLY A 1 182 ? -5.814 8.615 -8.770 1.00 68.94 182 GLY A N 1
ATOM 1365 C CA . GLY A 1 182 ? -6.204 10.019 -8.605 1.00 68.94 182 GLY A CA 1
ATOM 1366 C C . GLY A 1 182 ? -7.459 10.209 -7.750 1.00 68.94 182 GLY A C 1
ATOM 1367 O O . GLY A 1 182 ? -7.498 11.069 -6.879 1.00 68.94 182 GLY A O 1
ATOM 1368 N 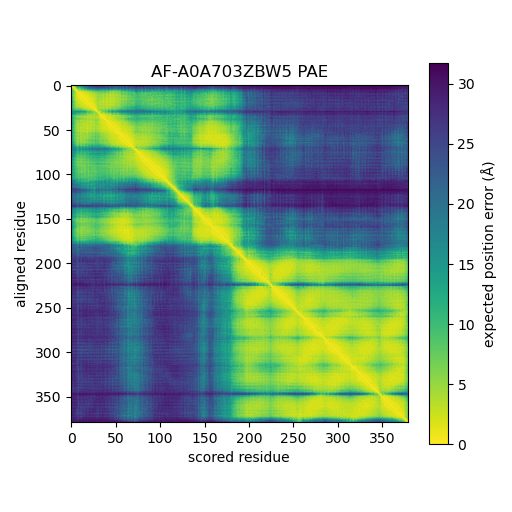N . GLN A 1 183 ? -8.499 9.407 -7.984 1.00 69.25 183 GLN A N 1
ATOM 1369 C CA . GLN A 1 183 ? -9.725 9.378 -7.185 1.00 69.25 183 GLN A CA 1
ATOM 1370 C C . GLN A 1 183 ? -10.187 7.924 -7.024 1.00 69.25 183 GLN A C 1
ATOM 1372 O O . GLN A 1 183 ? -10.307 7.234 -8.038 1.00 69.25 183 GLN A O 1
ATOM 1377 N N . PRO A 1 184 ? -10.535 7.457 -5.810 1.00 66.00 184 PRO A N 1
ATOM 1378 C CA . PRO A 1 184 ? -10.987 6.078 -5.590 1.00 66.00 184 PRO A CA 1
ATOM 1379 C C . PRO A 1 184 ? -12.164 5.672 -6.492 1.00 66.00 184 PRO A C 1
ATOM 1381 O O . PRO A 1 184 ? -12.200 4.570 -7.029 1.00 66.00 184 PRO A O 1
ATOM 1384 N N . LEU A 1 185 ? -13.089 6.602 -6.752 1.00 68.06 185 LEU A N 1
ATOM 1385 C CA . LEU A 1 185 ? -14.250 6.399 -7.631 1.00 68.06 185 LEU A CA 1
ATOM 1386 C C . LEU A 1 185 ? -13.877 6.172 -9.106 1.00 68.06 185 LEU A C 1
ATOM 1388 O O . LEU A 1 185 ? -14.636 5.545 -9.845 1.00 68.06 185 LEU A O 1
ATOM 1392 N N . ARG A 1 186 ? -12.701 6.632 -9.552 1.00 69.12 186 ARG A N 1
ATOM 1393 C CA . ARG A 1 186 ? -12.226 6.377 -10.919 1.00 69.12 186 ARG A CA 1
ATOM 1394 C C . ARG A 1 186 ? -11.853 4.916 -11.129 1.00 69.12 186 ARG A C 1
ATOM 1396 O O . ARG A 1 186 ? -11.907 4.478 -12.270 1.00 69.12 186 ARG A O 1
ATOM 1403 N N . ALA A 1 187 ? -11.562 4.150 -10.075 1.00 67.00 187 ALA A N 1
ATOM 1404 C CA . ALA A 1 187 ? -11.278 2.721 -10.198 1.00 67.00 187 ALA A CA 1
ATOM 1405 C C . ALA A 1 187 ? -12.454 1.957 -10.830 1.00 67.00 187 ALA A C 1
ATOM 1407 O O . ALA A 1 187 ? -12.244 1.115 -11.700 1.00 67.00 187 ALA A O 1
ATOM 1408 N N . LEU A 1 188 ? -13.698 2.313 -10.481 1.00 70.25 188 LEU A N 1
ATOM 1409 C CA . LEU A 1 188 ? -14.884 1.707 -11.090 1.00 70.25 188 LEU A CA 1
ATOM 1410 C C . LEU A 1 188 ? -15.037 2.118 -12.561 1.00 70.25 188 LEU A C 1
ATOM 1412 O O . LEU A 1 188 ? -15.330 1.279 -13.405 1.00 70.25 188 LEU A O 1
ATOM 1416 N N . ASN A 1 189 ? -14.762 3.383 -12.893 1.00 71.19 189 ASN A N 1
ATOM 1417 C CA . ASN A 1 189 ? -14.739 3.835 -14.287 1.00 71.19 189 ASN A CA 1
ATOM 1418 C C . ASN A 1 189 ? -13.640 3.146 -15.106 1.00 71.19 189 ASN A C 1
ATOM 1420 O O . ASN A 1 189 ? -13.851 2.897 -16.290 1.00 71.19 189 ASN A O 1
ATOM 1424 N N . MET A 1 190 ? -12.494 2.822 -14.499 1.00 68.94 190 MET A N 1
ATOM 1425 C CA . MET A 1 190 ? -11.462 2.014 -15.148 1.00 68.94 190 MET A CA 1
ATOM 1426 C C . MET A 1 190 ? -11.957 0.586 -15.377 1.00 68.94 190 MET A C 1
ATOM 1428 O O . MET A 1 190 ? -11.769 0.070 -16.469 1.00 68.94 190 MET A O 1
ATOM 1432 N N . LEU A 1 191 ? -12.649 -0.036 -14.420 1.00 72.19 191 LEU A N 1
ATOM 1433 C CA . LEU A 1 191 ? -13.212 -1.381 -14.600 1.00 72.19 191 LEU A CA 1
ATOM 1434 C C . LEU A 1 191 ? -14.302 -1.422 -15.689 1.00 72.19 191 LEU A C 1
ATOM 1436 O O . LEU A 1 191 ? -14.367 -2.358 -16.476 1.00 72.19 191 LEU A O 1
ATOM 1440 N N . LEU A 1 192 ? -15.151 -0.394 -15.755 1.00 76.31 192 LEU A N 1
ATOM 1441 C CA . LEU A 1 192 ? -16.269 -0.323 -16.703 1.00 76.31 192 LEU A CA 1
ATOM 1442 C C . LEU A 1 192 ? -15.849 0.073 -18.126 1.00 76.31 192 LEU A C 1
ATOM 1444 O O . LEU A 1 192 ? -16.626 -0.100 -19.059 1.00 76.31 192 LEU A O 1
ATOM 1448 N N . ARG A 1 193 ? -14.642 0.619 -18.309 1.00 75.94 193 ARG A N 1
ATOM 1449 C CA . ARG A 1 193 ? -14.118 1.068 -19.614 1.00 75.94 193 ARG A CA 1
ATOM 1450 C C . ARG A 1 193 ? -13.053 0.136 -20.192 1.00 75.94 193 ARG A C 1
ATOM 1452 O O . ARG A 1 193 ? -12.282 0.560 -21.058 1.00 75.94 193 ARG A O 1
ATOM 1459 N N . VAL A 1 194 ? -13.029 -1.121 -19.750 1.00 77.94 194 VAL A N 1
ATOM 1460 C CA . VAL A 1 194 ? -12.171 -2.156 -20.341 1.00 77.94 194 VAL A CA 1
ATOM 1461 C C . VAL A 1 194 ? -12.512 -2.292 -21.823 1.00 77.94 194 VAL A C 1
ATOM 1463 O O . VAL A 1 194 ? -13.673 -2.394 -22.204 1.00 77.94 194 VAL A O 1
ATOM 1466 N N . GLY A 1 195 ? -11.489 -2.223 -22.664 1.00 77.81 195 GLY A N 1
ATOM 1467 C CA . GLY A 1 195 ? -11.579 -2.185 -24.121 1.00 77.81 195 GLY A CA 1
ATOM 1468 C C . GLY A 1 195 ? -11.576 -0.775 -24.721 1.00 77.81 195 GLY A C 1
ATOM 1469 O O . GLY A 1 195 ? -11.252 -0.636 -25.896 1.00 77.81 195 GLY A O 1
ATOM 1470 N N . HIS A 1 196 ? -11.865 0.276 -23.942 1.00 80.31 196 HIS A N 1
ATOM 1471 C CA . HIS A 1 196 ? -11.981 1.648 -24.456 1.00 80.31 196 HIS A CA 1
ATOM 1472 C C . HIS A 1 196 ? -10.768 2.540 -24.183 1.00 80.31 196 HIS A C 1
ATOM 1474 O O . HIS A 1 196 ? -10.498 3.435 -24.983 1.00 80.31 196 HIS A O 1
ATOM 1480 N N . SER A 1 197 ? -10.051 2.353 -23.067 1.00 83.31 197 SER A N 1
ATOM 1481 C CA . SER A 1 197 ? -8.849 3.143 -22.768 1.00 83.31 197 SER A CA 1
ATOM 1482 C C . SER A 1 197 ? -7.620 2.254 -22.534 1.00 83.31 197 SER A C 1
ATOM 1484 O O . SER A 1 197 ? -7.720 1.255 -21.817 1.00 83.31 197 SER A O 1
ATOM 1486 N N . PRO A 1 198 ? -6.440 2.618 -23.078 1.00 82.88 198 PRO A N 1
ATOM 1487 C CA . PRO A 1 198 ? -5.201 1.867 -22.851 1.00 82.88 198 PRO A CA 1
ATOM 1488 C C . PRO A 1 198 ? -4.854 1.713 -21.364 1.00 82.88 198 PRO A C 1
ATOM 1490 O O . PRO A 1 198 ? -4.399 0.658 -20.936 1.00 82.88 198 PRO A O 1
ATOM 1493 N N . MET A 1 199 ? -5.139 2.746 -20.565 1.00 82.06 199 MET A N 1
ATOM 1494 C CA . MET A 1 199 ? -4.898 2.748 -19.120 1.00 82.06 199 MET A CA 1
ATOM 1495 C C . MET A 1 199 ? -5.825 1.782 -18.366 1.00 82.06 199 MET A C 1
ATOM 1497 O O . MET A 1 199 ? -5.383 1.098 -17.453 1.00 82.06 199 MET A O 1
ATOM 1501 N N . SER A 1 200 ? -7.102 1.686 -18.755 1.00 84.25 200 SER A N 1
ATOM 1502 C CA . SER A 1 200 ? -8.037 0.710 -18.175 1.00 84.25 200 SER A CA 1
ATOM 1503 C C . SER A 1 200 ? -7.614 -0.725 -18.499 1.00 84.25 200 SER A C 1
ATOM 1505 O O . SER A 1 200 ? -7.579 -1.575 -17.606 1.00 84.25 200 SER A O 1
ATOM 1507 N N . ASN A 1 201 ? -7.239 -0.975 -19.759 1.00 85.88 201 ASN A N 1
ATOM 1508 C CA . ASN A 1 201 ? -6.794 -2.290 -20.216 1.00 85.88 201 ASN A CA 1
ATOM 1509 C C . ASN A 1 201 ? -5.579 -2.768 -19.423 1.00 85.88 201 ASN A C 1
ATOM 1511 O O . ASN A 1 201 ? -5.564 -3.902 -18.959 1.00 85.88 201 ASN A O 1
ATOM 1515 N N . GLU A 1 202 ? -4.583 -1.905 -19.237 1.00 87.25 202 GLU A N 1
ATOM 1516 C CA . GLU A 1 202 ? -3.364 -2.236 -18.501 1.00 87.25 202 GLU A CA 1
ATOM 1517 C C . GLU A 1 202 ? -3.634 -2.555 -17.027 1.00 87.25 202 GLU A C 1
ATOM 1519 O O . GLU A 1 202 ? -3.154 -3.578 -16.541 1.00 87.25 202 GLU A O 1
ATOM 1524 N N . ILE A 1 203 ? -4.459 -1.759 -16.340 1.00 84.56 203 ILE A N 1
ATOM 1525 C CA . ILE A 1 203 ? -4.779 -1.976 -14.921 1.00 84.56 203 ILE A CA 1
ATOM 1526 C C . ILE A 1 203 ? -5.524 -3.302 -14.726 1.00 84.56 203 ILE A C 1
ATOM 1528 O O . ILE A 1 203 ? -5.228 -4.064 -13.807 1.00 84.56 203 ILE A O 1
ATOM 1532 N N . VAL A 1 204 ? -6.498 -3.608 -15.586 1.00 87.00 204 VAL A N 1
ATOM 1533 C CA . VAL A 1 204 ? -7.271 -4.853 -15.463 1.00 87.00 204 VAL A CA 1
ATOM 1534 C C . VAL A 1 204 ? -6.435 -6.068 -15.858 1.00 87.00 204 VAL A C 1
ATOM 1536 O O . VAL A 1 204 ? -6.499 -7.093 -15.180 1.00 87.00 204 VAL A O 1
ATOM 1539 N N . LEU A 1 205 ? -5.608 -5.957 -16.900 1.00 89.31 205 LEU A N 1
ATOM 1540 C CA . LEU A 1 205 ? -4.700 -7.027 -17.312 1.00 89.31 205 LEU A CA 1
ATOM 1541 C C . LEU A 1 205 ? -3.600 -7.280 -16.273 1.00 89.31 205 LEU A C 1
ATOM 1543 O O . LEU A 1 205 ? -3.296 -8.442 -16.011 1.00 89.31 205 LEU A O 1
ATOM 1547 N N . SER A 1 206 ? -3.043 -6.241 -15.642 1.00 87.31 206 SER A N 1
ATOM 1548 C CA . SER A 1 206 ? -2.050 -6.391 -14.570 1.00 87.31 206 SER A CA 1
ATOM 1549 C C . SER A 1 206 ? -2.660 -7.027 -13.323 1.00 87.31 206 SER A C 1
ATOM 1551 O O . SER A 1 206 ? -2.077 -7.958 -12.763 1.00 87.31 206 SER A O 1
ATOM 1553 N N . ALA A 1 207 ? -3.865 -6.603 -12.927 1.00 87.62 207 ALA A N 1
ATOM 1554 C CA . ALA A 1 207 ? -4.596 -7.202 -11.817 1.00 87.62 207 ALA A CA 1
ATOM 1555 C C . ALA A 1 207 ? -4.932 -8.676 -12.090 1.00 87.62 207 ALA A C 1
ATOM 1557 O O . ALA A 1 207 ? -4.701 -9.527 -11.231 1.00 87.62 207 ALA A O 1
ATOM 1558 N N . ALA A 1 208 ? -5.419 -8.997 -13.292 1.00 88.81 208 ALA A N 1
ATOM 1559 C CA . ALA A 1 208 ? -5.696 -10.371 -13.698 1.00 88.81 208 ALA A CA 1
ATOM 1560 C C . ALA A 1 208 ? -4.416 -11.218 -13.715 1.00 88.81 208 ALA A C 1
ATOM 1562 O O . ALA A 1 208 ? -4.399 -12.305 -13.140 1.00 88.81 208 ALA A O 1
ATOM 1563 N N . PHE A 1 209 ? -3.328 -10.709 -14.302 1.00 90.50 209 PHE A N 1
ATOM 1564 C CA . PHE A 1 209 ? -2.025 -11.373 -14.320 1.00 90.50 209 PHE A CA 1
ATOM 1565 C C . PHE A 1 209 ? -1.529 -11.688 -12.904 1.00 90.50 209 PHE A C 1
ATOM 1567 O O . PHE A 1 209 ? -1.182 -12.833 -12.610 1.00 90.50 209 PHE A O 1
ATOM 1574 N N . ALA A 1 210 ? -1.549 -10.696 -12.011 1.00 89.19 210 ALA A N 1
ATOM 1575 C CA . ALA A 1 210 ? -1.104 -10.847 -10.632 1.00 89.19 210 ALA A CA 1
ATOM 1576 C C . ALA A 1 210 ? -1.997 -11.808 -9.833 1.00 89.19 210 ALA A C 1
ATOM 1578 O O . ALA A 1 210 ? -1.481 -12.644 -9.095 1.00 89.19 210 ALA A O 1
ATOM 1579 N N . ALA A 1 211 ? -3.322 -11.732 -9.995 1.00 88.38 211 ALA A N 1
ATOM 1580 C CA . ALA A 1 211 ? -4.259 -12.601 -9.289 1.00 88.38 211 ALA A CA 1
ATOM 1581 C C . ALA A 1 211 ? -4.130 -14.061 -9.742 1.00 88.38 211 ALA A C 1
ATOM 1583 O O . ALA A 1 211 ? -3.970 -14.954 -8.914 1.00 88.38 211 ALA A O 1
ATOM 1584 N N . LEU A 1 212 ? -4.151 -14.309 -11.052 1.00 90.75 212 LEU A N 1
ATOM 1585 C CA . LEU A 1 212 ? -4.050 -15.654 -11.619 1.00 90.75 212 LEU A CA 1
ATOM 1586 C C . LEU A 1 212 ? -2.675 -16.270 -11.351 1.00 90.75 212 LEU A C 1
ATOM 1588 O O . LEU A 1 212 ? -2.587 -17.416 -10.908 1.00 90.75 212 LEU A O 1
ATOM 1592 N N . GLY A 1 213 ? -1.609 -15.495 -11.570 1.00 88.56 213 GLY A N 1
ATOM 1593 C CA . GLY A 1 213 ? -0.238 -15.924 -11.317 1.00 88.56 213 GLY A CA 1
ATOM 1594 C C . GLY A 1 213 ? 0.025 -16.153 -9.831 1.00 88.56 213 GLY A C 1
ATOM 1595 O O . GLY A 1 213 ? 0.598 -17.174 -9.464 1.00 88.56 213 GLY A O 1
ATOM 1596 N N . GLY A 1 214 ? -0.447 -15.250 -8.969 1.00 86.88 214 GLY A N 1
ATOM 1597 C CA . GLY A 1 214 ? -0.294 -15.341 -7.519 1.00 86.88 214 GLY A CA 1
ATOM 1598 C C . GLY A 1 214 ? -1.062 -16.513 -6.912 1.00 86.88 214 GLY A C 1
ATOM 1599 O O . GLY A 1 214 ? -0.478 -17.295 -6.166 1.00 86.88 214 GLY A O 1
ATOM 1600 N N . LEU A 1 215 ? -2.341 -16.685 -7.265 1.00 86.94 215 LEU A N 1
ATOM 1601 C CA . LEU A 1 215 ? -3.153 -17.815 -6.796 1.00 86.94 215 LEU A CA 1
ATOM 1602 C C . LEU A 1 215 ? -2.621 -19.149 -7.324 1.00 86.94 215 LEU A C 1
ATOM 1604 O O . LEU A 1 215 ? -2.516 -20.109 -6.561 1.00 86.94 215 LEU A O 1
ATOM 1608 N N . GLY A 1 216 ? -2.244 -19.202 -8.605 1.00 87.06 216 GLY A N 1
ATOM 1609 C CA . GLY A 1 216 ? -1.641 -20.386 -9.209 1.00 87.06 216 GLY A CA 1
ATOM 1610 C C . GLY A 1 216 ? -0.321 -20.766 -8.534 1.00 87.06 216 GLY A C 1
ATOM 1611 O O . GLY A 1 216 ? -0.150 -21.911 -8.120 1.00 87.06 216 GLY A O 1
ATOM 1612 N N . ALA A 1 217 ? 0.587 -19.806 -8.342 1.00 84.81 217 ALA A N 1
ATOM 1613 C CA . ALA A 1 217 ? 1.868 -20.041 -7.678 1.00 84.81 217 ALA A CA 1
ATOM 1614 C C . ALA A 1 217 ? 1.697 -20.447 -6.207 1.00 84.81 217 ALA A C 1
ATOM 1616 O O . ALA A 1 217 ? 2.328 -21.403 -5.760 1.00 84.81 217 ALA A O 1
ATOM 1617 N N . LEU A 1 218 ? 0.818 -19.772 -5.460 1.00 84.38 218 LEU A N 1
ATOM 1618 C CA . LEU A 1 218 ? 0.534 -20.107 -4.064 1.00 84.38 218 LEU A CA 1
ATOM 1619 C C . LEU A 1 218 ? -0.051 -21.519 -3.933 1.00 84.38 218 LEU A C 1
ATOM 1621 O O . LEU A 1 218 ? 0.371 -22.281 -3.067 1.00 84.38 218 LEU A O 1
ATOM 1625 N N . GLY A 1 219 ? -0.985 -21.893 -4.809 1.00 83.75 219 GLY A N 1
ATOM 1626 C CA . GLY A 1 219 ? -1.568 -23.233 -4.817 1.00 83.75 219 GLY A CA 1
ATOM 1627 C C . GLY A 1 219 ? -0.546 -24.333 -5.121 1.00 83.75 219 GLY A C 1
ATOM 1628 O O . GLY A 1 219 ? -0.558 -25.376 -4.462 1.00 83.75 219 GLY A O 1
ATOM 1629 N N . LEU A 1 220 ? 0.400 -24.075 -6.036 1.00 84.06 220 LEU A N 1
ATOM 1630 C CA . LEU A 1 220 ? 1.524 -24.981 -6.305 1.00 84.06 220 LEU A CA 1
ATOM 1631 C C . LEU A 1 220 ? 2.486 -25.088 -5.115 1.00 84.06 220 LEU A C 1
ATOM 1633 O O . LEU A 1 220 ? 2.910 -26.193 -4.782 1.00 84.06 220 LEU A O 1
ATOM 1637 N N . LEU A 1 221 ? 2.786 -23.978 -4.434 1.00 84.62 221 LEU A N 1
ATOM 1638 C CA . LEU A 1 221 ? 3.621 -23.979 -3.225 1.00 84.62 221 LEU A CA 1
ATOM 1639 C C . LEU A 1 221 ? 2.973 -24.750 -2.065 1.00 84.62 221 LEU A C 1
ATOM 1641 O O . LEU A 1 221 ? 3.670 -25.406 -1.296 1.00 84.62 221 LEU A O 1
ATOM 1645 N N . LEU A 1 222 ? 1.644 -24.701 -1.953 1.00 86.44 222 LEU A N 1
ATOM 1646 C CA . LEU A 1 222 ? 0.868 -25.403 -0.924 1.00 86.44 222 LEU A CA 1
ATOM 1647 C C . LEU A 1 222 ? 0.487 -26.842 -1.313 1.00 86.44 222 LEU A C 1
ATOM 1649 O O . LEU A 1 222 ? -0.220 -27.513 -0.558 1.00 86.44 222 LEU A O 1
ATOM 1653 N N . ASN A 1 223 ? 0.925 -27.316 -2.484 1.00 81.00 223 ASN A N 1
ATOM 1654 C CA . ASN A 1 223 ? 0.633 -28.642 -3.034 1.00 81.00 223 ASN A CA 1
ATOM 1655 C C . ASN A 1 223 ? -0.874 -28.997 -3.045 1.00 81.00 223 ASN A C 1
ATOM 1657 O O . ASN A 1 223 ? -1.273 -30.145 -2.840 1.00 81.00 223 ASN A O 1
ATOM 1661 N N . ARG A 1 224 ? -1.737 -27.995 -3.257 1.00 72.44 224 ARG A N 1
ATOM 1662 C CA . ARG A 1 224 ? -3.204 -28.121 -3.275 1.00 72.44 224 ARG A CA 1
ATOM 1663 C C . ARG A 1 224 ? -3.714 -27.903 -4.701 1.00 72.44 224 ARG A C 1
ATOM 1665 O O . ARG A 1 224 ? -3.381 -26.908 -5.328 1.00 72.44 224 ARG A O 1
ATOM 1672 N N . ALA A 1 225 ? -4.553 -28.819 -5.199 1.00 66.12 225 ALA A N 1
ATOM 1673 C CA . ALA A 1 225 ? -5.222 -28.720 -6.506 1.00 66.12 225 ALA A CA 1
ATOM 1674 C C . ALA A 1 225 ? -4.268 -28.461 -7.699 1.00 66.12 225 ALA A C 1
ATOM 1676 O O . ALA A 1 225 ? -4.410 -27.484 -8.437 1.00 66.12 225 ALA A O 1
ATOM 1677 N N . THR A 1 226 ? -3.313 -29.370 -7.916 1.00 76.00 226 THR A N 1
ATOM 1678 C CA . THR A 1 226 ? -2.258 -29.258 -8.940 1.00 76.00 226 THR A CA 1
ATOM 1679 C C . THR A 1 226 ? -2.736 -29.011 -10.384 1.00 76.00 226 THR A C 1
ATOM 1681 O O . THR A 1 226 ? -2.127 -28.158 -11.034 1.00 76.00 226 THR A O 1
ATOM 1684 N N . PRO A 1 227 ? -3.807 -29.639 -10.926 1.00 85.62 227 PRO A N 1
ATOM 1685 C CA . PRO A 1 227 ? -4.210 -29.372 -12.311 1.00 85.62 227 PRO A CA 1
ATOM 1686 C C . PRO A 1 227 ? -4.833 -27.981 -12.480 1.00 85.62 227 PRO A C 1
ATOM 1688 O O . PRO A 1 227 ? -4.554 -27.305 -13.468 1.00 85.62 227 PRO A O 1
ATOM 1691 N N . LEU A 1 228 ? -5.623 -27.525 -11.500 1.00 85.50 228 LEU A N 1
ATOM 1692 C CA . LEU A 1 228 ? -6.225 -26.192 -11.514 1.00 85.50 228 LEU A CA 1
ATOM 1693 C C . LEU A 1 228 ? -5.146 -25.113 -11.396 1.00 85.50 228 LEU A C 1
ATOM 1695 O O . LEU A 1 228 ? -5.152 -24.157 -12.162 1.00 85.50 228 LEU A O 1
ATOM 1699 N N . CYS A 1 229 ? -4.191 -25.284 -10.480 1.00 85.81 229 CYS A N 1
ATOM 1700 C CA . CYS A 1 229 ? -3.114 -24.315 -10.293 1.00 85.81 229 CYS A CA 1
ATOM 1701 C C . CYS A 1 229 ? -2.204 -24.226 -11.524 1.00 85.81 229 CYS A C 1
ATOM 1703 O O . CYS A 1 229 ? -1.859 -23.124 -11.942 1.00 85.81 229 CYS A O 1
ATOM 1705 N N . ASN A 1 230 ? -1.894 -25.358 -12.167 1.00 86.81 230 ASN A N 1
ATOM 1706 C CA . ASN A 1 230 ? -1.178 -25.359 -13.444 1.00 86.81 230 ASN A CA 1
ATOM 1707 C C . ASN A 1 230 ? -1.966 -24.624 -14.538 1.00 86.81 230 ASN A C 1
ATOM 1709 O O . ASN A 1 230 ? -1.387 -23.816 -15.262 1.00 86.81 230 ASN A O 1
ATOM 1713 N N . ALA A 1 231 ? -3.279 -24.856 -14.642 1.00 90.50 231 ALA A N 1
ATOM 1714 C CA . ALA A 1 231 ? -4.128 -24.138 -15.590 1.00 90.50 231 ALA A CA 1
ATOM 1715 C C . ALA A 1 231 ? -4.143 -22.624 -15.316 1.00 90.50 231 ALA A C 1
ATOM 1717 O O . ALA A 1 231 ? -4.019 -21.839 -16.253 1.00 90.50 231 ALA A O 1
ATOM 1718 N N . LEU A 1 232 ? -4.218 -22.207 -14.046 1.00 89.94 232 LEU A N 1
ATOM 1719 C CA . LEU A 1 232 ? -4.163 -20.796 -13.647 1.00 89.94 232 LEU A CA 1
ATOM 1720 C C . LEU A 1 232 ? -2.831 -20.137 -14.018 1.00 89.94 232 LEU A C 1
ATOM 1722 O O . LEU A 1 232 ? -2.840 -19.019 -14.522 1.00 89.94 232 LEU A O 1
ATOM 1726 N N . VAL A 1 233 ? -1.698 -20.822 -13.827 1.00 90.00 233 VAL A N 1
ATOM 1727 C CA . VAL A 1 233 ? -0.374 -20.301 -14.214 1.00 90.00 233 VAL A CA 1
ATOM 1728 C C . VAL A 1 233 ? -0.246 -20.169 -15.734 1.00 90.00 233 VAL A C 1
ATOM 1730 O O . VAL A 1 233 ? 0.255 -19.155 -16.216 1.00 90.00 233 VAL A O 1
ATOM 1733 N N . TRP A 1 234 ? -0.733 -21.142 -16.509 1.00 90.75 234 TRP A N 1
ATOM 1734 C CA . TRP A 1 234 ? -0.756 -21.038 -17.974 1.00 90.75 234 TRP A CA 1
ATOM 1735 C C . TRP A 1 234 ? -1.668 -19.912 -18.461 1.00 90.75 234 TRP A C 1
ATOM 1737 O O . TRP A 1 234 ? -1.295 -19.161 -19.362 1.00 90.75 234 TRP A O 1
ATOM 1747 N N . LEU A 1 235 ? -2.833 -19.749 -17.835 1.00 92.62 235 LEU A N 1
ATOM 1748 C CA . LEU A 1 235 ? -3.744 -18.648 -18.127 1.00 92.62 235 LEU A CA 1
ATOM 1749 C C . LEU A 1 235 ? -3.091 -17.304 -17.775 1.00 92.62 235 LEU A C 1
ATOM 1751 O O . LEU A 1 235 ? -3.137 -16.378 -18.581 1.00 92.62 235 LEU A O 1
ATOM 1755 N N . ALA A 1 236 ? -2.396 -17.218 -16.638 1.00 92.81 236 ALA A N 1
ATOM 1756 C CA . ALA A 1 236 ? -1.604 -16.050 -16.266 1.00 92.81 236 ALA A CA 1
ATOM 1757 C C . ALA A 1 236 ? -0.506 -15.756 -17.297 1.00 92.81 236 ALA A C 1
ATOM 1759 O O . ALA A 1 236 ? -0.317 -14.600 -17.650 1.00 92.81 236 ALA A O 1
ATOM 1760 N N . ALA A 1 237 ? 0.178 -16.765 -17.841 1.00 90.81 237 ALA A N 1
ATOM 1761 C CA . ALA A 1 237 ? 1.173 -16.556 -18.893 1.00 90.81 237 ALA A CA 1
ATOM 1762 C C . ALA A 1 237 ? 0.551 -15.945 -20.162 1.00 90.81 2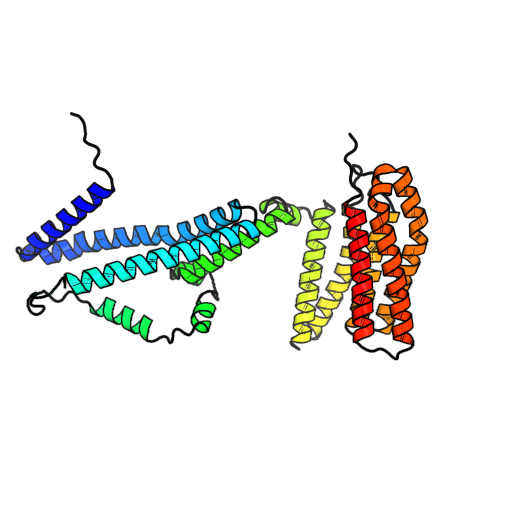37 ALA A C 1
ATOM 1764 O O . ALA A 1 237 ? 1.097 -14.989 -20.709 1.00 90.81 237 ALA A O 1
ATOM 1765 N N . ILE A 1 238 ? -0.620 -16.434 -20.591 1.00 92.88 238 ILE A N 1
ATOM 1766 C CA . ILE A 1 238 ? -1.356 -15.885 -21.744 1.00 92.88 238 ILE A CA 1
ATOM 1767 C C . ILE A 1 238 ? -1.780 -14.435 -21.473 1.00 92.88 238 ILE A C 1
ATOM 1769 O O . ILE A 1 238 ? -1.509 -13.550 -22.285 1.00 92.88 238 ILE A O 1
ATOM 1773 N N . VAL A 1 239 ? -2.390 -14.173 -20.313 1.00 92.75 239 VAL A N 1
ATOM 1774 C CA . VAL A 1 239 ? -2.778 -12.817 -19.890 1.00 92.75 239 VAL A CA 1
ATOM 1775 C C . VAL A 1 239 ? -1.554 -11.906 -19.802 1.00 92.75 239 VAL A C 1
ATOM 1777 O O . VAL A 1 239 ? -1.624 -10.756 -20.219 1.00 92.75 239 VAL A O 1
ATOM 1780 N N . GLY A 1 240 ? -0.416 -12.425 -19.341 1.00 90.31 240 GLY A N 1
ATOM 1781 C CA . GLY A 1 240 ? 0.856 -11.713 -19.255 1.00 90.31 240 GLY A CA 1
ATOM 1782 C C . GLY A 1 240 ? 1.390 -11.258 -20.613 1.00 90.31 240 GLY A C 1
ATOM 1783 O O . GLY A 1 240 ? 1.916 -10.154 -20.719 1.00 90.31 240 GLY A O 1
ATOM 1784 N N . VAL A 1 241 ? 1.207 -12.053 -21.673 1.00 90.94 241 VAL A N 1
ATOM 1785 C CA . VAL A 1 241 ? 1.573 -11.650 -23.044 1.00 90.94 241 VAL A CA 1
ATOM 1786 C C . VAL A 1 241 ? 0.685 -10.504 -23.535 1.00 90.94 241 VAL A C 1
ATOM 1788 O O . VAL A 1 241 ? 1.189 -9.530 -24.092 1.00 90.94 241 VAL A O 1
ATOM 1791 N N . VAL A 1 242 ? -0.627 -10.582 -23.292 1.00 90.94 242 VAL A N 1
ATOM 1792 C CA . VAL A 1 242 ? -1.570 -9.505 -23.652 1.00 90.94 242 VAL A CA 1
ATOM 1793 C C . VAL A 1 242 ? -1.286 -8.238 -22.841 1.00 90.94 242 VAL A C 1
ATOM 1795 O O . VAL A 1 242 ? -1.285 -7.134 -23.383 1.00 90.94 242 VAL A O 1
ATOM 1798 N N . PHE A 1 243 ? -0.971 -8.394 -21.556 1.00 90.50 243 PHE A N 1
ATOM 1799 C CA . PHE A 1 243 ? -0.537 -7.317 -20.673 1.00 90.50 243 PHE A CA 1
ATOM 1800 C C . PHE A 1 243 ? 0.723 -6.617 -21.204 1.00 90.50 243 PHE A C 1
ATOM 1802 O O . PHE A 1 243 ? 0.753 -5.389 -21.284 1.00 90.50 243 PHE A O 1
ATOM 1809 N N . LEU A 1 244 ? 1.719 -7.382 -21.666 1.00 90.31 244 LEU A N 1
ATOM 1810 C CA . LEU A 1 244 ? 2.943 -6.854 -22.279 1.00 90.31 244 LEU A CA 1
ATOM 1811 C C . LEU A 1 244 ? 2.660 -5.925 -23.463 1.00 90.31 244 LEU A C 1
ATOM 1813 O O . LEU A 1 244 ? 3.365 -4.939 -23.669 1.00 90.31 244 LEU A O 1
ATOM 1817 N N . TYR A 1 245 ? 1.639 -6.263 -24.249 1.00 88.38 245 TYR A N 1
ATOM 1818 C CA . TYR A 1 245 ? 1.210 -5.484 -25.403 1.00 88.38 245 TYR A CA 1
ATOM 1819 C C . TYR A 1 245 ? 0.414 -4.232 -25.006 1.00 88.38 245 TYR A C 1
ATOM 1821 O O . TYR A 1 245 ? 0.533 -3.198 -25.662 1.00 88.38 245 TYR A O 1
ATOM 1829 N N . ALA A 1 246 ? -0.364 -4.293 -23.922 1.00 88.50 246 ALA A N 1
ATOM 1830 C CA . ALA A 1 246 ? -1.151 -3.161 -23.435 1.00 88.50 246 ALA A CA 1
ATOM 1831 C C . ALA A 1 246 ? -0.279 -2.028 -22.863 1.00 88.50 246 ALA A C 1
ATOM 1833 O O . ALA A 1 246 ? -0.588 -0.854 -23.064 1.00 88.50 246 ALA A O 1
ATOM 1834 N N . VAL A 1 247 ? 0.835 -2.361 -22.200 1.00 88.62 247 VAL A N 1
ATOM 1835 C CA . VAL A 1 247 ? 1.705 -1.385 -21.518 1.00 88.62 247 VAL A CA 1
ATOM 1836 C C . VAL A 1 247 ? 2.213 -0.267 -22.453 1.00 88.62 247 VAL A C 1
ATOM 1838 O O . VAL A 1 247 ? 2.007 0.906 -22.132 1.00 88.62 247 VAL A O 1
ATOM 1841 N N . PRO A 1 248 ? 2.814 -0.550 -23.628 1.00 88.81 248 PRO A N 1
ATOM 1842 C CA . PRO A 1 248 ? 3.256 0.499 -24.548 1.00 88.81 248 PRO A CA 1
ATOM 1843 C C . PRO A 1 248 ? 2.147 1.419 -25.063 1.00 88.81 248 PRO A C 1
ATOM 1845 O O . PRO A 1 248 ? 2.416 2.578 -25.376 1.00 88.81 248 PRO A O 1
ATOM 1848 N N . GLN A 1 249 ? 0.905 0.931 -25.158 1.00 86.88 249 GLN A N 1
ATOM 1849 C CA . GLN A 1 249 ? -0.207 1.714 -25.704 1.00 86.88 249 GLN A CA 1
ATOM 1850 C C . GLN A 1 249 ? -0.571 2.914 -24.825 1.00 86.88 249 GLN A C 1
ATOM 1852 O O . GLN A 1 249 ? -1.078 3.906 -25.341 1.00 86.88 249 GLN A O 1
ATOM 1857 N N . ILE A 1 250 ? -0.273 2.860 -23.522 1.00 86.44 250 ILE A N 1
ATOM 1858 C CA . ILE A 1 250 ? -0.446 4.005 -22.616 1.00 86.44 250 ILE A CA 1
ATOM 1859 C C . ILE A 1 250 ? 0.435 5.179 -23.039 1.00 86.44 250 ILE A C 1
ATOM 1861 O O . ILE A 1 250 ? 0.025 6.329 -22.911 1.00 86.44 250 ILE A O 1
ATOM 1865 N N . TYR A 1 251 ? 1.636 4.893 -23.539 1.00 85.62 251 TYR A N 1
ATOM 1866 C CA . TYR A 1 251 ? 2.663 5.900 -23.788 1.00 85.62 251 TYR A CA 1
ATOM 1867 C C . TYR A 1 251 ? 2.692 6.390 -25.236 1.00 85.62 251 TYR A C 1
ATOM 1869 O O . TYR A 1 251 ? 3.364 7.372 -25.531 1.00 85.62 251 TYR A O 1
ATOM 1877 N N . GLN A 1 252 ? 1.919 5.791 -26.146 1.00 84.19 252 GLN A N 1
ATOM 1878 C CA . GLN A 1 252 ? 1.746 6.314 -27.507 1.00 84.19 252 GLN A CA 1
ATOM 1879 C C . GLN A 1 252 ? 0.780 7.514 -27.552 1.00 84.19 252 GLN A C 1
ATOM 1881 O O . GLN A 1 252 ? -0.151 7.565 -28.356 1.00 84.19 252 GLN A O 1
ATOM 1886 N N . LEU A 1 253 ? 0.992 8.494 -26.673 1.00 82.75 253 LEU A N 1
ATOM 1887 C CA . LEU A 1 253 ? 0.158 9.686 -26.576 1.00 82.75 253 LEU A CA 1
ATOM 1888 C C . LEU A 1 253 ? 0.512 10.680 -27.692 1.00 82.75 253 LEU A C 1
ATOM 1890 O O . LEU A 1 253 ? 1.686 11.000 -27.873 1.00 82.75 253 LEU A O 1
ATOM 1894 N N . PRO A 1 254 ? -0.477 11.237 -28.414 1.00 80.19 254 PRO A N 1
ATOM 1895 C CA . PRO A 1 254 ? -0.219 12.247 -29.440 1.00 80.19 254 PRO A CA 1
ATOM 1896 C C . PRO A 1 254 ? 0.325 13.562 -28.869 1.00 80.19 254 PRO A C 1
ATOM 1898 O O . PRO A 1 254 ? 0.940 14.325 -29.604 1.00 80.19 254 PRO A O 1
ATOM 1901 N N . THR A 1 255 ? 0.116 13.818 -27.576 1.00 82.81 255 THR A N 1
ATOM 1902 C CA . THR A 1 255 ? 0.530 15.043 -26.885 1.00 82.81 255 THR A CA 1
ATOM 1903 C C . THR A 1 255 ? 2.010 15.074 -26.510 1.00 82.81 255 THR A C 1
ATOM 1905 O O . THR A 1 255 ? 2.545 16.159 -26.326 1.00 82.81 255 THR A O 1
ATOM 1908 N N . VAL A 1 256 ? 2.680 13.920 -26.399 1.00 84.00 256 VAL A N 1
ATOM 1909 C CA . VAL A 1 256 ? 4.091 13.826 -25.987 1.00 84.00 256 VAL A CA 1
ATOM 1910 C C . VAL A 1 256 ? 4.898 13.198 -27.123 1.00 84.00 256 VAL A C 1
ATOM 1912 O O . VAL A 1 256 ? 4.939 11.976 -27.283 1.00 84.00 256 VAL A O 1
ATOM 1915 N N . ALA A 1 257 ? 5.530 14.044 -27.941 1.00 82.50 257 ALA A N 1
ATOM 1916 C CA . ALA A 1 257 ? 6.215 13.628 -29.169 1.00 82.50 257 ALA A CA 1
ATOM 1917 C C . ALA A 1 257 ? 7.361 12.630 -28.920 1.00 82.50 257 ALA A C 1
ATOM 1919 O O . ALA A 1 257 ? 7.532 11.677 -29.675 1.00 82.50 257 ALA A O 1
ATOM 1920 N N . THR A 1 258 ? 8.099 12.809 -27.825 1.00 83.31 258 THR A N 1
ATOM 1921 C CA . THR A 1 258 ? 9.200 11.940 -27.376 1.00 83.31 258 THR A CA 1
ATOM 1922 C C . THR A 1 258 ? 8.744 10.530 -27.002 1.00 83.31 258 THR A C 1
ATOM 1924 O O . THR A 1 258 ? 9.496 9.572 -27.173 1.00 83.31 258 THR A O 1
ATOM 1927 N N . TRP A 1 259 ? 7.516 10.368 -26.506 1.00 86.00 259 TRP A N 1
ATOM 1928 C CA . TRP A 1 259 ? 6.968 9.053 -26.166 1.00 86.00 259 TRP A CA 1
ATOM 1929 C C . TRP A 1 259 ? 6.357 8.346 -27.378 1.00 86.00 259 TRP A C 1
ATOM 1931 O O . TRP A 1 259 ? 6.416 7.115 -27.471 1.00 86.00 259 TRP A O 1
ATOM 1941 N N . ARG A 1 260 ? 5.834 9.107 -28.346 1.00 85.00 260 ARG A N 1
ATOM 1942 C CA . ARG A 1 260 ? 5.186 8.592 -29.556 1.00 85.00 260 ARG A CA 1
ATOM 1943 C C . ARG A 1 260 ? 6.198 8.076 -30.588 1.00 85.00 260 ARG A C 1
ATOM 1945 O O . ARG A 1 260 ? 6.433 8.690 -31.624 1.00 85.00 260 ARG A O 1
ATOM 1952 N N . SER A 1 261 ? 6.755 6.895 -30.333 1.00 87.19 261 SER A N 1
ATOM 1953 C CA . SER A 1 261 ? 7.673 6.216 -31.252 1.00 87.19 261 SER A CA 1
ATOM 1954 C C . SER A 1 261 ? 7.510 4.694 -31.209 1.00 87.19 261 SER A C 1
ATOM 1956 O O . SER A 1 261 ? 7.217 4.099 -30.167 1.00 87.19 261 SER A O 1
ATOM 1958 N N . SER A 1 262 ? 7.741 4.033 -32.346 1.00 88.25 262 SER A N 1
ATOM 1959 C CA . SER A 1 262 ? 7.818 2.567 -32.418 1.00 88.25 262 SER A CA 1
ATOM 1960 C C . SER A 1 262 ? 8.989 2.024 -31.591 1.00 88.25 262 SER A C 1
ATOM 1962 O O . SER A 1 262 ? 8.873 0.959 -30.984 1.00 88.25 262 SER A O 1
ATOM 1964 N N . TYR A 1 263 ? 10.077 2.792 -31.478 1.00 89.75 263 TYR A N 1
ATOM 1965 C CA . TYR A 1 263 ? 11.218 2.455 -30.628 1.00 89.75 263 TYR A CA 1
ATOM 1966 C C . TYR A 1 263 ? 10.848 2.434 -29.143 1.00 89.75 263 TYR A C 1
ATOM 1968 O O . TYR A 1 263 ? 11.288 1.533 -28.434 1.00 89.75 263 TYR A O 1
ATOM 1976 N N . THR A 1 264 ? 9.990 3.352 -28.681 1.00 88.62 264 THR A N 1
ATOM 1977 C CA . THR A 1 264 ? 9.462 3.337 -27.306 1.00 88.62 264 THR A CA 1
ATOM 1978 C C . THR A 1 264 ? 8.752 2.019 -27.021 1.00 88.62 264 THR A C 1
ATOM 1980 O O . THR A 1 264 ? 9.009 1.372 -26.010 1.00 88.62 264 THR A O 1
ATOM 1983 N N . THR A 1 265 ? 7.917 1.571 -27.961 1.00 90.62 265 THR A N 1
ATOM 1984 C CA . THR A 1 265 ? 7.184 0.303 -27.841 1.00 90.62 265 THR A CA 1
ATOM 1985 C C . THR A 1 265 ? 8.129 -0.891 -27.775 1.00 90.62 265 THR A C 1
ATOM 1987 O O . THR A 1 265 ? 8.001 -1.728 -26.883 1.00 90.62 265 THR A O 1
ATOM 1990 N N . ALA A 1 266 ? 9.124 -0.941 -28.664 1.00 91.56 266 ALA A N 1
ATOM 1991 C CA . ALA A 1 266 ? 10.122 -2.004 -28.669 1.00 91.56 266 ALA A CA 1
ATOM 1992 C C . ALA A 1 266 ? 10.941 -2.035 -27.366 1.00 91.56 266 ALA A C 1
ATOM 1994 O O . ALA A 1 266 ? 11.081 -3.090 -26.751 1.00 91.56 266 ALA A O 1
ATOM 1995 N N . MET A 1 267 ? 11.422 -0.880 -26.893 1.00 90.38 267 MET A N 1
ATOM 1996 C CA . MET A 1 267 ? 12.173 -0.773 -25.636 1.00 90.38 267 MET A CA 1
ATOM 1997 C C . MET A 1 267 ? 11.324 -1.159 -24.421 1.00 90.38 267 MET A C 1
ATOM 1999 O O . MET A 1 267 ? 11.830 -1.779 -23.487 1.00 90.38 267 MET A O 1
ATOM 2003 N N . MET A 1 268 ? 10.028 -0.835 -24.423 1.00 90.75 268 MET A N 1
ATOM 2004 C CA . MET A 1 268 ? 9.130 -1.218 -23.335 1.00 90.75 268 MET A CA 1
ATOM 2005 C C . MET A 1 268 ? 8.876 -2.725 -23.269 1.00 90.75 268 MET A C 1
ATOM 2007 O O . MET A 1 268 ? 8.856 -3.272 -22.169 1.00 90.75 268 MET A O 1
ATOM 2011 N N . ILE A 1 269 ? 8.756 -3.390 -24.421 1.00 92.00 269 ILE A N 1
ATOM 2012 C CA . ILE A 1 269 ? 8.605 -4.851 -24.522 1.00 92.00 269 ILE A CA 1
ATOM 2013 C C . ILE A 1 269 ? 9.911 -5.579 -24.167 1.00 92.00 269 ILE A C 1
ATOM 2015 O O . ILE A 1 269 ? 9.875 -6.659 -23.578 1.00 92.00 269 ILE A O 1
ATOM 2019 N N . LEU A 1 270 ? 11.073 -4.997 -24.478 1.00 92.62 270 LEU A N 1
ATOM 2020 C CA . LEU A 1 270 ? 12.372 -5.592 -24.151 1.00 92.62 270 LEU A CA 1
ATOM 2021 C C . LEU A 1 270 ? 12.656 -5.621 -22.647 1.00 92.62 270 LEU A C 1
ATOM 2023 O O . LEU A 1 270 ? 13.244 -6.582 -22.167 1.00 92.62 270 LEU A O 1
ATOM 2027 N N . THR A 1 271 ? 12.202 -4.636 -21.878 1.00 91.75 271 THR A N 1
ATOM 2028 C CA . THR A 1 271 ? 12.410 -4.587 -20.420 1.00 91.75 271 THR A CA 1
ATOM 2029 C C . THR A 1 271 ? 11.983 -5.848 -19.656 1.00 91.75 271 THR A C 1
ATOM 2031 O O . THR A 1 271 ? 12.805 -6.400 -18.921 1.00 91.75 271 THR A O 1
ATOM 2034 N N . PRO A 1 272 ? 10.744 -6.357 -19.795 1.00 91.44 272 PRO A N 1
ATOM 2035 C CA . PRO A 1 272 ? 10.337 -7.596 -19.136 1.00 91.44 272 PRO A CA 1
ATOM 2036 C C . PRO A 1 272 ? 11.090 -8.825 -19.664 1.00 91.44 272 PRO A C 1
ATOM 2038 O O . PRO A 1 272 ? 11.269 -9.776 -18.912 1.00 91.44 272 PRO A O 1
ATOM 2041 N N . LEU A 1 273 ? 11.600 -8.813 -20.901 1.00 92.31 273 LEU A N 1
ATOM 2042 C CA . LEU A 1 273 ? 12.474 -9.879 -21.411 1.00 92.31 273 LEU A CA 1
ATOM 2043 C C . LEU A 1 273 ? 13.870 -9.824 -20.766 1.00 92.31 273 LEU A C 1
ATOM 2045 O O . LEU A 1 273 ? 14.400 -10.856 -20.355 1.00 92.31 273 LEU A O 1
ATOM 2049 N N . ILE A 1 274 ? 14.442 -8.625 -20.620 1.00 93.38 274 ILE A N 1
ATOM 2050 C CA . ILE A 1 274 ? 15.754 -8.387 -20.006 1.00 93.38 274 ILE A CA 1
ATOM 2051 C C . ILE A 1 274 ? 15.709 -8.727 -18.511 1.00 93.38 274 ILE A C 1
ATOM 2053 O O . ILE A 1 274 ? 16.413 -9.635 -18.058 1.00 93.38 274 ILE A O 1
ATOM 2057 N N . GLY A 1 275 ? 14.852 -8.037 -17.752 1.00 89.62 275 GLY A N 1
ATOM 2058 C CA . GLY A 1 275 ? 14.725 -8.203 -16.304 1.00 89.62 275 GLY A CA 1
ATOM 2059 C C . GLY A 1 275 ? 14.041 -9.513 -15.911 1.00 89.62 275 GLY A C 1
ATOM 2060 O O . GLY A 1 275 ? 14.521 -10.225 -15.029 1.00 89.62 275 GLY A O 1
ATOM 2061 N N . GLY A 1 276 ? 12.956 -9.881 -16.599 1.00 88.88 276 GLY A N 1
ATOM 2062 C CA . GLY A 1 276 ? 12.241 -11.133 -16.350 1.00 88.88 276 GLY A CA 1
ATOM 2063 C C . GLY A 1 276 ? 13.059 -12.362 -16.738 1.00 88.88 276 GLY A C 1
ATOM 2064 O O . GLY A 1 276 ? 13.050 -13.341 -15.998 1.00 88.88 276 GLY A O 1
ATOM 2065 N N . GLY A 1 277 ? 13.846 -12.305 -17.819 1.00 89.81 277 GLY A N 1
ATOM 2066 C CA . GLY A 1 277 ? 14.797 -13.366 -18.169 1.00 89.81 277 GLY A CA 1
ATOM 2067 C C . GLY A 1 277 ? 15.872 -13.564 -17.095 1.00 89.81 277 GLY A C 1
ATOM 2068 O O . GLY A 1 277 ? 16.148 -14.696 -16.691 1.00 89.81 277 GLY A O 1
ATOM 2069 N N . ALA A 1 278 ? 16.423 -12.467 -16.561 1.00 89.56 278 ALA A N 1
ATOM 2070 C CA . ALA A 1 278 ? 17.404 -12.514 -15.477 1.00 89.56 278 ALA A CA 1
ATOM 2071 C C . ALA A 1 278 ? 16.817 -13.096 -14.174 1.00 89.56 278 ALA A C 1
ATOM 2073 O O . ALA A 1 278 ? 17.452 -13.927 -13.522 1.00 89.56 278 ALA A O 1
ATOM 2074 N N . LEU A 1 279 ? 15.579 -12.732 -13.824 1.00 90.38 279 LEU A N 1
ATOM 2075 C CA . LEU A 1 279 ? 14.866 -13.305 -12.678 1.00 90.38 279 LEU A CA 1
ATOM 2076 C C . LEU A 1 279 ? 14.500 -14.780 -12.896 1.00 90.38 279 LEU A C 1
ATOM 2078 O O . LEU A 1 279 ? 14.692 -15.599 -11.999 1.00 90.38 279 LEU A O 1
ATOM 2082 N N . ALA A 1 280 ? 14.040 -15.157 -14.090 1.00 88.94 280 ALA A N 1
ATOM 2083 C CA . ALA A 1 280 ? 13.747 -16.549 -14.430 1.00 88.94 280 ALA A CA 1
ATOM 2084 C C . ALA A 1 280 ? 14.994 -17.437 -14.295 1.00 88.94 280 ALA A C 1
ATOM 2086 O O . ALA A 1 280 ? 14.907 -18.570 -13.815 1.00 88.94 280 ALA A O 1
ATOM 2087 N N . ALA A 1 281 ? 16.167 -16.906 -14.655 1.00 88.00 281 ALA A N 1
ATOM 2088 C CA . ALA A 1 281 ? 17.432 -17.594 -14.447 1.00 88.00 281 ALA A CA 1
ATOM 2089 C C . ALA A 1 281 ? 17.751 -17.807 -12.959 1.00 88.00 281 ALA A C 1
ATOM 2091 O O . ALA A 1 281 ? 18.201 -18.891 -12.583 1.00 88.00 281 ALA A O 1
ATOM 2092 N N . LEU A 1 282 ? 17.491 -16.803 -12.117 1.00 87.94 282 LEU A N 1
ATOM 2093 C CA . LEU A 1 282 ? 17.693 -16.878 -10.670 1.00 87.94 282 LEU A CA 1
ATOM 2094 C C . LEU A 1 282 ? 16.775 -17.923 -10.011 1.00 87.94 282 LEU A C 1
ATOM 2096 O O . LEU A 1 282 ? 17.240 -18.707 -9.185 1.00 87.94 282 LEU A O 1
ATOM 2100 N N . PHE A 1 283 ? 15.502 -17.983 -10.415 1.00 86.56 283 PHE A N 1
ATOM 2101 C CA . PHE A 1 283 ? 14.476 -18.837 -9.797 1.00 86.56 283 PHE A CA 1
ATOM 2102 C C . PHE A 1 283 ? 14.383 -20.268 -10.351 1.00 86.56 283 PHE A C 1
ATOM 2104 O O . PHE A 1 283 ? 13.496 -21.021 -9.961 1.00 86.56 283 PHE A O 1
ATOM 2111 N N . GLY A 1 284 ? 15.313 -20.684 -11.217 1.00 82.25 284 GLY A N 1
ATOM 2112 C CA . GLY A 1 284 ? 15.490 -22.099 -11.574 1.00 82.25 284 GLY A CA 1
ATOM 2113 C C . GLY A 1 284 ? 15.549 -22.393 -13.070 1.00 82.25 284 GLY A C 1
ATOM 2114 O O . GLY A 1 284 ? 16.157 -23.387 -13.466 1.00 82.25 284 GLY A O 1
ATOM 2115 N N . VAL A 1 285 ? 15.043 -21.504 -13.929 1.00 86.94 285 VAL A N 1
ATOM 2116 C CA . VAL A 1 285 ? 15.061 -21.669 -15.394 1.00 86.94 285 VAL A CA 1
ATOM 2117 C C . VAL A 1 285 ? 16.349 -21.062 -15.972 1.00 86.94 285 VAL A C 1
ATOM 2119 O O . VAL A 1 285 ? 16.349 -20.142 -16.788 1.00 86.94 285 VAL A O 1
ATOM 2122 N N . ARG A 1 286 ? 17.494 -21.585 -15.510 1.00 84.19 286 ARG A N 1
ATOM 2123 C CA . ARG A 1 286 ? 18.826 -20.968 -15.674 1.00 84.19 286 ARG A CA 1
ATOM 2124 C C . ARG A 1 286 ? 19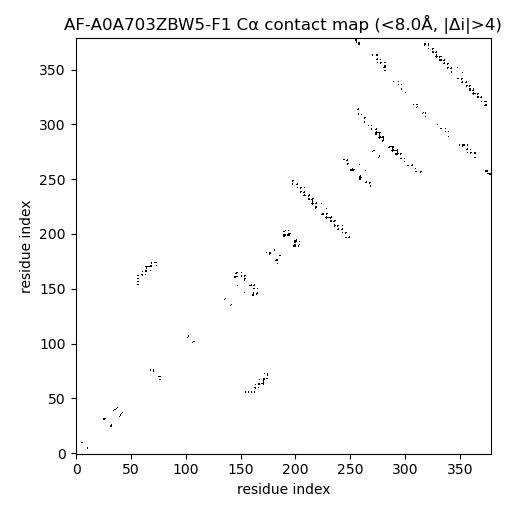.222 -20.706 -17.127 1.00 84.19 286 ARG A C 1
ATOM 2126 O O . ARG A 1 286 ? 19.530 -19.577 -17.482 1.00 84.19 286 ARG A O 1
ATOM 2133 N N . ARG A 1 287 ? 19.236 -21.737 -17.979 1.00 85.12 287 ARG A N 1
ATOM 2134 C CA . ARG A 1 287 ? 19.750 -21.608 -19.359 1.00 85.12 287 ARG A CA 1
ATOM 2135 C C . ARG A 1 287 ? 18.858 -20.723 -20.226 1.00 85.12 287 ARG A C 1
ATOM 2137 O O . ARG A 1 287 ? 19.356 -19.802 -20.859 1.00 85.12 287 ARG A O 1
ATOM 2144 N N . LEU A 1 288 ? 17.553 -20.989 -20.231 1.00 87.69 288 LEU A N 1
ATOM 2145 C CA . LEU A 1 288 ? 16.599 -20.235 -21.047 1.00 87.69 288 LEU A CA 1
ATOM 2146 C C . LEU A 1 288 ? 16.471 -18.783 -20.566 1.00 87.69 288 LEU A C 1
ATOM 2148 O O . LEU A 1 288 ? 16.508 -17.883 -21.397 1.00 87.69 288 LEU A O 1
ATOM 2152 N N . GLY A 1 289 ? 16.406 -18.539 -19.251 1.00 88.00 289 GLY A N 1
ATOM 2153 C CA . GLY A 1 289 ? 16.322 -17.182 -18.702 1.00 88.00 289 GLY A CA 1
ATOM 2154 C C . GLY A 1 289 ? 17.535 -16.319 -19.060 1.00 88.00 289 GLY A C 1
ATOM 2155 O O . GLY A 1 289 ? 17.375 -15.198 -19.542 1.00 88.00 289 GLY A O 1
ATOM 2156 N N . LEU A 1 290 ? 18.750 -16.867 -18.918 1.00 89.00 290 LEU A N 1
ATOM 2157 C CA . LEU A 1 290 ? 19.983 -16.166 -19.296 1.00 89.00 290 LEU A CA 1
ATOM 2158 C C . LEU A 1 290 ? 20.045 -15.884 -20.800 1.00 89.00 290 LEU A C 1
ATOM 2160 O O . LEU A 1 290 ? 20.407 -14.778 -21.190 1.00 89.00 290 LEU A O 1
ATOM 2164 N N . LEU A 1 291 ? 19.674 -16.854 -21.641 1.00 90.25 291 LEU A N 1
ATOM 2165 C CA . LEU A 1 291 ? 19.659 -16.670 -23.094 1.00 90.25 291 LEU A CA 1
ATOM 2166 C C . LEU A 1 291 ? 18.674 -15.581 -23.519 1.00 90.25 291 LEU A C 1
ATOM 2168 O O . LEU A 1 291 ? 19.045 -14.702 -24.292 1.00 90.25 291 LEU A O 1
ATOM 2172 N N . VAL A 1 292 ? 17.447 -15.611 -22.992 1.00 92.75 292 VAL A N 1
ATOM 2173 C CA . VAL A 1 292 ? 16.421 -14.604 -23.298 1.00 92.75 292 VAL A CA 1
ATOM 2174 C C . VAL A 1 292 ? 16.876 -13.217 -22.850 1.00 92.75 292 VAL A C 1
ATOM 2176 O O . VAL A 1 292 ? 16.780 -12.272 -23.630 1.00 92.75 292 VAL A O 1
ATOM 2179 N N . SER A 1 293 ? 17.433 -13.101 -21.640 1.00 92.25 293 SER A N 1
ATOM 2180 C CA . SER A 1 293 ? 17.940 -11.828 -21.122 1.00 92.25 293 SER A CA 1
ATOM 2181 C C . SER A 1 293 ? 19.071 -11.279 -22.000 1.00 92.25 293 SER A C 1
ATOM 2183 O O . SER A 1 293 ? 18.989 -10.144 -22.457 1.00 92.25 293 SER A O 1
ATOM 2185 N N . VAL A 1 294 ? 20.082 -12.091 -22.336 1.00 92.69 294 VAL A N 1
ATOM 2186 C CA . VAL A 1 294 ? 21.209 -11.654 -23.182 1.00 92.69 294 VAL A CA 1
ATOM 2187 C C . VAL A 1 294 ? 20.750 -11.266 -24.584 1.00 92.69 294 VAL A C 1
ATOM 2189 O O . VAL A 1 294 ? 21.155 -10.217 -25.080 1.00 92.69 294 VAL A O 1
ATOM 2192 N N . LEU A 1 295 ? 19.892 -12.066 -25.222 1.00 94.44 295 LEU A N 1
ATOM 2193 C CA . LEU A 1 295 ? 19.359 -11.742 -26.547 1.00 94.44 295 LEU A CA 1
ATOM 2194 C C . LEU A 1 295 ? 18.588 -10.419 -26.524 1.00 94.44 295 LEU A C 1
ATOM 2196 O O . LEU A 1 295 ? 18.805 -9.574 -27.388 1.00 94.44 295 LEU A O 1
ATOM 2200 N N . ALA A 1 296 ? 17.745 -10.201 -25.514 1.00 94.00 296 ALA A N 1
ATOM 2201 C CA . ALA A 1 296 ? 17.002 -8.955 -25.372 1.00 94.00 296 ALA A CA 1
ATOM 2202 C C . ALA A 1 296 ? 17.926 -7.749 -25.116 1.00 94.00 296 ALA A C 1
ATOM 2204 O O . ALA A 1 296 ? 17.699 -6.677 -25.679 1.00 94.00 296 ALA A O 1
ATOM 2205 N N . ILE A 1 297 ? 19.007 -7.925 -24.346 1.00 94.12 297 ILE A N 1
ATOM 2206 C CA . ILE A 1 297 ? 20.036 -6.892 -24.150 1.00 94.12 297 ILE A CA 1
ATOM 2207 C C . ILE A 1 297 ? 20.716 -6.541 -25.480 1.00 94.12 297 ILE A C 1
ATOM 2209 O O . ILE A 1 297 ? 20.863 -5.363 -25.801 1.00 94.12 297 ILE A O 1
ATOM 2213 N N . LEU A 1 298 ? 21.097 -7.541 -26.278 1.00 93.75 298 LEU A N 1
ATOM 2214 C CA . LEU A 1 298 ? 21.724 -7.317 -27.583 1.00 93.75 298 LEU A CA 1
ATOM 2215 C C . LEU A 1 298 ? 20.788 -6.568 -28.539 1.00 93.75 298 LEU A C 1
ATOM 2217 O O . LEU A 1 298 ? 21.199 -5.582 -29.147 1.00 93.75 298 LEU A O 1
ATOM 2221 N N . VAL A 1 299 ? 19.516 -6.971 -28.612 1.00 95.38 299 VAL A N 1
ATOM 2222 C CA . VAL A 1 299 ? 18.503 -6.268 -29.417 1.00 95.38 299 VAL A CA 1
ATOM 2223 C C . VAL A 1 299 ? 18.315 -4.827 -28.925 1.00 95.38 299 VAL A C 1
ATOM 2225 O O . VAL A 1 299 ? 18.238 -3.909 -29.741 1.00 95.38 299 VAL A O 1
ATOM 2228 N N . SER A 1 300 ? 18.312 -4.599 -27.608 1.00 93.69 300 SER A N 1
ATOM 2229 C CA . SER A 1 300 ? 18.245 -3.254 -27.020 1.00 93.69 300 SER A CA 1
ATOM 2230 C C . SER A 1 300 ? 19.421 -2.377 -27.462 1.00 93.69 300 SER A C 1
ATOM 2232 O O . SER A 1 300 ? 19.219 -1.232 -27.869 1.00 93.69 300 SER A O 1
ATOM 2234 N N . PHE A 1 301 ? 20.646 -2.912 -27.487 1.00 94.06 301 PHE A N 1
ATOM 2235 C CA . PHE A 1 301 ? 21.806 -2.183 -28.006 1.00 94.06 301 PHE A CA 1
ATOM 2236 C C . PHE A 1 301 ? 21.704 -1.882 -29.505 1.00 94.06 301 PHE A C 1
ATOM 2238 O O . PHE A 1 301 ? 22.057 -0.777 -29.912 1.00 94.06 301 PHE A O 1
ATOM 2245 N N . CYS A 1 302 ? 21.178 -2.804 -30.317 1.00 93.81 302 CYS A N 1
ATOM 2246 C CA . CYS A 1 302 ? 20.976 -2.576 -31.752 1.00 93.81 302 CYS A CA 1
ATOM 2247 C C . CYS A 1 302 ? 19.945 -1.474 -32.039 1.00 93.81 302 CYS A C 1
ATOM 2249 O O . CYS A 1 302 ? 20.138 -0.670 -32.947 1.00 93.81 302 CYS A O 1
ATOM 2251 N N . LEU A 1 303 ? 18.859 -1.416 -31.265 1.00 93.56 303 LEU A N 1
ATOM 2252 C CA . LEU A 1 303 ? 17.792 -0.427 -31.454 1.00 93.56 303 LEU A CA 1
ATOM 2253 C C . LEU A 1 303 ? 18.131 0.951 -30.864 1.00 93.56 303 LEU A C 1
ATOM 2255 O O . LEU A 1 303 ? 17.518 1.954 -31.233 1.00 93.56 303 LEU A O 1
ATOM 2259 N N . ARG A 1 304 ? 19.099 1.023 -29.945 1.00 91.69 304 ARG A N 1
ATOM 2260 C CA . ARG A 1 304 ? 19.419 2.235 -29.182 1.00 91.69 304 ARG A CA 1
ATOM 2261 C C . ARG A 1 304 ? 19.874 3.430 -30.035 1.00 91.69 304 ARG A C 1
ATOM 2263 O O . ARG A 1 304 ? 19.367 4.517 -29.768 1.00 91.69 304 ARG A O 1
ATOM 2270 N N . PRO A 1 305 ? 20.755 3.298 -31.048 1.00 92.00 305 PRO A N 1
ATOM 2271 C CA . PRO A 1 305 ? 21.121 4.427 -31.907 1.00 92.00 305 PRO A CA 1
ATOM 2272 C C . PRO A 1 305 ? 19.913 5.032 -32.633 1.00 92.00 305 PRO A C 1
ATOM 2274 O O . PRO A 1 305 ? 19.746 6.249 -32.632 1.00 92.00 305 PRO A O 1
ATOM 2277 N N . GLY A 1 306 ? 19.034 4.181 -33.178 1.00 91.00 306 GLY A N 1
ATOM 2278 C CA . GLY A 1 306 ? 17.793 4.615 -33.826 1.00 91.00 306 GLY A CA 1
ATOM 2279 C C . GLY A 1 306 ? 16.846 5.311 -32.850 1.00 91.00 306 GLY A C 1
ATOM 2280 O O . GLY A 1 306 ? 16.313 6.374 -33.159 1.00 91.00 306 GLY A O 1
ATOM 2281 N N . TYR A 1 307 ? 16.713 4.772 -31.634 1.00 90.75 307 TYR A N 1
ATOM 2282 C CA . TYR A 1 307 ? 15.907 5.392 -30.585 1.00 90.75 307 TYR A CA 1
ATOM 2283 C C . TYR A 1 307 ? 16.432 6.782 -30.196 1.00 90.75 307 TYR A C 1
ATOM 2285 O O . TYR A 1 307 ? 15.666 7.744 -30.191 1.00 90.75 307 TYR A O 1
ATOM 2293 N N . MET A 1 308 ? 17.739 6.918 -29.945 1.00 89.75 308 MET A N 1
ATOM 2294 C CA . MET A 1 308 ? 18.353 8.206 -29.602 1.00 89.75 308 MET A CA 1
ATOM 2295 C C . MET A 1 308 ? 18.199 9.234 -30.725 1.00 89.75 308 MET A C 1
ATOM 2297 O O . MET A 1 308 ? 17.885 10.385 -30.441 1.00 89.75 308 MET A O 1
ATOM 2301 N N . ALA A 1 309 ? 18.340 8.826 -31.990 1.00 90.50 309 ALA A N 1
ATOM 2302 C CA . ALA A 1 309 ? 18.115 9.713 -33.128 1.00 90.50 309 ALA A CA 1
ATOM 2303 C C . ALA A 1 309 ? 16.669 10.241 -33.169 1.00 90.50 309 ALA A C 1
ATOM 2305 O O . ALA A 1 309 ? 16.466 11.436 -33.366 1.00 90.50 309 ALA A O 1
ATOM 2306 N N . THR A 1 310 ? 15.673 9.379 -32.915 1.00 89.94 310 THR A N 1
ATOM 2307 C CA . THR A 1 310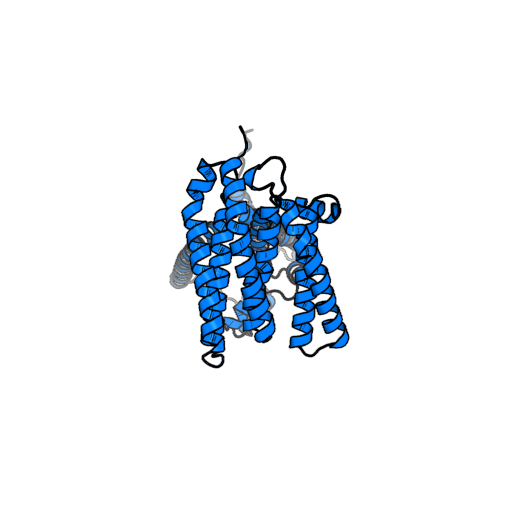 ? 14.263 9.809 -32.853 1.00 89.94 310 THR A CA 1
ATOM 2308 C C . THR A 1 310 ? 13.946 10.705 -31.658 1.00 89.94 310 THR A C 1
ATOM 2310 O O . THR A 1 310 ? 13.103 11.588 -31.767 1.00 89.94 310 THR A O 1
ATOM 2313 N N . LEU A 1 311 ? 14.619 10.511 -30.521 1.00 88.94 311 LEU A N 1
ATOM 2314 C CA . LEU A 1 311 ? 14.454 11.387 -29.362 1.00 88.94 311 LEU A CA 1
ATOM 2315 C C . LEU A 1 311 ? 15.086 12.760 -29.607 1.00 88.94 311 LEU A C 1
ATOM 2317 O O . LEU A 1 311 ? 14.461 13.776 -29.325 1.00 88.94 311 LEU A O 1
ATOM 2321 N N . MET A 1 312 ? 16.284 12.796 -30.196 1.00 88.62 312 MET A N 1
ATOM 2322 C CA . MET A 1 312 ? 16.973 14.044 -30.532 1.00 88.62 312 MET A CA 1
ATOM 2323 C C . MET A 1 312 ? 16.223 14.872 -31.578 1.00 88.62 312 MET A C 1
ATOM 2325 O O . MET A 1 312 ? 16.283 16.097 -31.518 1.00 88.62 312 MET A O 1
ATOM 2329 N N . SER A 1 313 ? 15.524 14.228 -32.521 1.00 87.94 313 SER A N 1
ATOM 2330 C CA . SER A 1 313 ? 14.679 14.937 -33.486 1.00 87.94 313 SER A CA 1
ATOM 2331 C C . SER A 1 313 ? 13.362 15.431 -32.884 1.00 87.94 313 SER A C 1
ATOM 2333 O O . SER A 1 313 ? 12.819 16.417 -33.376 1.00 87.94 313 SER A O 1
ATOM 2335 N N . ALA A 1 314 ? 12.851 14.771 -31.840 1.00 87.19 314 ALA A N 1
ATOM 2336 C CA . ALA A 1 314 ? 11.648 15.195 -31.130 1.00 87.19 314 ALA A CA 1
ATOM 2337 C C . ALA A 1 314 ? 11.924 16.348 -30.149 1.00 87.19 314 ALA A C 1
ATOM 2339 O O . ALA A 1 314 ? 11.226 17.356 -30.188 1.00 87.19 314 ALA A O 1
ATOM 2340 N N . ASP A 1 315 ? 12.932 16.207 -29.282 1.00 87.19 315 ASP A N 1
ATOM 2341 C CA . ASP A 1 315 ? 13.367 17.237 -28.330 1.00 87.19 315 ASP A CA 1
ATOM 2342 C C . ASP A 1 315 ? 14.833 16.999 -27.925 1.00 87.19 315 ASP A C 1
ATOM 2344 O O . ASP A 1 315 ? 15.167 16.096 -27.144 1.00 87.19 315 ASP A O 1
ATOM 2348 N N . SER A 1 316 ? 15.740 17.814 -28.466 1.00 87.81 316 SER A N 1
ATOM 2349 C CA . SER A 1 316 ? 17.179 17.678 -28.230 1.00 87.81 316 SER A CA 1
ATOM 2350 C C . SER A 1 316 ? 17.598 18.080 -26.812 1.00 87.81 316 SER A C 1
ATOM 2352 O O . SER A 1 316 ? 18.502 17.456 -26.251 1.00 87.81 316 SER A O 1
ATOM 2354 N N . ALA A 1 317 ? 16.931 19.066 -26.204 1.00 88.06 317 ALA A N 1
ATOM 2355 C CA . ALA A 1 317 ? 17.261 19.563 -24.871 1.00 88.06 317 ALA A CA 1
ATOM 2356 C C . ALA A 1 317 ? 16.878 18.542 -23.793 1.00 88.06 317 ALA A C 1
ATOM 2358 O O . ALA A 1 317 ? 17.686 18.217 -22.917 1.00 88.06 317 ALA A O 1
ATOM 2359 N N . LEU A 1 318 ? 15.676 17.971 -23.901 1.00 87.38 318 LEU A N 1
ATOM 2360 C CA . LEU A 1 318 ? 15.203 16.943 -22.978 1.00 87.38 318 LEU A CA 1
ATOM 2361 C C . LEU A 1 318 ? 16.033 15.660 -23.091 1.00 87.38 318 LEU A C 1
ATOM 2363 O O . LEU A 1 318 ? 16.411 15.059 -22.084 1.00 87.38 318 LEU A O 1
ATOM 2367 N N . THR A 1 319 ? 16.378 15.272 -24.320 1.00 88.19 319 THR A N 1
ATOM 2368 C CA . THR A 1 319 ? 17.217 14.095 -24.579 1.00 88.19 319 THR A CA 1
ATOM 2369 C C . THR A 1 319 ? 18.622 14.264 -24.001 1.00 88.19 319 THR A C 1
ATOM 2371 O O . THR A 1 319 ? 19.147 13.333 -23.384 1.00 88.19 319 THR A O 1
ATOM 2374 N N . ALA A 1 320 ? 19.219 15.453 -24.134 1.00 89.19 320 ALA A N 1
ATOM 2375 C CA . ALA A 1 320 ? 20.523 15.755 -23.549 1.00 89.19 320 ALA A CA 1
ATOM 2376 C C . ALA A 1 320 ? 20.503 15.655 -22.013 1.00 89.19 320 ALA A C 1
ATOM 2378 O O . ALA A 1 320 ? 21.419 15.076 -21.428 1.00 89.19 320 ALA A O 1
ATOM 2379 N N . ALA A 1 321 ? 19.433 16.125 -21.362 1.00 90.06 321 ALA A N 1
ATOM 2380 C CA . ALA A 1 321 ? 19.279 16.034 -19.908 1.00 90.06 321 ALA A CA 1
ATOM 2381 C C . ALA A 1 321 ? 19.227 14.581 -19.391 1.00 90.06 321 ALA A C 1
ATOM 2383 O O . ALA A 1 321 ? 19.665 14.307 -18.273 1.00 90.06 321 ALA A O 1
ATOM 2384 N N . GLN A 1 322 ? 18.736 13.636 -20.201 1.00 91.06 322 GLN A N 1
ATOM 2385 C CA . GLN A 1 322 ? 18.636 12.218 -19.825 1.00 91.06 322 GLN A CA 1
ATOM 2386 C C . GLN A 1 322 ? 19.838 11.365 -20.253 1.00 91.06 322 GLN A C 1
ATOM 2388 O O . GLN A 1 322 ? 19.882 10.167 -19.956 1.00 91.06 322 GLN A O 1
ATOM 2393 N N . HIS A 1 323 ? 20.841 11.956 -20.907 1.00 89.12 323 HIS A N 1
ATOM 2394 C CA . HIS A 1 323 ? 21.994 11.225 -21.434 1.00 89.12 323 HIS A CA 1
ATOM 2395 C C . HIS A 1 323 ? 22.717 10.395 -20.359 1.00 89.12 323 HIS A C 1
ATOM 2397 O O . HIS A 1 323 ? 23.014 9.223 -20.588 1.00 89.12 323 HIS A O 1
ATOM 2403 N N . SER A 1 324 ? 22.921 10.956 -19.162 1.00 90.06 324 SER A N 1
ATOM 2404 C CA . SER A 1 324 ? 23.583 10.277 -18.036 1.00 90.06 324 SER A CA 1
ATOM 2405 C C . SER A 1 324 ? 22.860 9.006 -17.579 1.00 90.06 324 SER A C 1
ATOM 2407 O O . SER A 1 324 ? 23.495 8.017 -17.219 1.00 90.06 324 SER A O 1
ATOM 2409 N N . TRP A 1 325 ? 21.525 8.996 -17.612 1.00 92.00 325 TRP A N 1
ATOM 2410 C CA . TRP A 1 325 ? 20.751 7.809 -17.252 1.00 92.00 325 TRP A CA 1
ATOM 2411 C C . TRP A 1 325 ? 20.825 6.736 -18.340 1.00 92.00 325 TRP A C 1
ATOM 2413 O O . TRP A 1 325 ? 20.969 5.551 -18.033 1.00 92.00 325 TRP A O 1
ATOM 2423 N N . PHE A 1 326 ? 20.806 7.135 -19.616 1.00 91.50 326 PHE A N 1
ATOM 2424 C CA . PHE A 1 326 ? 20.971 6.196 -20.725 1.00 91.50 326 PHE A CA 1
ATOM 2425 C C . PHE A 1 326 ? 22.366 5.570 -20.767 1.00 91.50 326 PHE A C 1
ATOM 2427 O O . PHE A 1 326 ? 22.479 4.371 -21.047 1.00 91.50 326 PHE A O 1
ATOM 2434 N N . THR A 1 327 ? 23.421 6.330 -20.465 1.00 91.44 327 THR A N 1
ATOM 2435 C CA . THR A 1 327 ? 24.788 5.797 -20.377 1.00 91.44 327 THR A CA 1
ATOM 2436 C C . THR A 1 327 ? 24.944 4.862 -19.182 1.00 91.44 327 THR A C 1
ATOM 2438 O O . THR A 1 327 ? 25.455 3.756 -19.357 1.00 91.44 327 THR A O 1
ATOM 2441 N N . ALA A 1 328 ? 24.416 5.226 -18.009 1.00 93.56 328 ALA A N 1
ATOM 2442 C CA . ALA A 1 328 ? 24.387 4.344 -16.842 1.00 93.56 328 ALA A CA 1
ATOM 2443 C C . ALA A 1 328 ? 23.670 3.018 -17.147 1.00 93.56 328 ALA A C 1
ATOM 2445 O O . ALA A 1 328 ? 24.213 1.945 -16.880 1.00 93.56 328 ALA A O 1
ATOM 2446 N N . GLN A 1 329 ? 22.500 3.069 -17.796 1.00 94.50 329 GLN A N 1
ATOM 2447 C CA . GLN A 1 329 ? 21.803 1.868 -18.258 1.00 94.50 329 GLN A CA 1
ATOM 2448 C C . GLN A 1 329 ? 22.673 1.040 -19.219 1.00 94.50 329 GLN A C 1
ATOM 2450 O O . GLN A 1 329 ? 22.730 -0.178 -19.082 1.00 94.50 329 GLN A O 1
ATOM 2455 N N . ALA A 1 330 ? 23.362 1.673 -20.176 1.00 93.19 330 ALA A N 1
ATOM 2456 C CA . ALA A 1 330 ? 24.225 0.975 -21.137 1.00 93.19 330 ALA A CA 1
ATOM 2457 C C . ALA A 1 330 ? 25.321 0.171 -20.425 1.00 93.19 330 ALA A C 1
ATOM 2459 O O . ALA A 1 330 ? 25.528 -1.008 -20.705 1.00 93.19 330 ALA A O 1
ATOM 2460 N N . ILE A 1 331 ? 26.005 0.822 -19.484 1.00 95.12 331 ILE A N 1
ATOM 2461 C CA . ILE A 1 331 ? 27.122 0.241 -18.739 1.00 95.12 331 ILE A CA 1
ATOM 2462 C C . ILE A 1 331 ? 26.633 -0.934 -17.891 1.00 95.12 331 ILE A C 1
ATOM 2464 O O . ILE A 1 331 ? 27.246 -2.000 -17.907 1.00 95.12 331 ILE A O 1
ATOM 2468 N N . LEU A 1 332 ? 25.506 -0.772 -17.194 1.00 94.50 332 LEU A N 1
ATOM 2469 C CA . LEU A 1 332 ? 24.943 -1.830 -16.358 1.00 94.50 332 LEU A CA 1
ATOM 2470 C C . LEU A 1 332 ? 24.443 -3.022 -17.187 1.00 94.50 332 LEU A C 1
ATOM 2472 O O . LEU A 1 332 ? 24.690 -4.162 -16.804 1.00 94.50 332 LEU A O 1
ATOM 2476 N N . LEU A 1 333 ? 23.817 -2.798 -18.348 1.00 93.31 333 LEU A N 1
ATOM 2477 C CA . LEU A 1 333 ? 23.431 -3.894 -19.245 1.00 93.31 333 LEU A CA 1
ATOM 2478 C C . LEU A 1 333 ? 24.655 -4.639 -19.795 1.00 93.31 333 LEU A C 1
ATOM 2480 O O . LEU A 1 333 ? 24.655 -5.869 -19.832 1.00 93.31 333 LEU A O 1
ATOM 2484 N N . ALA A 1 334 ? 25.722 -3.921 -20.162 1.00 93.44 334 ALA A N 1
ATOM 2485 C CA . ALA A 1 334 ? 26.979 -4.537 -20.584 1.00 93.44 334 ALA A CA 1
ATOM 2486 C C . ALA A 1 334 ? 27.612 -5.369 -19.452 1.00 93.44 334 ALA A C 1
ATOM 2488 O O . ALA A 1 334 ? 28.024 -6.509 -19.675 1.00 93.44 334 ALA A O 1
ATOM 2489 N N . ALA A 1 335 ? 27.615 -4.847 -18.221 1.00 92.31 335 ALA A N 1
ATOM 2490 C CA . ALA A 1 335 ? 28.050 -5.585 -17.036 1.00 92.31 335 ALA A CA 1
ATOM 2491 C C . ALA A 1 335 ? 27.176 -6.825 -16.773 1.00 92.31 335 ALA A C 1
ATOM 2493 O O . ALA A 1 335 ? 27.699 -7.879 -16.412 1.00 92.31 335 ALA A O 1
ATOM 2494 N N . GLY A 1 336 ? 25.866 -6.736 -17.022 1.00 88.94 336 GLY A N 1
ATOM 2495 C CA . GLY A 1 336 ? 24.938 -7.866 -16.970 1.00 88.94 336 GLY A CA 1
ATOM 2496 C C . GLY A 1 336 ? 25.338 -8.993 -17.925 1.00 88.94 336 GLY A C 1
ATOM 2497 O O . GLY A 1 336 ? 25.444 -10.143 -17.501 1.00 88.94 336 GLY A O 1
ATOM 2498 N N . VAL A 1 337 ? 25.659 -8.674 -19.185 1.00 90.56 337 VAL A N 1
ATOM 2499 C CA . VAL A 1 337 ? 26.143 -9.660 -20.176 1.00 90.56 337 VAL A CA 1
ATOM 2500 C C . VAL A 1 337 ? 27.447 -10.318 -19.717 1.00 90.56 337 VAL A C 1
ATOM 2502 O O . VAL A 1 337 ? 27.585 -11.540 -19.800 1.00 90.56 337 VAL A O 1
ATOM 2505 N N . VAL A 1 338 ? 28.386 -9.540 -19.169 1.00 88.94 338 VAL A N 1
ATOM 2506 C CA . VAL A 1 338 ? 29.626 -10.080 -18.583 1.00 88.94 338 VAL A CA 1
ATOM 2507 C C . VAL A 1 338 ? 29.312 -11.026 -17.419 1.00 88.94 338 VAL A C 1
ATOM 2509 O O . VAL A 1 338 ? 29.876 -12.119 -17.355 1.00 88.94 338 VAL A O 1
ATOM 2512 N N . GLY A 1 339 ? 28.365 -10.666 -16.549 1.00 84.75 339 GLY A N 1
ATOM 2513 C CA . GLY A 1 339 ? 27.882 -11.519 -15.460 1.00 84.75 339 GLY A CA 1
ATOM 2514 C C . GLY A 1 339 ? 27.349 -12.870 -15.947 1.00 84.75 339 GLY A C 1
ATOM 2515 O O . GLY A 1 339 ? 27.658 -13.908 -15.353 1.00 84.75 339 GLY A O 1
ATOM 2516 N N . VAL A 1 340 ? 26.649 -12.896 -17.086 1.00 83.56 340 VAL A N 1
ATOM 2517 C CA . VAL A 1 340 ? 26.189 -14.143 -17.723 1.00 83.56 340 VAL A CA 1
ATOM 2518 C C . VAL A 1 340 ? 27.360 -15.006 -18.206 1.00 83.56 340 VAL A C 1
ATOM 2520 O O . VAL A 1 340 ? 27.377 -16.216 -17.964 1.00 83.56 340 VAL A O 1
ATOM 2523 N N . VAL A 1 341 ? 28.372 -14.405 -18.838 1.00 84.06 341 VAL A N 1
ATOM 2524 C CA . VAL A 1 341 ? 29.581 -15.120 -19.292 1.00 84.06 341 VAL A CA 1
ATOM 2525 C C . VAL A 1 341 ? 30.357 -15.700 -18.106 1.00 84.06 341 VAL A C 1
ATOM 2527 O O . VAL A 1 341 ? 30.810 -16.846 -18.152 1.00 84.06 341 VAL A O 1
ATOM 2530 N N . VAL A 1 342 ? 30.472 -14.943 -17.015 1.00 83.94 342 VAL A N 1
ATOM 2531 C CA . VAL A 1 342 ? 31.109 -15.398 -15.772 1.00 83.94 342 VAL A CA 1
ATOM 2532 C C . VAL A 1 342 ? 30.315 -16.546 -15.138 1.00 83.94 342 VAL A C 1
ATOM 2534 O O . VAL A 1 342 ? 30.915 -17.548 -14.748 1.00 83.94 342 VAL A O 1
ATOM 2537 N N . CYS A 1 343 ? 28.978 -16.473 -15.115 1.00 81.94 343 CYS A N 1
ATOM 2538 C CA . CYS A 1 343 ? 28.120 -17.577 -14.662 1.00 81.94 343 CYS A CA 1
ATOM 2539 C C . CYS A 1 343 ? 28.353 -18.866 -15.462 1.00 81.94 343 CYS A C 1
ATOM 2541 O O . CYS A 1 343 ? 28.388 -19.954 -14.878 1.00 81.94 343 CYS A O 1
ATOM 2543 N N . ALA A 1 344 ? 28.528 -18.748 -16.783 1.00 78.69 344 ALA A N 1
ATOM 2544 C CA . ALA A 1 344 ? 28.797 -19.883 -17.661 1.00 78.69 344 ALA A CA 1
ATOM 2545 C C . ALA A 1 344 ? 30.179 -20.512 -17.400 1.00 78.69 344 ALA A C 1
ATOM 2547 O O . ALA A 1 344 ? 30.308 -21.735 -17.447 1.00 78.69 344 ALA A O 1
ATOM 2548 N N . ARG A 1 345 ? 31.199 -19.702 -17.075 1.00 78.88 345 ARG A N 1
ATOM 2549 C CA . ARG A 1 345 ? 32.569 -20.174 -16.795 1.00 78.88 345 ARG A CA 1
ATOM 2550 C C . ARG A 1 345 ? 32.742 -20.771 -15.397 1.00 78.88 345 ARG A C 1
ATOM 2552 O O . ARG A 1 345 ? 33.394 -21.799 -15.257 1.00 78.88 345 ARG A O 1
ATOM 2559 N N . LEU A 1 346 ? 32.145 -20.164 -14.370 1.00 76.12 346 LEU A N 1
ATOM 2560 C CA . LEU A 1 346 ? 32.320 -20.567 -12.965 1.00 76.12 346 LEU A CA 1
ATOM 2561 C C . LEU A 1 346 ? 31.409 -21.726 -12.520 1.00 76.12 346 LEU A C 1
ATOM 2563 O O . LEU A 1 346 ? 31.306 -21.994 -11.327 1.00 76.12 346 LEU A O 1
ATOM 2567 N N . LYS A 1 347 ? 30.722 -22.408 -13.449 1.00 67.19 347 LYS A N 1
ATOM 2568 C CA . LYS A 1 347 ? 29.719 -23.448 -13.140 1.00 67.19 347 LYS A CA 1
ATOM 2569 C C . LYS A 1 347 ? 28.709 -22.990 -12.065 1.00 67.19 347 LYS A C 1
ATOM 2571 O O . LYS A 1 347 ? 28.386 -23.727 -11.141 1.00 67.19 347 LYS A O 1
ATOM 2576 N N . SER A 1 348 ? 28.144 -21.793 -12.262 1.00 65.50 348 SER A N 1
ATOM 2577 C CA . SER A 1 348 ? 26.876 -21.341 -11.664 1.00 65.50 348 SER A CA 1
ATOM 2578 C C . SER A 1 348 ? 26.792 -21.357 -10.124 1.00 65.50 348 SER A C 1
ATOM 2580 O O . SER A 1 348 ? 25.978 -22.089 -9.554 1.00 65.50 348 SER A O 1
ATOM 2582 N N . SER A 1 349 ? 27.516 -20.466 -9.439 1.00 74.62 349 SER A N 1
ATOM 2583 C CA . SER A 1 349 ? 27.193 -20.134 -8.044 1.00 74.62 349 SER A CA 1
ATOM 2584 C C . SER A 1 349 ? 25.941 -19.244 -7.974 1.00 74.62 349 SER A C 1
ATOM 2586 O O . SER A 1 349 ? 25.778 -18.302 -8.752 1.00 74.62 349 SER A O 1
ATOM 2588 N N . ALA A 1 350 ? 25.035 -19.540 -7.036 1.00 80.06 350 ALA A N 1
ATOM 2589 C CA . ALA A 1 350 ? 23.792 -18.781 -6.852 1.00 80.06 350 ALA A CA 1
ATOM 2590 C C . ALA A 1 350 ? 24.049 -17.282 -6.596 1.00 80.06 350 ALA A C 1
ATOM 2592 O O . ALA A 1 350 ? 23.283 -16.436 -7.049 1.00 80.06 350 ALA A O 1
ATOM 2593 N N . ALA A 1 351 ? 25.173 -16.956 -5.949 1.00 84.19 351 ALA A N 1
ATOM 2594 C CA . ALA A 1 351 ? 25.600 -15.586 -5.689 1.00 84.19 351 ALA A CA 1
ATOM 2595 C C . ALA A 1 351 ? 25.873 -14.786 -6.976 1.00 84.19 351 ALA A C 1
ATOM 2597 O O . ALA A 1 351 ? 25.447 -13.640 -7.082 1.00 84.19 351 ALA A O 1
ATOM 2598 N N . VAL A 1 352 ? 26.533 -15.377 -7.981 1.00 84.69 352 VAL A N 1
ATOM 2599 C CA . VAL A 1 352 ? 26.852 -14.666 -9.234 1.00 84.69 352 VAL A CA 1
ATOM 2600 C C . VAL A 1 352 ? 25.588 -14.459 -10.074 1.00 84.69 352 VAL A C 1
ATOM 2602 O O . VAL A 1 352 ? 25.420 -13.396 -10.669 1.00 84.69 352 VAL A O 1
ATOM 2605 N N . LEU A 1 353 ? 24.654 -15.418 -10.063 1.00 85.44 353 LEU A N 1
ATOM 2606 C CA . LEU A 1 353 ? 23.339 -15.252 -10.697 1.00 85.44 353 LEU A CA 1
ATOM 2607 C C . LEU A 1 353 ? 22.524 -14.139 -10.032 1.00 85.44 353 LEU A C 1
ATOM 2609 O O . LEU A 1 353 ? 21.957 -13.304 -10.732 1.00 85.44 353 LEU A O 1
ATOM 2613 N N . ALA A 1 354 ? 22.507 -14.093 -8.697 1.00 88.31 354 ALA A N 1
ATOM 2614 C CA . ALA A 1 354 ? 21.827 -13.039 -7.952 1.00 88.31 354 ALA A CA 1
ATOM 2615 C C . ALA A 1 354 ? 22.430 -11.660 -8.254 1.00 88.31 354 ALA A C 1
ATOM 2617 O O . ALA A 1 354 ? 21.697 -10.734 -8.587 1.00 88.31 354 ALA A O 1
ATOM 2618 N N . MET A 1 355 ? 23.762 -11.539 -8.234 1.00 88.38 355 MET A N 1
ATOM 2619 C CA . MET A 1 355 ? 24.454 -10.298 -8.595 1.00 88.38 355 MET A CA 1
ATOM 2620 C C . MET A 1 355 ? 24.148 -9.864 -10.029 1.00 88.38 355 MET A C 1
ATOM 2622 O O . MET A 1 355 ? 23.859 -8.695 -10.269 1.00 88.38 355 MET A O 1
ATOM 2626 N N . THR A 1 356 ? 24.152 -10.803 -10.977 1.00 88.81 356 THR A N 1
ATOM 2627 C CA . THR A 1 356 ? 23.817 -10.518 -12.379 1.00 88.81 356 THR A CA 1
ATOM 2628 C C . THR A 1 356 ? 22.374 -10.026 -12.505 1.00 88.81 356 THR A C 1
ATOM 2630 O O . THR A 1 356 ? 22.130 -9.021 -13.166 1.00 88.81 356 THR A O 1
ATOM 2633 N N . ALA A 1 357 ? 21.422 -10.672 -11.825 1.00 89.75 357 ALA A N 1
ATOM 2634 C CA . ALA A 1 357 ? 20.025 -10.249 -11.828 1.00 89.75 357 ALA A CA 1
ATOM 2635 C C . ALA A 1 357 ? 19.837 -8.853 -11.214 1.00 89.75 357 ALA A C 1
ATOM 2637 O O . ALA A 1 357 ? 19.134 -8.029 -11.793 1.00 89.75 357 ALA A O 1
ATOM 2638 N N . VAL A 1 358 ? 20.510 -8.553 -10.098 1.00 93.19 358 VAL A N 1
ATOM 2639 C CA . VAL A 1 358 ? 20.476 -7.225 -9.461 1.00 93.19 358 VAL A CA 1
ATOM 2640 C C . VAL A 1 358 ? 21.014 -6.146 -10.399 1.00 93.19 358 VAL A C 1
ATOM 2642 O O . VAL A 1 358 ? 20.375 -5.110 -10.558 1.00 93.19 358 VAL A O 1
ATOM 2645 N N . VAL A 1 359 ? 22.150 -6.392 -11.058 1.00 93.56 359 VAL A N 1
ATOM 2646 C CA . VAL A 1 359 ? 22.745 -5.447 -12.017 1.00 93.56 359 VAL A CA 1
ATOM 2647 C C . VAL A 1 359 ? 21.808 -5.195 -13.199 1.00 93.56 359 VAL A C 1
ATOM 2649 O O . VAL A 1 359 ? 21.594 -4.045 -13.577 1.00 93.56 359 VAL A O 1
ATOM 2652 N N . VAL A 1 360 ? 21.207 -6.251 -13.753 1.00 93.19 360 VAL A N 1
ATOM 2653 C CA . VAL A 1 360 ? 20.264 -6.142 -14.875 1.00 93.19 360 VAL A CA 1
ATOM 2654 C C . VAL A 1 360 ? 18.998 -5.381 -14.466 1.00 93.19 360 VAL A C 1
ATOM 2656 O O . VAL A 1 360 ? 18.548 -4.503 -15.198 1.00 93.19 360 VAL A O 1
ATOM 2659 N N . ILE A 1 361 ? 18.450 -5.644 -13.277 1.00 92.62 361 ILE A N 1
ATOM 2660 C CA . ILE A 1 361 ? 17.289 -4.908 -12.756 1.00 92.62 361 ILE A CA 1
ATOM 2661 C C . ILE A 1 361 ? 17.634 -3.435 -12.517 1.00 92.62 361 ILE A C 1
ATOM 2663 O O . ILE A 1 361 ? 16.860 -2.557 -12.895 1.00 92.62 361 ILE A O 1
ATOM 2667 N N . ALA A 1 362 ? 18.800 -3.144 -11.935 1.00 93.25 362 ALA A N 1
ATOM 2668 C CA . ALA A 1 362 ? 19.265 -1.773 -11.737 1.00 93.25 362 ALA A CA 1
ATOM 2669 C C . ALA A 1 362 ? 19.408 -1.024 -13.073 1.00 93.25 362 ALA A C 1
ATOM 2671 O O . ALA A 1 362 ? 19.056 0.153 -13.163 1.00 93.25 362 ALA A O 1
ATOM 2672 N N . ALA A 1 363 ? 19.857 -1.715 -14.123 1.00 93.75 363 ALA A N 1
ATOM 2673 C CA . ALA A 1 363 ? 19.918 -1.159 -15.468 1.00 93.75 363 ALA A CA 1
ATOM 2674 C C . ALA A 1 363 ? 18.522 -0.796 -16.004 1.00 93.75 363 ALA A C 1
ATOM 2676 O O . ALA A 1 363 ? 18.321 0.314 -16.497 1.00 93.75 363 ALA A O 1
ATOM 2677 N N . GLU A 1 364 ? 17.544 -1.697 -15.877 1.00 94.25 364 GLU A N 1
ATOM 2678 C CA . GLU A 1 364 ? 16.164 -1.434 -16.306 1.00 94.25 364 GLU A CA 1
ATOM 2679 C C . GLU A 1 364 ? 15.531 -0.272 -15.530 1.00 94.25 364 GLU A C 1
ATOM 2681 O O . GLU A 1 364 ? 14.870 0.580 -16.127 1.00 94.25 364 GLU A O 1
ATOM 2686 N N . LEU A 1 365 ? 15.794 -0.166 -14.223 1.00 92.06 365 LEU A N 1
ATOM 2687 C CA . LEU A 1 365 ? 15.350 0.970 -13.411 1.00 92.06 365 LEU A CA 1
ATOM 2688 C C . LEU A 1 365 ? 15.954 2.291 -13.903 1.00 92.06 365 LEU A C 1
ATOM 2690 O O . LEU A 1 365 ? 15.217 3.259 -14.087 1.00 92.06 365 LEU A O 1
ATOM 2694 N N . ALA A 1 366 ? 17.260 2.329 -14.185 1.00 91.06 366 ALA A N 1
ATOM 2695 C CA . ALA A 1 366 ? 17.916 3.512 -14.747 1.00 91.06 366 ALA A CA 1
ATOM 2696 C C . ALA A 1 366 ? 17.298 3.925 -16.096 1.00 91.06 366 ALA A C 1
ATOM 2698 O O . ALA A 1 366 ? 17.016 5.102 -16.320 1.00 91.06 366 ALA A O 1
ATOM 2699 N N . GLY A 1 367 ? 17.009 2.953 -16.968 1.00 89.31 367 GLY A N 1
ATOM 2700 C CA . GLY A 1 367 ? 16.324 3.199 -18.239 1.00 89.31 367 GLY A CA 1
ATOM 2701 C C . GLY A 1 367 ? 14.903 3.739 -18.076 1.00 89.31 367 GLY A C 1
ATOM 2702 O O . GLY A 1 367 ? 14.468 4.592 -18.849 1.00 89.31 367 GLY A O 1
ATOM 2703 N N . ARG A 1 368 ? 14.174 3.277 -17.054 1.00 89.62 368 ARG A N 1
ATOM 2704 C CA . ARG A 1 368 ? 12.822 3.762 -16.747 1.00 89.62 368 ARG A CA 1
ATOM 2705 C C . ARG A 1 368 ? 12.820 5.166 -16.171 1.00 89.62 368 ARG A C 1
ATOM 2707 O O . ARG A 1 368 ? 11.972 5.955 -16.569 1.00 89.62 368 ARG A O 1
ATOM 2714 N N . ILE A 1 369 ? 13.783 5.499 -15.315 1.00 88.62 369 ILE A N 1
ATOM 2715 C CA . ILE A 1 369 ? 13.969 6.871 -14.825 1.00 88.62 369 ILE A CA 1
ATOM 2716 C C . ILE A 1 369 ? 14.208 7.816 -16.007 1.00 88.62 369 ILE A C 1
ATOM 2718 O O . ILE A 1 369 ? 13.520 8.827 -16.120 1.00 88.62 369 ILE A O 1
ATOM 2722 N N . ALA A 1 370 ? 15.110 7.449 -16.927 1.00 88.56 370 ALA A N 1
ATOM 2723 C CA . ALA A 1 370 ? 15.347 8.229 -18.141 1.00 88.56 370 ALA A CA 1
ATOM 2724 C C . ALA A 1 370 ? 14.051 8.430 -18.938 1.00 88.56 370 ALA A C 1
ATOM 2726 O O . ALA A 1 370 ? 13.698 9.554 -19.276 1.00 88.56 370 ALA A O 1
ATOM 2727 N N . PHE A 1 371 ? 13.318 7.342 -19.196 1.00 89.69 371 PHE A N 1
ATOM 2728 C CA . PHE A 1 371 ? 12.080 7.361 -19.972 1.00 89.69 371 PHE A CA 1
ATOM 2729 C C . PHE A 1 371 ? 10.984 8.241 -19.354 1.00 89.69 371 PHE A C 1
ATOM 2731 O O . PHE A 1 371 ? 10.376 9.048 -20.058 1.00 89.69 371 PHE A O 1
ATOM 2738 N N . TYR A 1 372 ? 10.745 8.125 -18.046 1.00 87.50 372 TYR A N 1
ATOM 2739 C CA . TYR A 1 372 ? 9.716 8.911 -17.363 1.00 87.50 372 TYR A CA 1
ATOM 2740 C C . TYR A 1 372 ? 10.047 10.393 -17.260 1.00 87.50 372 TYR A C 1
ATOM 2742 O O . TYR A 1 372 ? 9.142 11.177 -17.013 1.00 87.50 372 TYR A O 1
ATOM 2750 N N . ASN A 1 373 ? 11.297 10.788 -17.489 1.00 88.12 373 ASN A N 1
ATOM 2751 C CA . ASN A 1 373 ? 11.688 12.188 -17.592 1.00 88.12 373 ASN A CA 1
ATOM 2752 C C . ASN A 1 373 ? 11.594 12.735 -19.027 1.00 88.12 373 ASN A C 1
ATOM 2754 O O . ASN A 1 373 ? 11.844 13.916 -19.236 1.00 88.12 373 ASN A O 1
ATOM 2758 N N . LEU A 1 374 ? 11.229 11.912 -20.020 1.00 85.62 374 LEU A N 1
ATOM 2759 C CA . LEU A 1 374 ? 11.047 12.336 -21.413 1.00 85.62 374 LEU A CA 1
ATOM 2760 C C . LEU A 1 374 ? 9.645 12.902 -21.682 1.00 85.62 374 LEU A C 1
ATOM 2762 O O . LEU A 1 374 ? 9.081 12.624 -22.736 1.00 85.62 374 LEU A O 1
ATOM 2766 N N . TRP A 1 375 ? 9.056 13.666 -20.764 1.00 80.69 375 TRP A N 1
ATOM 2767 C CA . TRP A 1 375 ? 7.789 14.350 -21.025 1.00 80.69 375 TRP A CA 1
ATOM 2768 C C . TRP A 1 375 ? 7.953 15.860 -20.922 1.00 80.69 375 TRP A C 1
ATOM 2770 O O . TRP A 1 375 ? 8.486 16.393 -19.952 1.00 80.69 375 TRP A O 1
ATOM 2780 N N . THR A 1 376 ? 7.440 16.541 -21.932 1.00 74.50 376 THR A N 1
ATOM 2781 C CA . THR A 1 376 ? 7.181 17.975 -21.945 1.00 74.50 376 THR A CA 1
ATOM 2782 C C . THR A 1 376 ? 5.823 18.148 -22.613 1.00 74.50 376 THR A C 1
ATOM 2784 O O . THR A 1 376 ? 5.476 17.408 -23.538 1.00 74.50 376 THR A O 1
ATOM 2787 N N . LEU A 1 377 ? 4.999 19.061 -22.100 1.00 64.06 377 LEU A N 1
ATOM 2788 C CA . LEU A 1 377 ? 3.786 19.452 -22.811 1.00 64.06 377 LEU A CA 1
ATOM 2789 C C . LEU A 1 377 ? 4.205 20.485 -23.861 1.00 64.06 377 LEU A C 1
ATOM 2791 O O . LEU A 1 377 ? 4.857 21.460 -23.479 1.00 64.06 377 LEU A O 1
ATOM 2795 N N . PRO A 1 378 ? 3.884 20.291 -25.152 1.00 57.69 378 PRO A N 1
ATOM 2796 C CA . PRO A 1 378 ? 4.076 21.347 -26.133 1.00 57.69 378 PRO A CA 1
ATOM 2797 C C . PRO A 1 378 ? 3.258 22.560 -25.669 1.00 57.69 378 PRO A C 1
ATOM 2799 O O . PRO A 1 378 ? 2.062 22.419 -25.401 1.00 57.69 378 PRO A O 1
ATOM 2802 N N . MET A 1 379 ? 3.927 23.703 -25.487 1.00 48.97 379 MET A N 1
ATOM 2803 C CA . MET A 1 379 ? 3.250 24.983 -25.252 1.00 48.97 379 MET A CA 1
ATOM 2804 C C . MET A 1 379 ? 2.581 25.483 -26.524 1.00 48.97 379 MET A C 1
ATOM 2806 O O . MET A 1 379 ? 3.176 25.289 -27.610 1.00 48.97 379 MET A O 1
#

Organism: Salmonella enterica (NCBI:txid28901)

Secondary structure (DSSP, 8-state):
-------HHHHHHHHHHHHHHHHHHHHH--TTHHHHIIIIIHHHHHHHHHHHHHHHHHHHHHHHHHHHHTT--HHHHHHHHHHHHHHHHHHHHHHHHHHHHHHHHH-TTTT--TTSS----THHHHHHHHHHHHS---HHHHHHHHS-S-HHHHHHHT-HHHHHHHHHHHHHHHHHHHHHHSSTTHHHHHHHTTTT-HHHHHHHHHHHHHHHHHHHHHHHHTT--HHHHHHHHHHHHHHHHHHHHHHHHHH--TT-TTT-SHHHHHHHHHHHHHHHHHHHHHTT-HHHHHHHHHHHHHHHHHHHHHHHHHHHHH-HHHHHHTHHHHHHHHHHHHHHHHHHHHHHHTT--HHHHHHHHHHHHHHHHHHHHHHHT------

InterPro domains:
  IPR001991 Sodium:dicarboxylate symporter [PF00375] (8-175)
  IPR007059 DMSO reductase anchor subunit (DmsC) [PTHR38095] (164-375)
  IPR018107 Sodium:dicarboxylate symporter, conserved site [PS00713] (43-58)
  IPR036458 Sodium:dicarboxylate symporter superfamily [G3DSA:1.10.3860.10] (1-274)
  IPR036458 Sodium:dicarboxylate symporter superfamily [SSF118215] (8-245)

Mean predicted aligned error: 15.51 Å

Foldseek 3Di:
DDPPPDDPVRVVVVVVVVVVVVVVVLVVPPPCNVVCVVPPVVVVVVVVVVVVLVVVLVCLLVCLLCVLLVVLDPVVVVVVVVVVVVVVVVVVVVVVVVVVVCCVVVVPPVPDDPVPDDPPPCVVVVVVVCVVVVDDPDVVVVVVLLDDPDQVVCSVVVVPSVSNSVSNVNSVVLSVCCVVQVHPVVLVVLCVCQVPDLVSVLVVLVVLLCVLCVVLVVCVVVVHPPVSSVVSNVVSVVSVVVSLQSVLRNQCDPQQQLSNDPLVSLLSSLLCQQLVLLVCLLVPVNPRSLVSNLVSLVVNVVCVVVSLVSNCVRPVVLSVVLVVLLVLLNVLSVVLNVLSVVCVVVVHDSVSSVVSSVSSVVSSVSVVVSVVSSGDGDD

Solvent-accessible surface area (backbone atoms only — not comparable to full-atom values): 20154 Å² total; per-residue (Å²): 131,88,79,79,81,74,51,70,68,56,49,51,52,50,49,50,53,49,51,52,52,50,52,54,55,40,67,78,43,64,93,59,33,64,61,45,40,67,72,47,53,47,51,52,50,50,51,52,52,49,57,52,60,66,49,49,62,62,48,54,40,50,51,43,24,51,56,50,38,68,63,71,41,72,71,58,47,53,58,50,50,54,52,49,52,56,50,48,55,53,54,50,51,52,50,51,53,52,51,53,50,50,46,71,72,67,41,85,66,76,89,62,66,72,87,76,50,80,79,69,81,53,62,68,59,52,48,53,50,51,58,61,68,70,50,80,83,43,74,68,54,58,57,55,60,36,59,62,94,47,64,70,60,32,62,75,72,60,44,57,63,25,49,51,48,49,23,49,55,51,11,53,48,50,36,57,47,23,73,75,57,70,38,71,74,46,53,56,55,31,65,74,33,57,87,76,37,47,63,23,39,29,55,53,31,49,50,48,23,51,50,31,33,49,52,11,50,50,26,55,75,67,74,44,63,60,72,61,19,52,50,30,35,53,50,15,52,54,39,43,55,54,29,54,61,30,54,43,55,55,48,56,36,90,70,28,64,58,38,48,44,72,54,51,39,52,56,55,53,33,45,57,36,29,40,46,13,28,47,36,24,60,78,68,47,41,69,65,13,45,50,46,14,48,51,32,48,52,51,50,60,68,48,41,64,62,39,50,52,54,30,45,72,58,39,48,69,58,44,59,73,32,43,68,32,50,50,51,17,50,53,29,43,53,50,22,49,50,34,52,54,50,33,68,71,66,73,59,52,71,66,51,42,48,51,25,29,51,37,30,41,52,15,51,50,33,43,47,54,32,56,73,61,50,69,62,76,80,128

Radius of gyration: 33.83 Å; Cα contacts (8 Å, |Δi|>4): 280; chains: 1; bounding box: 76×68×92 Å

pLDDT: mean 84.34, std 10.09, range [41.97, 96.06]